Protein AF-A0A9P0ZSQ8-F1 (afdb_monomer)

Mean predicted aligned error: 14.09 Å

Structure (mmCIF, N/CA/C/O backbone):
data_AF-A0A9P0ZSQ8-F1
#
_entry.id   AF-A0A9P0ZSQ8-F1
#
loop_
_atom_site.group_PDB
_atom_site.id
_atom_site.type_symbol
_atom_site.label_atom_id
_atom_site.label_alt_id
_atom_site.label_comp_id
_atom_site.label_asym_id
_atom_site.label_entity_id
_atom_site.label_seq_id
_atom_site.pdbx_PDB_ins_code
_atom_site.Cartn_x
_atom_site.Cartn_y
_atom_site.Cartn_z
_atom_site.occupancy
_atom_site.B_iso_or_equiv
_atom_site.auth_seq_id
_atom_site.auth_comp_id
_atom_site.auth_asym_id
_atom_site.auth_atom_id
_atom_site.pdbx_PDB_model_num
ATOM 1 N N . MET A 1 1 ? -59.723 14.283 -25.207 1.00 38.81 1 MET A N 1
ATOM 2 C CA . MET A 1 1 ? -58.976 13.070 -24.810 1.00 38.81 1 MET A CA 1
ATOM 3 C C . MET A 1 1 ? -58.373 13.321 -23.441 1.00 38.81 1 MET A C 1
ATOM 5 O O . MET A 1 1 ? -57.460 14.125 -23.312 1.00 38.81 1 MET A O 1
ATOM 9 N N . GLU A 1 2 ? -58.990 12.733 -22.421 1.00 31.50 2 GLU A N 1
ATOM 10 C CA . GLU A 1 2 ? -58.661 12.907 -21.005 1.00 31.50 2 GLU A CA 1
ATOM 11 C C . GLU A 1 2 ? -57.255 12.388 -20.677 1.00 31.50 2 GLU A C 1
ATOM 13 O O . GLU A 1 2 ? -56.857 11.296 -21.092 1.00 31.50 2 GLU A O 1
ATOM 18 N N . LYS A 1 3 ? -56.501 13.176 -19.902 1.00 34.28 3 LYS A N 1
ATOM 19 C CA . LYS A 1 3 ? -55.227 12.759 -19.312 1.00 34.28 3 LYS A CA 1
ATOM 20 C C . LYS A 1 3 ? -55.504 11.691 -18.251 1.00 34.28 3 LYS A C 1
ATOM 22 O O . LYS A 1 3 ? -56.125 11.973 -17.230 1.00 34.28 3 LYS A O 1
ATOM 27 N N . ARG A 1 4 ? -55.019 10.467 -18.486 1.00 33.25 4 ARG A N 1
ATOM 28 C CA . ARG A 1 4 ? -54.965 9.405 -17.470 1.00 33.25 4 ARG A CA 1
ATOM 29 C C . ARG A 1 4 ? -54.104 9.876 -16.286 1.00 33.25 4 ARG A C 1
ATOM 31 O O . ARG A 1 4 ? -52.980 10.312 -16.531 1.00 33.25 4 ARG A O 1
ATOM 38 N N . PRO A 1 5 ? -54.578 9.776 -15.034 1.00 36.06 5 PRO A N 1
ATOM 39 C CA . PRO A 1 5 ? -53.774 10.129 -13.876 1.00 36.06 5 PRO A CA 1
ATOM 40 C C . PRO A 1 5 ? -52.708 9.066 -13.589 1.00 36.06 5 PRO A C 1
ATOM 42 O O . PRO A 1 5 ? -52.897 7.865 -13.805 1.00 36.06 5 PRO A O 1
ATOM 45 N N . ASP A 1 6 ? -51.584 9.573 -13.099 1.00 40.66 6 ASP A N 1
ATOM 46 C CA . ASP A 1 6 ? -50.331 8.898 -12.799 1.00 40.66 6 ASP A CA 1
ATOM 47 C C . ASP A 1 6 ? -50.521 7.780 -11.757 1.00 40.66 6 ASP A C 1
ATOM 49 O O . ASP A 1 6 ? -50.862 8.028 -10.596 1.00 40.66 6 ASP A O 1
ATOM 53 N N . LYS A 1 7 ? -50.319 6.519 -12.163 1.00 38.56 7 LYS A N 1
ATOM 54 C CA . LYS A 1 7 ? -50.520 5.338 -11.299 1.00 38.56 7 LYS A CA 1
ATOM 55 C C . LYS A 1 7 ? -49.578 5.310 -10.083 1.00 38.56 7 LYS A C 1
ATOM 57 O O . LYS A 1 7 ? -49.890 4.621 -9.119 1.00 38.56 7 LYS A O 1
ATOM 62 N N . LYS A 1 8 ? -48.480 6.080 -10.091 1.00 43.12 8 LYS A N 1
ATOM 63 C CA . LYS A 1 8 ? -47.560 6.216 -8.946 1.00 43.12 8 LYS A CA 1
ATOM 64 C C . LYS A 1 8 ? -48.102 7.102 -7.821 1.00 43.12 8 LYS A C 1
ATOM 66 O O . LYS A 1 8 ? -47.861 6.798 -6.660 1.00 43.12 8 LYS A O 1
ATOM 71 N N . ALA A 1 9 ? -48.868 8.149 -8.135 1.00 42.25 9 ALA A N 1
ATOM 72 C CA . ALA A 1 9 ? -49.408 9.057 -7.118 1.00 42.25 9 ALA A CA 1
ATOM 73 C C . ALA A 1 9 ? -50.493 8.379 -6.260 1.00 42.25 9 ALA A C 1
ATOM 75 O O . ALA A 1 9 ? -50.510 8.529 -5.042 1.00 42.25 9 ALA A O 1
ATOM 76 N N . LYS A 1 10 ? -51.326 7.528 -6.876 1.00 41.19 10 LYS A N 1
ATOM 77 C CA . LYS A 1 10 ? -52.373 6.770 -6.166 1.00 41.19 10 LYS A CA 1
ATOM 78 C C . LYS A 1 10 ? -51.850 5.613 -5.310 1.00 41.19 10 LYS A C 1
ATOM 80 O O . LYS A 1 10 ? -52.570 5.147 -4.436 1.00 41.19 10 LYS A O 1
ATOM 85 N N . GLN A 1 11 ? -50.619 5.154 -5.537 1.00 44.19 11 GLN A N 1
ATOM 86 C CA . GLN A 1 11 ? -50.021 4.069 -4.751 1.00 44.19 11 GLN A CA 1
ATOM 87 C C . GLN A 1 11 ? -49.422 4.576 -3.425 1.00 44.19 11 GLN A C 1
ATOM 89 O O . GLN A 1 11 ? -49.327 3.819 -2.470 1.00 44.19 11 GLN A O 1
ATOM 94 N N . ILE A 1 12 ? -49.093 5.873 -3.340 1.00 43.00 12 ILE A N 1
ATOM 95 C CA . ILE A 1 12 ? -48.599 6.537 -2.119 1.00 43.00 12 ILE A CA 1
ATOM 96 C C . ILE A 1 12 ? -49.764 6.938 -1.193 1.00 43.00 12 ILE A C 1
ATOM 98 O O . ILE A 1 12 ? -49.596 7.023 0.025 1.00 43.00 12 ILE A O 1
ATOM 102 N N . GLU A 1 13 ? -50.959 7.164 -1.745 1.00 41.88 13 GLU A N 1
ATOM 103 C CA . GLU A 1 13 ? -52.183 7.468 -0.984 1.00 41.88 13 GLU A CA 1
ATOM 104 C C . GLU A 1 13 ? -52.862 6.234 -0.368 1.00 41.88 13 GLU A C 1
ATOM 106 O O . GLU A 1 13 ? -53.697 6.401 0.515 1.00 41.88 13 GLU A O 1
ATOM 111 N N . SER A 1 14 ? -52.489 5.011 -0.768 1.00 40.94 14 SER A N 1
ATOM 112 C CA . SER A 1 14 ? -53.076 3.767 -0.236 1.00 40.94 14 SER A CA 1
ATOM 113 C C . SER A 1 14 ? -52.175 2.998 0.738 1.00 40.94 14 SER A C 1
ATOM 115 O O . SER A 1 14 ? -52.480 1.849 1.055 1.00 40.94 14 SER A O 1
ATOM 117 N N . MET A 1 15 ? -51.055 3.578 1.169 1.00 40.25 15 MET A N 1
ATOM 118 C CA . MET A 1 15 ? -50.115 2.932 2.090 1.00 40.25 15 MET A CA 1
ATOM 119 C C . MET A 1 15 ? -50.422 3.314 3.535 1.00 40.25 15 MET A C 1
ATOM 121 O O . MET A 1 15 ? -50.678 4.481 3.844 1.00 40.25 15 MET A O 1
ATOM 125 N N . ASN A 1 16 ? -50.407 2.309 4.407 1.00 42.56 16 ASN A N 1
ATOM 126 C CA . ASN A 1 16 ? -50.763 2.446 5.815 1.00 42.56 16 ASN A CA 1
ATOM 127 C C . ASN A 1 16 ? -49.754 3.356 6.543 1.00 42.56 16 ASN A C 1
ATOM 129 O O . ASN A 1 16 ? -48.599 3.476 6.134 1.00 42.56 16 ASN A O 1
ATOM 133 N N . GLU A 1 17 ? -50.161 3.980 7.646 1.00 44.72 17 GLU A N 1
ATOM 134 C CA . GLU A 1 17 ? -49.367 4.980 8.385 1.00 44.72 17 GLU A CA 1
ATOM 135 C C . GLU A 1 17 ? -47.992 4.430 8.831 1.00 44.72 17 GLU A C 1
ATOM 137 O O . GLU A 1 17 ? -46.981 5.129 8.765 1.00 44.72 17 GLU A O 1
ATOM 142 N N . LYS A 1 18 ? -47.919 3.118 9.111 1.00 39.94 18 LYS A N 1
ATOM 143 C CA . LYS A 1 18 ? -46.671 2.376 9.382 1.00 39.94 18 LYS A CA 1
ATOM 144 C C . LYS A 1 18 ? -45.736 2.213 8.178 1.00 39.94 18 LYS A C 1
ATOM 146 O O . LYS A 1 18 ? -44.532 2.103 8.359 1.00 39.94 18 LYS A O 1
ATOM 151 N N . GLU A 1 19 ? -46.251 2.177 6.953 1.00 39.31 19 GLU A N 1
ATOM 152 C CA . GLU A 1 19 ? -45.429 2.052 5.739 1.00 39.31 19 GLU A CA 1
ATOM 153 C C . GLU A 1 19 ? -44.863 3.410 5.298 1.00 39.31 19 GLU A C 1
ATOM 155 O O . GLU A 1 19 ? -43.785 3.471 4.706 1.00 39.31 19 GLU A O 1
ATOM 160 N N . ARG A 1 20 ? -45.540 4.513 5.651 1.00 37.72 20 ARG A N 1
ATOM 161 C CA . ARG A 1 20 ? -45.002 5.876 5.510 1.00 37.72 20 ARG A CA 1
ATOM 162 C C . ARG A 1 20 ? -43.904 6.181 6.539 1.00 37.72 20 ARG A C 1
ATOM 164 O O . ARG A 1 20 ? -42.936 6.849 6.182 1.00 37.72 20 ARG A O 1
ATOM 171 N N . GLU A 1 21 ? -43.986 5.639 7.757 1.00 44.69 21 GLU A N 1
ATOM 172 C CA . GLU A 1 21 ? -42.913 5.734 8.769 1.00 44.69 21 GLU A CA 1
ATOM 173 C C . GLU A 1 21 ? -41.590 5.090 8.318 1.00 44.69 21 GLU A C 1
ATOM 175 O O . GLU A 1 21 ? -40.511 5.602 8.621 1.00 44.69 21 GLU A O 1
ATOM 180 N N . VAL A 1 22 ? -41.656 4.005 7.540 1.00 42.16 22 VAL A N 1
ATOM 181 C CA . VAL A 1 22 ? -40.468 3.290 7.036 1.00 42.16 22 VAL A CA 1
ATOM 182 C C . VAL A 1 22 ? -39.719 4.091 5.958 1.00 42.16 22 VAL A C 1
ATOM 184 O O . VAL A 1 22 ? -38.518 3.906 5.775 1.00 42.16 22 VAL A O 1
ATOM 187 N N . LEU A 1 23 ? -40.390 5.025 5.275 1.00 37.94 23 LEU A N 1
ATOM 188 C CA . LEU A 1 23 ? -39.810 5.846 4.202 1.00 37.94 23 LEU A CA 1
ATOM 189 C C . LEU A 1 23 ? -39.319 7.231 4.662 1.00 37.94 23 LEU A C 1
ATOM 191 O O . LEU A 1 23 ? -38.667 7.924 3.884 1.00 37.94 23 LEU A O 1
ATOM 195 N N . LEU A 1 24 ? -39.583 7.631 5.912 1.00 43.53 24 LEU A N 1
ATOM 196 C CA . LEU A 1 24 ? -39.267 8.968 6.441 1.00 43.53 24 LEU A CA 1
ATOM 197 C C . LEU A 1 24 ? -38.275 8.978 7.621 1.00 43.53 24 LEU A C 1
ATOM 199 O O . LEU A 1 24 ? -38.121 10.026 8.239 1.00 43.53 24 LEU A O 1
ATOM 203 N N . CYS A 1 25 ? -37.582 7.868 7.916 1.00 49.41 25 CYS A N 1
ATOM 204 C CA . CYS A 1 25 ? -36.724 7.646 9.099 1.00 49.41 25 CYS A CA 1
ATOM 205 C C . CYS A 1 25 ? -35.611 8.695 9.348 1.00 49.41 25 CYS A C 1
ATOM 207 O O . CYS A 1 25 ? -34.441 8.457 9.093 1.00 49.41 25 CYS A O 1
ATOM 209 N N . GLY A 1 26 ? -35.936 9.849 9.899 1.00 54.28 26 GLY A N 1
ATOM 210 C CA . GLY A 1 26 ? -35.038 10.687 10.682 1.00 54.28 26 GLY A CA 1
ATOM 211 C C . GLY A 1 26 ? -34.969 10.272 12.153 1.00 54.28 26 GLY A C 1
ATOM 212 O O . GLY A 1 26 ? -35.556 9.276 12.569 1.00 54.28 26 GLY A O 1
ATOM 213 N N . LEU A 1 27 ? -34.200 11.019 12.941 1.00 59.66 27 LEU A N 1
ATOM 214 C CA . LEU A 1 27 ? -34.194 10.888 14.399 1.00 59.66 27 LEU A CA 1
ATOM 215 C C . LEU A 1 27 ? -35.072 11.970 15.015 1.00 59.66 27 LEU A C 1
ATOM 217 O O . LEU A 1 27 ? -34.920 13.150 14.684 1.00 59.66 27 LEU A O 1
ATOM 221 N N . GLU A 1 28 ? -35.939 11.564 15.940 1.00 58.66 28 GLU A N 1
ATOM 222 C CA . GLU A 1 28 ? -36.671 12.477 16.811 1.00 58.66 28 GLU A CA 1
ATOM 223 C C . GLU A 1 28 ? -35.740 12.954 17.924 1.00 58.66 28 GLU A C 1
ATOM 225 O O . GLU A 1 28 ? -35.133 12.145 18.628 1.00 58.66 28 GLU A O 1
ATOM 230 N N . ILE A 1 29 ? -35.604 14.270 18.069 1.00 57.00 29 ILE A N 1
ATOM 231 C CA . ILE A 1 29 ? -34.917 14.878 19.207 1.00 57.00 29 ILE A CA 1
ATOM 232 C C . ILE A 1 29 ? -35.997 15.482 20.098 1.00 57.00 29 ILE A C 1
ATOM 234 O O . ILE A 1 29 ? -36.706 16.398 19.675 1.00 57.00 29 ILE A O 1
ATOM 238 N N . GLU A 1 30 ? -36.136 14.966 21.320 1.00 46.94 30 GLU A N 1
ATOM 239 C CA . GLU A 1 30 ? -37.035 15.554 22.313 1.00 46.94 30 GLU A CA 1
ATOM 240 C C . GLU A 1 30 ? -36.507 16.932 22.733 1.00 46.94 30 GLU A C 1
ATOM 242 O O . GLU A 1 30 ? -35.446 17.063 23.346 1.00 46.94 30 GLU A O 1
ATOM 247 N N . GLY A 1 31 ? -37.247 17.977 22.363 1.00 49.25 31 GLY A N 1
ATOM 248 C CA . GLY A 1 31 ? -37.059 19.339 22.850 1.00 49.25 31 GLY A CA 1
ATOM 249 C C . GLY A 1 31 ? -38.053 19.664 23.966 1.00 49.25 31 GLY A C 1
ATOM 250 O O . GLY A 1 31 ? -39.155 19.128 24.002 1.00 49.25 31 GLY A O 1
ATOM 251 N N . SER A 1 32 ? -37.685 20.592 24.854 1.00 49.81 32 SER A N 1
ATOM 252 C CA . SER A 1 32 ? -38.483 21.057 26.010 1.00 49.81 32 SER A CA 1
ATOM 253 C C . SER A 1 32 ? -39.786 21.813 25.645 1.00 49.81 32 SER A C 1
ATOM 255 O O . SER A 1 32 ? -40.412 22.451 26.487 1.00 49.81 32 SER A O 1
ATOM 257 N N . SER A 1 33 ? -40.213 21.794 24.383 1.00 54.41 33 SER A N 1
ATOM 258 C CA . SER A 1 33 ? -41.455 22.412 23.914 1.00 54.41 33 SER A CA 1
ATOM 259 C C . SER A 1 33 ? -42.142 21.489 22.907 1.00 54.41 33 SER A C 1
ATOM 261 O O . SER A 1 33 ? -41.482 20.679 22.264 1.00 54.41 33 SER A O 1
ATOM 263 N N . ASN A 1 34 ? -43.467 21.606 22.763 1.00 54.62 34 ASN A N 1
ATOM 264 C CA . ASN A 1 34 ? -44.357 20.750 21.951 1.00 54.62 34 ASN A CA 1
ATOM 265 C C . ASN A 1 34 ? -44.029 20.644 20.433 1.00 54.62 34 ASN A C 1
ATOM 267 O O . ASN A 1 34 ? -44.858 20.173 19.656 1.00 54.62 34 ASN A O 1
ATOM 271 N N . HIS A 1 35 ? -42.847 21.067 19.982 1.00 52.34 35 HIS A N 1
ATOM 272 C CA . HIS A 1 35 ? -42.367 20.918 18.613 1.00 52.34 35 HIS A CA 1
ATOM 273 C C . HIS A 1 35 ? -41.397 19.735 18.494 1.00 52.34 35 HIS A C 1
ATOM 275 O O . HIS A 1 35 ? -40.217 19.831 18.836 1.00 52.34 35 HIS A O 1
ATOM 281 N N . LYS A 1 36 ? -41.892 18.620 17.942 1.00 57.78 36 LYS A N 1
ATOM 282 C CA . LYS A 1 36 ? -41.057 17.488 17.518 1.00 57.78 36 LYS A CA 1
ATOM 283 C C . LYS A 1 36 ? -40.100 17.951 16.422 1.00 57.78 36 LYS A C 1
ATOM 285 O O . LYS A 1 36 ? -40.536 18.334 15.337 1.00 57.78 36 LYS A O 1
ATOM 290 N N . THR A 1 37 ? -38.801 17.922 16.704 1.00 62.19 37 THR A N 1
ATOM 291 C CA . THR A 1 37 ? -37.774 18.253 15.712 1.00 62.19 37 THR A CA 1
ATOM 292 C C . THR A 1 37 ? -37.233 16.953 15.128 1.00 62.19 37 THR A C 1
ATOM 294 O O . THR A 1 37 ? -36.761 16.086 15.863 1.00 62.19 37 THR A O 1
ATOM 297 N N . TRP A 1 38 ? -37.330 16.805 13.807 1.00 74.81 38 TRP A N 1
ATOM 298 C CA . TRP A 1 38 ? -36.903 15.612 13.076 1.00 74.81 38 TRP A CA 1
ATOM 299 C C . TRP A 1 38 ? -35.689 15.945 12.219 1.00 74.81 38 TRP A C 1
ATOM 301 O O . TRP A 1 38 ? -35.746 16.879 11.419 1.00 74.81 38 TRP A O 1
ATOM 311 N N . ILE A 1 39 ? -34.600 15.188 12.360 1.00 79.50 39 ILE A N 1
ATOM 312 C CA . ILE A 1 39 ? -33.455 15.305 11.448 1.00 79.50 39 ILE A CA 1
ATOM 313 C C . ILE A 1 39 ? -33.568 14.213 10.381 1.00 79.50 39 ILE A C 1
ATOM 315 O O . ILE A 1 39 ? -33.410 13.045 10.732 1.00 79.50 39 ILE A O 1
ATOM 319 N N . PRO A 1 40 ? -33.782 14.554 9.096 1.00 86.31 40 PRO A N 1
ATOM 320 C CA . PRO A 1 40 ? -33.811 13.591 7.997 1.00 86.31 40 PRO A CA 1
ATOM 321 C C . PRO A 1 40 ? -32.576 12.680 7.939 1.00 86.31 40 PRO A C 1
ATOM 323 O O . PRO A 1 40 ? -31.453 13.127 8.191 1.00 86.31 40 PRO A O 1
ATOM 326 N N . PHE A 1 41 ? -32.771 11.426 7.517 1.00 83.50 41 PHE A N 1
ATOM 327 C CA . PHE A 1 41 ? -31.709 10.415 7.404 1.00 83.50 41 PHE A CA 1
ATOM 328 C C . PHE A 1 41 ? -30.509 10.891 6.576 1.00 83.50 41 PHE A C 1
ATOM 330 O O . PHE A 1 41 ? -29.366 10.693 6.977 1.00 83.50 41 PHE A O 1
ATOM 337 N N . ASP A 1 42 ? -30.755 11.577 5.457 1.00 86.06 42 ASP A N 1
ATOM 338 C CA . ASP A 1 42 ? -29.697 12.076 4.570 1.00 86.06 42 ASP A CA 1
ATOM 339 C C . ASP A 1 42 ? -28.818 13.138 5.240 1.00 86.06 42 ASP A C 1
ATOM 341 O O . ASP A 1 42 ? -27.616 13.227 4.973 1.00 86.06 42 ASP A O 1
ATOM 345 N N . LEU A 1 43 ? -29.405 13.955 6.122 1.00 89.06 43 LEU A N 1
ATOM 346 C CA . LEU A 1 43 ? -28.653 14.935 6.900 1.00 89.06 43 LEU A CA 1
ATOM 347 C C . LEU A 1 43 ? -27.848 14.244 7.995 1.00 89.06 43 LEU A C 1
ATOM 349 O O . LEU A 1 43 ? -26.670 14.556 8.144 1.00 89.06 43 LEU A O 1
ATOM 353 N N . LEU A 1 44 ? -28.429 13.269 8.698 1.00 89.31 44 LEU A N 1
ATOM 354 C CA . LEU A 1 44 ? -27.694 12.454 9.670 1.00 89.31 44 LEU A CA 1
ATOM 355 C C . LEU A 1 44 ? -26.513 11.733 9.020 1.00 89.31 44 LEU A C 1
ATOM 357 O O . LEU A 1 44 ? -25.406 11.794 9.545 1.00 89.31 44 LEU A O 1
ATOM 361 N N . PHE A 1 45 ? -26.717 11.135 7.846 1.00 90.00 45 PHE A N 1
ATOM 362 C CA . PHE A 1 45 ? -25.666 10.486 7.070 1.00 90.00 45 PHE A CA 1
ATOM 363 C C . PHE A 1 45 ? -24.521 11.463 6.777 1.00 90.00 45 PHE A C 1
ATOM 365 O O . PHE A 1 45 ? -23.365 11.171 7.074 1.00 90.00 45 PHE A O 1
ATOM 372 N N . LYS A 1 46 ? -24.831 12.666 6.273 1.00 90.50 46 LYS A N 1
ATOM 373 C CA . LYS A 1 46 ? -23.826 13.708 6.003 1.00 90.50 46 LYS A CA 1
ATOM 374 C C . LYS A 1 46 ? -23.128 14.206 7.267 1.00 90.50 46 LYS A C 1
ATOM 376 O O . LYS A 1 46 ? -21.919 14.396 7.229 1.00 90.50 46 LYS A O 1
ATOM 381 N N . ILE A 1 47 ? -23.854 14.400 8.369 1.00 90.44 47 ILE A N 1
ATOM 382 C CA . ILE A 1 47 ? -23.281 14.814 9.659 1.00 90.44 47 ILE A CA 1
ATOM 383 C C . ILE A 1 47 ? -22.312 13.742 10.155 1.00 90.44 47 ILE A C 1
ATOM 385 O O . ILE A 1 47 ? -21.178 14.046 10.506 1.00 90.44 47 ILE A O 1
ATOM 389 N N . PHE A 1 48 ? -22.724 12.479 10.134 1.00 89.69 48 PHE A N 1
ATOM 390 C CA . PHE A 1 48 ? -21.901 11.362 10.584 1.00 89.69 48 PHE A CA 1
ATOM 391 C C . PHE A 1 48 ? -20.681 11.144 9.689 1.00 89.69 48 PHE A C 1
ATOM 393 O O . PHE A 1 48 ? -19.613 10.818 10.197 1.00 89.69 48 PHE A O 1
ATOM 400 N N . LEU A 1 49 ? -20.773 11.437 8.390 1.00 88.56 49 LEU A N 1
ATOM 401 C CA . LEU A 1 49 ? -19.614 11.469 7.493 1.00 88.56 49 LEU A CA 1
ATOM 402 C C . LEU A 1 49 ? -18.567 12.541 7.838 1.00 88.56 49 LEU A C 1
ATOM 404 O O . LEU A 1 49 ? -17.474 12.523 7.269 1.00 88.56 49 LEU A O 1
ATOM 408 N N . LEU A 1 50 ? -18.887 13.486 8.725 1.00 88.25 50 LEU A N 1
ATOM 409 C CA . LEU A 1 50 ? -17.948 14.478 9.251 1.00 88.25 50 LEU A CA 1
ATOM 410 C C . LEU A 1 50 ? -17.363 14.078 10.601 1.00 88.25 50 LEU A C 1
ATOM 412 O O . LEU A 1 50 ? -16.429 14.734 11.054 1.00 88.25 50 LEU A O 1
ATOM 416 N N . LEU A 1 51 ? -17.884 13.031 11.242 1.00 86.06 51 LEU A N 1
ATOM 417 C CA . LEU A 1 51 ? -17.432 12.610 12.559 1.00 86.06 51 LEU A CA 1
ATOM 418 C C . LEU A 1 51 ? -16.269 11.611 12.454 1.00 86.06 51 LEU A C 1
ATOM 420 O O . LEU A 1 51 ? -16.289 10.724 11.596 1.00 86.06 51 LEU A O 1
ATOM 424 N N . PRO A 1 52 ? -15.285 11.681 13.364 1.00 81.81 52 PRO A N 1
ATOM 425 C CA . PRO A 1 52 ? -14.260 10.654 13.491 1.00 81.81 52 PRO A CA 1
ATOM 426 C C . PRO A 1 52 ? -14.854 9.287 13.867 1.00 81.81 52 PRO A C 1
ATOM 428 O O . PRO A 1 52 ? -15.855 9.200 14.584 1.00 81.81 52 PRO A O 1
ATOM 431 N N . ALA A 1 53 ? -14.212 8.194 13.447 1.00 79.88 53 ALA A N 1
ATOM 432 C CA . ALA A 1 53 ? -14.721 6.844 13.707 1.00 79.88 53 ALA A CA 1
ATOM 433 C C . ALA A 1 53 ? -14.854 6.474 15.181 1.00 79.88 53 ALA A C 1
ATOM 435 O O . ALA A 1 53 ? -15.732 5.684 15.517 1.00 79.88 53 ALA A O 1
ATOM 436 N N . ASP A 1 54 ? -14.015 7.001 16.072 1.00 75.94 54 ASP A N 1
ATOM 437 C CA . ASP A 1 54 ? -14.154 6.723 17.503 1.00 75.94 54 ASP A CA 1
ATOM 438 C C . ASP A 1 54 ? -15.452 7.327 18.062 1.00 75.94 54 ASP A C 1
ATOM 440 O O . ASP A 1 54 ? -16.135 6.697 18.871 1.00 75.94 54 ASP A O 1
ATOM 444 N N . THR A 1 55 ? -15.836 8.505 17.567 1.00 83.88 55 THR A N 1
ATOM 445 C CA . THR A 1 55 ? -17.115 9.149 17.876 1.00 83.88 55 THR A CA 1
ATOM 446 C C . THR A 1 55 ? -18.271 8.360 17.270 1.00 83.88 55 THR A C 1
ATOM 448 O O . THR A 1 55 ? -19.230 8.048 17.974 1.00 83.88 55 THR A O 1
ATOM 451 N N . LEU A 1 56 ? -18.155 7.944 16.007 1.00 86.88 56 LEU A N 1
ATOM 452 C CA . LEU A 1 56 ? -19.158 7.101 15.350 1.00 86.88 56 LEU A CA 1
ATOM 453 C C . LEU A 1 56 ? -19.365 5.765 16.065 1.00 86.88 56 LEU A C 1
ATOM 455 O O . LEU A 1 56 ? -20.502 5.337 16.226 1.00 86.88 56 LEU A O 1
ATOM 459 N N . CYS A 1 57 ? -18.299 5.136 16.570 1.00 81.44 57 CYS A N 1
ATOM 460 C CA . CYS A 1 57 ? -18.409 3.922 17.376 1.00 81.44 57 CYS A CA 1
ATOM 461 C C . CYS A 1 57 ? -19.273 4.162 18.622 1.00 81.44 57 CYS A C 1
ATOM 463 O O . CYS A 1 57 ? -20.128 3.339 18.936 1.00 81.44 57 CYS A O 1
ATOM 465 N N . ARG A 1 58 ? -19.108 5.301 19.306 1.00 85.19 58 ARG A N 1
ATOM 466 C CA . ARG A 1 58 ? -19.927 5.654 20.479 1.00 85.19 58 ARG A CA 1
ATOM 467 C C . ARG A 1 58 ? -21.381 5.926 20.099 1.00 85.19 58 ARG A C 1
ATOM 469 O O . ARG A 1 58 ? -22.281 5.419 20.760 1.00 85.19 58 ARG A O 1
ATOM 476 N N . VAL A 1 59 ? -21.607 6.677 19.020 1.00 86.12 59 VAL A N 1
ATOM 477 C CA . VAL A 1 59 ? -22.953 6.996 18.512 1.00 86.12 59 VAL A CA 1
ATOM 478 C C . VAL A 1 59 ? -23.681 5.737 18.040 1.00 86.12 59 VAL A C 1
ATOM 480 O O . VAL A 1 59 ? -24.872 5.589 18.283 1.00 86.12 59 VAL A O 1
ATOM 483 N N . SER A 1 60 ? -22.972 4.781 17.438 1.00 84.62 60 SER A N 1
ATOM 484 C CA . SER A 1 60 ? -23.561 3.518 16.981 1.00 84.62 60 SER A CA 1
ATOM 485 C C . SER A 1 60 ? -24.155 2.677 18.119 1.00 84.62 60 SER A C 1
ATOM 487 O O . SER A 1 60 ? -25.020 1.845 17.874 1.00 84.62 60 SER A O 1
ATOM 489 N N . CYS A 1 61 ? -23.743 2.907 19.370 1.00 83.88 61 CYS A N 1
ATOM 490 C CA . CYS A 1 61 ? -24.257 2.184 20.531 1.00 83.88 61 CYS A CA 1
ATOM 491 C C . CYS A 1 61 ? -25.577 2.749 21.083 1.00 83.88 61 CYS A C 1
ATOM 493 O O . CYS A 1 61 ? -26.138 2.146 21.994 1.00 83.88 61 CYS A O 1
ATOM 495 N N . THR A 1 62 ? -26.068 3.895 20.594 1.00 86.06 62 THR A N 1
ATOM 496 C CA . THR A 1 62 ? -27.238 4.564 21.192 1.00 86.06 62 THR A CA 1
ATOM 497 C C . THR A 1 62 ? -28.566 4.009 20.681 1.00 86.06 62 THR A C 1
ATOM 499 O O . THR A 1 62 ? -29.504 3.868 21.461 1.00 86.06 62 THR A O 1
ATOM 502 N N . CYS A 1 63 ? -28.667 3.658 19.393 1.00 84.81 63 CYS A N 1
ATOM 503 C CA . CYS A 1 63 ? -29.849 2.996 18.844 1.00 84.81 63 CYS A CA 1
ATOM 504 C C . CYS A 1 63 ? -29.543 2.161 17.588 1.00 84.81 63 CYS A C 1
ATOM 506 O O . CYS A 1 63 ? -28.553 2.378 16.885 1.00 84.81 63 CYS A O 1
ATOM 508 N N . LYS A 1 64 ? -30.441 1.215 17.273 1.00 85.25 64 LYS A N 1
ATOM 509 C CA . LYS A 1 64 ? -30.302 0.288 16.133 1.00 85.25 64 LYS A CA 1
ATOM 510 C C . LYS A 1 64 ? -30.267 1.000 14.780 1.00 85.25 64 LYS A C 1
ATOM 512 O O . LYS A 1 64 ? -29.557 0.557 13.887 1.00 85.25 64 LYS A O 1
ATOM 517 N N . THR A 1 65 ? -31.009 2.095 14.625 1.00 86.62 65 THR A N 1
ATOM 518 C CA . THR A 1 65 ? -31.058 2.854 13.367 1.00 86.62 65 THR A CA 1
ATOM 519 C C . THR A 1 65 ? -29.699 3.464 13.037 1.00 86.62 65 THR A C 1
ATOM 521 O O . THR A 1 65 ? -29.214 3.308 11.918 1.00 86.62 65 THR A O 1
ATOM 524 N N . LEU A 1 66 ? -29.045 4.097 14.018 1.00 87.38 66 LEU A N 1
ATOM 525 C CA . LEU A 1 66 ? -27.714 4.673 13.818 1.00 87.38 66 LEU A CA 1
ATOM 526 C C . LEU A 1 66 ? -26.645 3.603 13.691 1.00 87.38 66 LEU A C 1
ATOM 528 O O . LEU A 1 66 ? -25.761 3.748 12.853 1.00 87.38 66 LEU A O 1
ATOM 532 N N . PHE A 1 67 ? -26.757 2.518 14.461 1.00 87.31 67 PHE A N 1
ATOM 533 C CA . PHE A 1 67 ? -25.910 1.349 14.271 1.00 87.31 67 PHE A CA 1
ATOM 534 C C . PHE A 1 67 ? -25.960 0.879 12.815 1.00 87.31 67 PHE A C 1
ATOM 536 O O . PHE A 1 67 ? -24.935 0.893 12.143 1.00 87.31 67 PHE A O 1
ATOM 543 N N . ASN A 1 68 ? -27.156 0.580 12.300 1.00 87.75 68 ASN A N 1
ATOM 544 C CA . ASN A 1 68 ? -27.350 0.087 10.939 1.00 87.75 68 ASN A CA 1
ATOM 545 C C . ASN A 1 68 ? -26.869 1.082 9.873 1.00 87.75 68 ASN A C 1
ATOM 547 O O . ASN A 1 68 ? -26.285 0.658 8.879 1.00 87.75 68 ASN A O 1
ATOM 551 N N . MET A 1 69 ? -27.081 2.391 10.073 1.00 87.94 69 MET A N 1
ATOM 552 C CA . MET A 1 69 ? -26.563 3.427 9.171 1.00 87.94 69 MET A CA 1
ATOM 553 C C . MET A 1 69 ? -25.032 3.397 9.132 1.00 87.94 69 MET A C 1
ATOM 555 O O . MET A 1 69 ? -24.453 3.287 8.053 1.00 87.94 69 MET A O 1
ATOM 559 N N . ILE A 1 70 ? -24.385 3.459 10.298 1.00 87.69 70 ILE A N 1
ATOM 560 C CA . ILE A 1 70 ? -22.925 3.558 10.433 1.00 87.69 70 ILE A CA 1
ATOM 561 C C . ILE A 1 70 ? -22.234 2.265 9.980 1.00 87.69 70 ILE A C 1
ATOM 563 O O . ILE A 1 70 ? -21.144 2.314 9.416 1.00 87.69 70 ILE A O 1
ATOM 567 N N . THR A 1 71 ? -22.858 1.104 10.188 1.00 85.50 71 THR A N 1
ATOM 568 C CA . THR A 1 71 ? -22.324 -0.189 9.735 1.00 85.50 71 THR A CA 1
ATOM 569 C C . THR A 1 71 ? -22.703 -0.535 8.297 1.00 85.50 71 THR A C 1
ATOM 571 O O . THR A 1 71 ? -22.305 -1.592 7.810 1.00 85.50 71 THR A O 1
ATOM 574 N N . SER A 1 72 ? -23.492 0.301 7.615 1.00 86.88 72 SER A N 1
ATOM 575 C CA . SER A 1 72 ? -23.872 0.034 6.229 1.00 86.88 72 SER A CA 1
ATOM 576 C C . SER A 1 72 ? -22.652 0.127 5.300 1.00 86.88 72 SER A C 1
ATOM 578 O O . SER A 1 72 ? -21.813 1.016 5.486 1.00 86.88 72 SER A O 1
ATOM 580 N N . PRO A 1 73 ? -22.550 -0.728 4.263 1.00 83.94 73 PRO A N 1
ATOM 581 C CA . PRO A 1 73 ? -21.435 -0.681 3.315 1.00 83.94 73 PRO A CA 1
ATOM 582 C C . PRO A 1 73 ? -21.255 0.699 2.670 1.00 83.94 73 PRO A C 1
ATOM 584 O O . PRO A 1 73 ? -20.137 1.200 2.590 1.00 83.94 73 PRO A O 1
ATOM 587 N N . ASN A 1 74 ? -22.363 1.353 2.306 1.00 86.25 74 ASN A N 1
ATOM 588 C CA . ASN A 1 74 ? -22.356 2.683 1.693 1.00 86.25 74 ASN A CA 1
ATOM 589 C C . ASN A 1 74 ? -21.776 3.753 2.626 1.00 86.25 74 ASN A C 1
ATOM 591 O O . ASN A 1 74 ? -21.027 4.621 2.178 1.00 86.25 74 ASN A O 1
ATOM 595 N N . PHE A 1 75 ? -22.120 3.709 3.918 1.00 87.94 75 PHE A N 1
ATOM 596 C CA . PHE A 1 75 ? -21.567 4.647 4.892 1.00 87.94 75 PHE A CA 1
ATOM 597 C C . PHE A 1 75 ? -20.076 4.394 5.109 1.00 87.94 75 PHE A C 1
ATOM 599 O O . PHE A 1 75 ? -19.294 5.339 5.060 1.00 87.94 75 PHE A O 1
ATOM 606 N N . ILE A 1 76 ? -19.676 3.132 5.301 1.00 83.00 76 ILE A N 1
ATOM 607 C CA . ILE A 1 76 ? -18.271 2.748 5.496 1.00 83.00 76 ILE A CA 1
ATOM 608 C C . ILE A 1 76 ? -17.425 3.206 4.304 1.00 83.00 76 ILE A C 1
ATOM 610 O O . ILE A 1 76 ? -16.383 3.825 4.496 1.00 83.00 76 ILE A O 1
ATOM 614 N N . GLU A 1 77 ? -17.886 2.964 3.078 1.00 81.56 77 GLU A N 1
ATOM 615 C CA . GLU A 1 77 ? -17.216 3.414 1.859 1.00 81.56 77 GLU A CA 1
ATOM 616 C C . GLU A 1 77 ? -17.110 4.941 1.785 1.00 81.56 77 GLU A C 1
ATOM 618 O O . GLU A 1 77 ? -16.025 5.484 1.565 1.00 81.56 77 GLU A O 1
ATOM 623 N N . ALA A 1 78 ? -18.219 5.654 1.993 1.00 85.19 78 ALA A N 1
ATOM 624 C CA . ALA A 1 78 ? -18.222 7.110 1.945 1.00 85.19 78 ALA A CA 1
ATOM 625 C C . ALA A 1 78 ? -17.341 7.728 3.045 1.00 85.19 78 ALA A C 1
ATOM 627 O O . ALA A 1 78 ? -16.702 8.756 2.818 1.00 85.19 78 ALA A O 1
ATOM 628 N N . HIS A 1 79 ? -17.269 7.095 4.217 1.00 84.81 79 HIS A N 1
ATOM 629 C CA . HIS A 1 79 ? -16.419 7.521 5.325 1.00 84.81 79 HIS A CA 1
ATOM 630 C C . HIS A 1 79 ? -14.938 7.251 5.039 1.00 84.81 79 HIS A C 1
ATOM 632 O O . HIS A 1 79 ? -14.117 8.157 5.187 1.00 84.81 79 HIS A O 1
ATOM 638 N N . LEU A 1 80 ? -14.598 6.068 4.512 1.00 79.69 80 LEU A N 1
ATOM 639 C CA . LEU A 1 80 ? -13.244 5.717 4.061 1.00 79.69 80 LEU A CA 1
ATOM 640 C C . LEU A 1 80 ? -12.729 6.673 2.980 1.00 79.69 80 LEU A C 1
ATOM 642 O O . LEU A 1 80 ? -11.581 7.094 3.028 1.00 79.69 80 LEU A O 1
ATOM 646 N N . ARG A 1 81 ? -13.574 7.088 2.032 1.00 79.56 81 ARG A N 1
ATOM 647 C CA . ARG A 1 81 ? -13.183 8.055 0.990 1.00 79.56 81 ARG A CA 1
ATOM 648 C C . ARG A 1 81 ? -12.880 9.458 1.529 1.00 79.56 81 ARG A C 1
ATOM 650 O O . ARG A 1 81 ? -12.192 10.225 0.866 1.00 79.56 81 ARG A O 1
ATOM 657 N N . ARG A 1 82 ? -13.413 9.816 2.702 1.00 79.00 82 ARG A N 1
ATOM 658 C CA . ARG A 1 82 ? -13.184 11.114 3.374 1.00 79.00 82 ARG A CA 1
ATOM 659 C C . ARG A 1 82 ? -12.084 11.057 4.433 1.00 79.00 82 ARG A C 1
ATOM 661 O O . ARG A 1 82 ? -11.763 12.078 5.042 1.00 79.00 82 ARG A O 1
ATOM 668 N N . SER A 1 83 ? -11.583 9.860 4.692 1.00 77.31 83 SER A N 1
ATOM 669 C CA . SER A 1 83 ? -10.614 9.571 5.734 1.00 77.31 83 SER A CA 1
ATOM 670 C C . SER A 1 83 ? -9.222 10.034 5.321 1.00 77.31 83 SER A C 1
ATOM 672 O O . SER A 1 83 ? -8.852 9.989 4.148 1.00 77.31 83 SER A O 1
ATOM 674 N N . GLU A 1 84 ? -8.443 10.505 6.287 1.00 77.44 84 GLU A N 1
ATOM 675 C CA . GLU A 1 84 ? -7.105 11.020 6.021 1.00 77.44 84 GLU A CA 1
ATOM 676 C C . GLU A 1 84 ? -6.084 9.884 5.898 1.00 77.44 84 GLU A C 1
ATOM 678 O O . GLU A 1 84 ? -6.096 8.933 6.677 1.00 77.44 84 GLU A O 1
ATOM 683 N N . THR A 1 85 ? -5.161 9.995 4.942 1.00 81.81 85 THR A N 1
ATOM 684 C CA . THR A 1 85 ? -3.990 9.111 4.899 1.00 81.81 85 THR A CA 1
ATOM 685 C C . THR A 1 85 ? -2.993 9.551 5.964 1.00 81.81 85 THR A C 1
ATOM 687 O O . THR A 1 85 ? -2.585 10.708 5.997 1.00 81.81 85 THR A O 1
ATOM 690 N N . VAL A 1 86 ? -2.596 8.628 6.831 1.00 83.75 86 VAL A N 1
ATOM 691 C CA . VAL A 1 86 ? -1.604 8.853 7.888 1.00 83.75 86 VAL A CA 1
ATOM 692 C C . VAL A 1 86 ? -0.478 7.843 7.763 1.00 83.75 86 VAL A C 1
ATOM 694 O O . VAL A 1 86 ? -0.677 6.745 7.238 1.00 83.75 86 VAL A O 1
ATOM 697 N N . LEU A 1 87 ? 0.694 8.182 8.292 1.00 85.06 87 LEU A N 1
ATOM 698 C CA . LEU A 1 87 ? 1.756 7.197 8.467 1.00 85.06 87 LEU A CA 1
ATOM 699 C C . LEU A 1 87 ? 1.547 6.461 9.786 1.00 85.06 87 LEU A C 1
ATOM 701 O O . LEU A 1 87 ? 1.255 7.068 10.813 1.00 85.06 87 LEU A O 1
ATOM 705 N N . LEU A 1 88 ? 1.702 5.148 9.762 1.00 84.31 88 LEU A N 1
ATOM 706 C CA . LEU A 1 88 ? 1.563 4.276 10.914 1.00 84.31 88 LEU A CA 1
ATOM 707 C C . LEU A 1 88 ? 2.931 3.732 11.298 1.00 84.31 88 LEU A C 1
ATOM 709 O O . LEU A 1 88 ? 3.554 3.069 10.479 1.00 84.31 88 LEU A O 1
ATOM 713 N N . THR A 1 89 ? 3.341 3.918 12.550 1.00 82.62 89 THR A N 1
ATOM 714 C CA . THR A 1 89 ? 4.492 3.218 13.135 1.00 82.62 89 THR A CA 1
ATOM 715 C C . THR A 1 89 ? 4.081 2.443 14.378 1.00 82.62 89 THR A C 1
ATOM 717 O O . THR A 1 89 ? 3.170 2.836 15.113 1.00 82.62 89 THR A O 1
ATOM 720 N N . LEU A 1 90 ? 4.768 1.333 14.636 1.00 80.69 90 LEU A N 1
ATOM 721 C CA . LEU A 1 90 ? 4.691 0.643 15.919 1.00 80.69 90 LEU A CA 1
ATOM 722 C C . LEU A 1 90 ? 5.740 1.238 16.861 1.00 80.69 90 LEU A C 1
ATOM 724 O O . LEU A 1 90 ? 6.896 1.412 16.479 1.00 80.69 90 LEU A O 1
ATOM 728 N N . SER A 1 91 ? 5.339 1.579 18.081 1.00 78.38 91 SER A N 1
ATOM 729 C CA . SER A 1 91 ? 6.227 2.193 19.070 1.00 78.38 91 SER A CA 1
ATOM 730 C C . SER A 1 91 ? 5.947 1.646 20.468 1.00 78.38 91 SER A C 1
ATOM 732 O O . SER A 1 91 ? 4.865 1.118 20.736 1.00 78.38 91 SER A O 1
ATOM 734 N N . SER A 1 92 ? 6.926 1.765 21.362 1.00 73.56 92 SER A N 1
ATOM 735 C CA . SER A 1 92 ? 6.840 1.283 22.740 1.00 73.56 92 SER A CA 1
ATOM 736 C C . SER A 1 92 ? 7.393 2.306 23.719 1.00 73.56 92 SER A C 1
ATOM 738 O O . SER A 1 92 ? 8.429 2.909 23.456 1.00 73.56 92 SER A O 1
ATOM 740 N N . ASN A 1 93 ? 6.733 2.445 24.865 1.00 71.12 93 ASN A N 1
ATOM 741 C CA . ASN A 1 93 ? 7.200 3.249 25.987 1.00 71.12 93 ASN A CA 1
ATOM 742 C C . ASN A 1 93 ? 7.240 2.389 27.256 1.00 71.12 93 ASN A C 1
ATOM 744 O O . ASN A 1 93 ? 6.414 1.492 27.427 1.00 71.12 93 ASN A O 1
ATOM 748 N N . TYR A 1 94 ? 8.147 2.714 28.174 1.00 66.56 94 TYR A N 1
ATOM 749 C CA . TYR A 1 94 ? 8.094 2.207 29.541 1.00 66.56 94 TYR A CA 1
ATOM 750 C C . TYR A 1 94 ? 7.040 2.996 30.320 1.00 66.56 94 TYR A C 1
ATOM 752 O O . TYR A 1 94 ? 7.142 4.219 30.441 1.00 66.56 94 TYR A O 1
ATOM 760 N N . GLU A 1 95 ? 6.011 2.319 30.827 1.00 63.47 95 GLU A N 1
ATOM 761 C CA . GLU A 1 95 ? 5.117 2.911 31.817 1.00 63.47 95 GLU A CA 1
ATOM 762 C C . GLU A 1 95 ? 5.601 2.548 33.220 1.00 63.47 95 GLU A C 1
ATOM 764 O O . GLU A 1 95 ? 5.699 1.377 33.592 1.00 63.47 95 GLU A O 1
ATOM 769 N N . ASN A 1 96 ? 5.863 3.582 34.019 1.00 54.00 96 ASN A N 1
ATOM 770 C CA . ASN A 1 96 ? 5.994 3.436 35.459 1.00 54.00 96 ASN A CA 1
ATOM 771 C C . ASN A 1 96 ? 4.584 3.446 36.050 1.00 54.00 96 ASN A C 1
ATOM 773 O O . ASN A 1 96 ? 3.869 4.446 35.942 1.00 54.00 96 ASN A O 1
ATOM 777 N N . HIS A 1 97 ? 4.172 2.354 36.692 1.00 53.53 97 HIS A N 1
ATOM 778 C CA . HIS A 1 97 ? 2.907 2.292 37.421 1.00 53.53 97 HIS A CA 1
ATOM 779 C C . HIS A 1 97 ? 2.972 3.106 38.727 1.00 53.53 97 HIS A C 1
ATOM 781 O O . HIS A 1 97 ? 2.808 2.573 39.815 1.00 53.53 97 HIS A O 1
ATOM 787 N N . ASN A 1 98 ? 3.141 4.425 38.628 1.00 48.06 98 ASN A N 1
ATOM 788 C CA . ASN A 1 98 ? 2.985 5.349 39.754 1.00 48.06 98 ASN A CA 1
ATOM 789 C C . ASN A 1 98 ? 1.547 5.880 39.832 1.00 48.06 98 ASN A C 1
ATOM 791 O O . ASN A 1 98 ? 1.316 7.058 40.095 1.00 48.06 98 ASN A O 1
ATOM 795 N N . LYS A 1 99 ? 0.545 5.017 39.626 1.00 48.62 99 LYS A N 1
ATOM 796 C CA . LYS A 1 99 ? -0.806 5.304 40.123 1.00 48.62 99 LYS A CA 1
ATOM 797 C C . LYS A 1 99 ? -0.866 4.824 41.565 1.00 48.62 99 LYS A C 1
ATOM 799 O O . LYS A 1 99 ? -1.390 3.756 41.858 1.00 48.62 99 LYS A O 1
ATOM 804 N N . SER A 1 100 ? -0.258 5.622 42.439 1.00 44.06 100 SER A N 1
ATOM 805 C CA . SER A 1 100 ? -0.448 5.542 43.882 1.00 44.06 100 SER A CA 1
ATOM 806 C C . SER A 1 100 ? -1.950 5.604 44.174 1.00 44.06 100 SER A C 1
ATOM 808 O O . SER A 1 100 ? -2.582 6.653 44.060 1.00 44.06 100 SER A O 1
ATOM 810 N N . LEU A 1 101 ? -2.542 4.457 44.500 1.00 48.09 101 LEU A N 1
ATOM 811 C CA . LEU A 1 101 ? -3.663 4.442 45.427 1.00 48.09 101 LEU A CA 1
ATOM 812 C C . LEU A 1 101 ? -3.060 4.837 46.784 1.00 48.09 101 LEU A C 1
ATOM 814 O O . LEU A 1 101 ? -2.086 4.192 47.176 1.00 48.09 101 LEU A O 1
ATOM 818 N N . PRO A 1 102 ? -3.603 5.834 47.509 1.00 50.94 102 PRO A N 1
ATOM 819 C CA . PRO A 1 102 ? -2.971 6.393 48.711 1.00 50.94 102 PRO A CA 1
ATOM 820 C C . PRO A 1 102 ? -2.698 5.399 49.859 1.00 50.94 102 PRO A C 1
ATOM 822 O O . PRO A 1 102 ? -2.161 5.803 50.883 1.00 50.94 102 PRO A O 1
ATOM 825 N N . PHE A 1 103 ? -3.072 4.123 49.719 1.00 51.34 103 PHE A N 1
ATOM 826 C CA . PHE A 1 103 ? -2.999 3.107 50.769 1.00 51.34 103 PHE A CA 1
ATOM 827 C C . PHE A 1 103 ? -2.568 1.703 50.299 1.00 51.34 103 PHE A C 1
ATOM 829 O O . PHE A 1 103 ? -2.708 0.746 51.057 1.00 51.34 103 PHE A O 1
ATOM 836 N N . ALA A 1 104 ? -2.039 1.533 49.082 1.00 49.94 104 ALA A N 1
ATOM 837 C CA . ALA A 1 104 ? -1.533 0.221 48.657 1.00 49.94 104 ALA A CA 1
ATOM 838 C C . ALA A 1 104 ? -0.052 0.037 49.060 1.00 49.94 104 ALA A C 1
ATOM 840 O O . ALA A 1 104 ? 0.751 0.936 48.798 1.00 49.94 104 ALA A O 1
ATOM 841 N N . PRO A 1 105 ? 0.341 -1.102 49.670 1.00 49.03 105 PRO A N 1
ATOM 842 C CA . PRO A 1 105 ? 1.741 -1.382 49.973 1.00 49.03 105 PRO A CA 1
ATOM 843 C C . PRO A 1 105 ? 2.566 -1.371 48.681 1.00 49.03 105 PRO A C 1
ATOM 845 O O . PRO A 1 105 ? 2.160 -1.949 47.671 1.00 49.03 105 PRO A O 1
ATOM 848 N N . GLN A 1 106 ? 3.707 -0.678 48.718 1.00 49.62 106 GLN A N 1
ATOM 849 C CA . GLN A 1 106 ? 4.602 -0.520 47.573 1.00 49.62 106 GLN A CA 1
ATOM 850 C C . GLN A 1 106 ? 5.101 -1.899 47.127 1.00 49.62 106 GLN A C 1
ATOM 852 O O . GLN A 1 106 ? 5.908 -2.526 47.809 1.00 49.62 106 GLN A O 1
ATOM 857 N N . GLN A 1 107 ? 4.597 -2.391 45.995 1.00 51.22 107 GLN A N 1
ATOM 858 C CA . GLN A 1 107 ? 5.190 -3.546 45.331 1.00 51.22 107 GLN A CA 1
ATOM 859 C C . GLN A 1 107 ? 6.454 -3.117 44.572 1.00 51.22 107 GLN A C 1
ATOM 861 O O . GLN A 1 107 ? 6.516 -1.976 44.100 1.00 51.22 107 GLN A O 1
ATOM 866 N N . PRO A 1 108 ? 7.458 -4.007 44.444 1.00 47.78 108 PRO A N 1
ATOM 867 C CA . PRO A 1 108 ? 8.666 -3.728 43.676 1.00 47.78 108 PRO A CA 1
ATOM 868 C C . PRO A 1 108 ? 8.309 -3.282 42.255 1.00 47.78 108 PRO A C 1
ATOM 870 O O . PRO A 1 108 ? 7.349 -3.771 41.659 1.00 47.78 108 PRO A O 1
ATOM 873 N N . HIS A 1 109 ? 9.074 -2.318 41.744 1.00 50.84 109 HIS A N 1
ATOM 874 C CA . HIS A 1 109 ? 8.861 -1.627 40.474 1.00 50.84 109 HIS A CA 1
ATOM 875 C C . HIS A 1 109 ? 8.608 -2.584 39.297 1.00 50.84 109 HIS A C 1
ATOM 877 O O . HIS A 1 109 ? 9.532 -3.004 38.608 1.00 50.84 109 HIS A O 1
ATOM 883 N N . SER A 1 110 ? 7.342 -2.891 39.017 1.00 51.00 110 SER A N 1
ATOM 884 C CA . SER A 1 110 ? 6.962 -3.582 37.788 1.00 51.00 110 SER A CA 1
ATOM 885 C C . SER A 1 110 ? 6.899 -2.552 36.664 1.00 51.00 110 SER A C 1
ATOM 887 O O . SER A 1 110 ? 5.856 -1.941 36.428 1.00 51.00 110 SER A O 1
ATOM 889 N N . GLN A 1 111 ? 8.023 -2.330 35.984 1.00 57.16 111 GLN A N 1
ATOM 890 C CA . GLN A 1 111 ? 8.040 -1.592 34.722 1.00 57.16 111 GLN A CA 1
ATOM 891 C C . GLN A 1 111 ? 7.321 -2.432 33.664 1.00 57.16 111 GLN A C 1
ATOM 893 O O . GLN A 1 111 ? 7.698 -3.575 33.409 1.00 57.16 111 GLN A O 1
ATOM 898 N N . SER A 1 112 ? 6.269 -1.885 33.058 1.00 63.16 112 SER A N 1
ATOM 899 C CA . SER A 1 112 ? 5.576 -2.543 31.950 1.00 63.16 112 SER A CA 1
ATOM 900 C C . SER A 1 112 ? 5.871 -1.800 30.654 1.00 63.16 112 SER A C 1
ATOM 902 O O . SER A 1 112 ? 5.729 -0.578 30.583 1.00 63.16 112 SER A O 1
ATOM 904 N N . ILE A 1 113 ? 6.293 -2.528 29.618 1.00 66.62 113 ILE A N 1
ATOM 905 C CA . ILE A 1 113 ? 6.439 -1.961 28.276 1.00 66.62 113 ILE A CA 1
ATOM 906 C C . ILE A 1 113 ? 5.055 -1.909 27.637 1.00 66.62 113 ILE A C 1
ATOM 908 O O . ILE A 1 113 ? 4.446 -2.940 27.339 1.00 66.62 113 ILE A O 1
ATOM 912 N N . VAL A 1 114 ? 4.574 -0.696 27.384 1.00 68.12 114 VAL A N 1
ATOM 913 C CA . VAL A 1 114 ? 3.316 -0.463 26.681 1.00 68.12 114 VAL A CA 1
ATOM 914 C C . VAL A 1 114 ? 3.614 -0.132 25.230 1.00 68.12 114 VAL A C 1
ATOM 916 O O . VAL A 1 114 ? 4.296 0.840 24.906 1.00 68.12 114 VAL A O 1
ATOM 919 N N . TYR A 1 115 ? 3.065 -0.954 24.347 1.00 74.94 115 TYR A N 1
ATOM 920 C CA . TYR A 1 115 ? 3.136 -0.763 22.908 1.00 74.94 115 TYR A CA 1
ATOM 921 C C . TYR A 1 115 ? 1.899 -0.003 22.428 1.00 74.94 115 TYR A C 1
ATOM 923 O O . TYR A 1 115 ? 0.794 -0.203 22.940 1.00 74.94 115 TYR A O 1
ATOM 931 N N . PHE A 1 116 ? 2.073 0.861 21.435 1.00 77.56 116 PHE A N 1
ATOM 932 C CA . PHE A 1 116 ? 1.002 1.638 20.817 1.00 77.56 116 PHE A CA 1
ATOM 933 C C . PHE A 1 116 ? 1.254 1.802 19.320 1.00 77.56 116 PHE A C 1
ATOM 935 O O . PHE A 1 116 ? 2.393 1.808 18.851 1.00 77.56 116 PHE A O 1
ATOM 942 N N . PHE A 1 117 ? 0.166 1.971 18.574 1.00 82.56 117 PHE A N 1
ATOM 943 C CA . PHE A 1 117 ? 0.259 2.501 17.224 1.00 82.56 117 PHE A CA 1
ATOM 944 C C . PHE A 1 117 ? 0.417 4.010 17.304 1.00 82.56 117 PHE A C 1
ATOM 946 O O . PHE A 1 117 ? -0.359 4.694 17.976 1.00 82.56 117 PHE A O 1
ATOM 953 N N . GLN A 1 118 ? 1.426 4.520 16.618 1.00 84.12 118 GLN A N 1
ATOM 954 C CA . GLN A 1 118 ? 1.669 5.938 16.460 1.00 84.12 118 GLN A CA 1
ATOM 955 C C . GLN A 1 118 ? 1.233 6.324 15.047 1.00 84.12 118 GLN A C 1
ATOM 957 O O . GLN A 1 118 ? 1.758 5.808 14.063 1.00 84.12 118 GLN A O 1
ATOM 962 N N . LEU A 1 119 ? 0.218 7.182 14.964 1.00 83.69 119 LEU A N 1
ATOM 963 C CA . LEU A 1 119 ? -0.336 7.674 13.707 1.00 83.69 119 LEU A CA 1
ATOM 964 C C . LEU A 1 119 ? 0.181 9.094 13.501 1.00 83.69 119 LEU A C 1
ATOM 966 O O . LEU A 1 119 ? -0.022 9.931 14.382 1.00 83.69 119 LEU A O 1
ATOM 970 N N . TRP A 1 120 ? 0.842 9.347 12.379 1.00 84.25 120 TRP A N 1
ATOM 971 C CA . TRP A 1 120 ? 1.425 10.636 12.023 1.00 84.25 120 TRP A CA 1
ATOM 972 C C . TRP A 1 120 ? 0.585 11.312 10.948 1.00 84.25 120 TRP A C 1
ATOM 974 O O . TRP A 1 120 ? 0.364 10.755 9.869 1.00 84.25 120 TRP A O 1
ATOM 984 N N . GLU A 1 121 ? 0.118 12.513 11.256 1.00 84.88 121 GLU A N 1
ATOM 985 C CA . GLU A 1 121 ? -0.609 13.361 10.321 1.00 84.88 121 GLU A CA 1
ATOM 986 C C . GLU A 1 121 ? 0.370 13.995 9.327 1.00 84.88 121 GLU A C 1
ATOM 988 O O . GLU A 1 121 ? 1.351 14.630 9.716 1.00 84.88 121 GLU A O 1
ATOM 993 N N . LEU A 1 122 ? 0.089 13.837 8.032 1.00 82.25 122 LEU A N 1
ATOM 994 C CA . LEU A 1 122 ? 1.001 14.235 6.955 1.00 82.25 122 LEU A CA 1
ATOM 995 C C . LEU A 1 122 ? 1.224 15.748 6.866 1.00 82.25 122 LEU A C 1
ATOM 997 O O . LEU A 1 122 ? 2.285 16.169 6.427 1.00 82.25 122 LEU A O 1
ATOM 1001 N N . HIS A 1 123 ? 0.240 16.558 7.259 1.00 81.88 123 HIS A N 1
ATOM 1002 C CA . HIS A 1 123 ? 0.290 18.018 7.107 1.00 81.88 123 HIS A CA 1
ATOM 1003 C C . HIS A 1 123 ? 0.871 18.710 8.334 1.00 81.88 123 HIS A C 1
ATOM 1005 O O . HIS A 1 123 ? 1.568 19.713 8.221 1.00 81.88 123 HIS A O 1
ATOM 1011 N N . SER A 1 124 ? 0.518 18.208 9.517 1.00 82.94 124 SER A N 1
ATOM 1012 C CA . SER A 1 124 ? 0.870 18.843 10.782 1.00 82.94 124 SER A CA 1
ATOM 1013 C C . SER A 1 124 ? 2.174 18.299 11.361 1.00 82.94 124 SER A C 1
ATOM 1015 O O . SER A 1 124 ? 2.727 18.937 12.249 1.00 82.94 124 SER A O 1
ATOM 1017 N N . GLY A 1 125 ? 2.630 17.118 10.920 1.00 81.00 125 GLY A N 1
ATOM 1018 C CA . GLY A 1 125 ? 3.744 16.393 11.542 1.00 81.00 125 GLY A CA 1
ATOM 1019 C C . GLY A 1 125 ? 3.412 15.838 12.933 1.00 81.00 125 GLY A C 1
ATOM 1020 O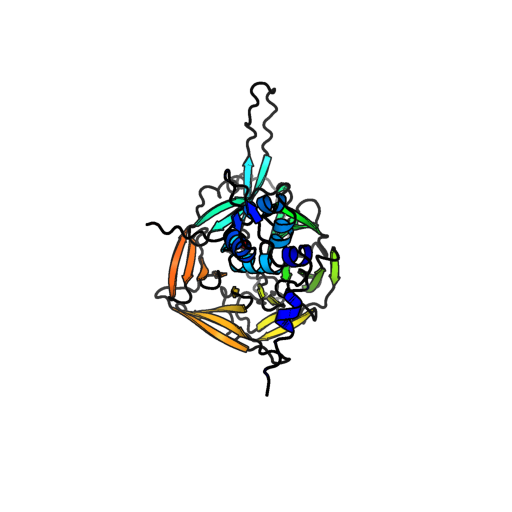 O . GLY A 1 125 ? 4.224 15.132 13.539 1.00 81.00 125 GLY A O 1
ATOM 1021 N N . LYS A 1 126 ? 2.198 16.113 13.430 1.00 85.44 126 LYS A N 1
ATOM 1022 C CA . LYS A 1 126 ? 1.747 15.723 14.761 1.00 85.44 126 LYS A CA 1
ATOM 1023 C C . LYS A 1 126 ? 1.398 14.254 14.791 1.00 85.44 126 LYS A C 1
ATOM 1025 O O . LYS A 1 126 ? 0.978 13.643 13.807 1.00 85.44 126 LYS A O 1
ATOM 1030 N N . SER A 1 127 ? 1.533 13.693 15.983 1.00 84.31 127 SER A N 1
ATOM 1031 C CA . SER A 1 127 ? 1.408 12.266 16.185 1.00 84.31 127 SER A CA 1
ATOM 1032 C C . SER A 1 127 ? 0.365 11.952 17.257 1.00 84.31 127 SER A C 1
ATOM 1034 O O . SER A 1 127 ? 0.332 12.544 18.337 1.00 84.31 127 SER A O 1
ATOM 1036 N N . SER A 1 128 ? -0.514 10.992 16.972 1.00 82.75 128 SER A N 1
ATOM 1037 C CA . SER A 1 128 ? -1.504 10.490 17.922 1.00 82.75 128 SER A CA 1
ATOM 1038 C C . SER A 1 128 ? -1.211 9.044 18.295 1.00 82.75 128 SER A C 1
ATOM 1040 O O . SER A 1 128 ? -0.974 8.201 17.429 1.00 82.75 128 SER A O 1
ATOM 1042 N N . LYS A 1 129 ? -1.245 8.755 19.598 1.00 84.62 129 LYS A N 1
ATOM 1043 C CA . LYS A 1 129 ? -1.016 7.414 20.138 1.00 84.62 129 LYS A CA 1
ATOM 1044 C C . LYS A 1 129 ? -2.338 6.690 20.315 1.00 84.62 129 LYS A C 1
ATOM 1046 O O . LYS A 1 129 ? -3.223 7.170 21.024 1.00 84.62 129 LYS A O 1
ATOM 1051 N N . ILE A 1 130 ? -2.449 5.508 19.726 1.00 78.19 130 ILE A N 1
ATOM 1052 C CA . ILE A 1 130 ? -3.576 4.608 19.943 1.00 78.19 130 ILE A CA 1
ATOM 1053 C C . ILE A 1 130 ? -3.069 3.395 20.724 1.00 78.19 130 ILE A C 1
ATOM 1055 O O . ILE A 1 130 ? -2.419 2.519 20.144 1.00 78.19 130 ILE A O 1
ATOM 1059 N N . PRO A 1 131 ? -3.365 3.313 22.035 1.00 72.19 131 PRO A N 1
ATOM 1060 C CA . PRO A 1 131 ? -3.100 2.102 22.782 1.00 72.19 131 PRO A CA 1
ATOM 1061 C C . PRO A 1 131 ? -4.111 1.044 22.343 1.00 72.19 131 PRO A C 1
ATOM 1063 O O . PRO A 1 131 ? -5.331 1.250 22.407 1.00 72.19 131 PRO A O 1
ATOM 1066 N N . VAL A 1 132 ? -3.597 -0.098 21.904 1.00 67.44 132 VAL A N 1
ATOM 1067 C CA . VAL A 1 132 ? -4.385 -1.301 21.644 1.00 67.44 132 VAL A CA 1
ATOM 1068 C C . VAL A 1 132 ? -3.983 -2.345 22.682 1.00 67.44 132 VAL A C 1
ATOM 1070 O O . VAL A 1 132 ? -2.806 -2.615 22.918 1.00 67.44 132 VAL A O 1
ATOM 1073 N N . GLN A 1 133 ? -4.980 -2.897 23.369 1.00 63.72 133 GLN A N 1
ATOM 1074 C CA . GLN A 1 133 ? -4.753 -3.916 24.390 1.00 63.72 133 GLN A CA 1
ATOM 1075 C C . GLN A 1 133 ? -4.053 -5.132 23.763 1.00 63.72 133 GLN A C 1
ATOM 1077 O O . GLN A 1 133 ? -4.365 -5.518 22.639 1.00 63.72 133 GLN A O 1
ATOM 1082 N N . ASN A 1 134 ? -3.120 -5.748 24.49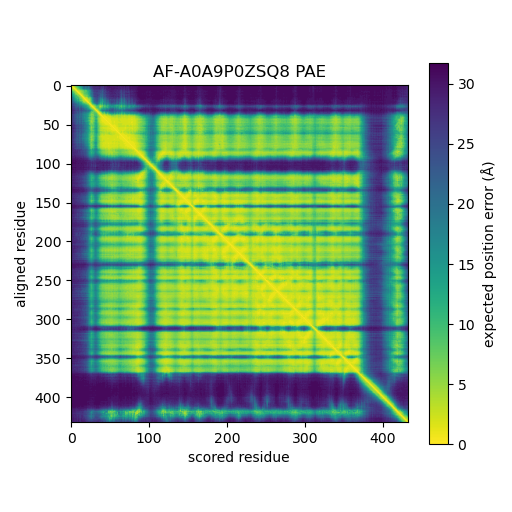5 1.00 60.59 134 ASN A N 1
ATOM 1083 C CA . ASN A 1 134 ? -2.298 -6.880 24.043 1.00 60.59 134 ASN A CA 1
ATOM 1084 C C . ASN A 1 134 ? -1.296 -6.588 22.905 1.00 60.59 134 ASN A C 1
ATOM 1086 O O . ASN A 1 134 ? -0.732 -7.535 22.352 1.00 60.59 134 ASN A O 1
ATOM 1090 N N . LEU A 1 135 ? -0.995 -5.316 22.604 1.00 61.97 135 LEU A N 1
ATOM 1091 C CA . LEU A 1 135 ? 0.082 -4.954 21.668 1.00 61.97 135 LEU A CA 1
ATOM 1092 C C . LEU A 1 135 ? 1.472 -5.421 22.106 1.00 61.97 135 LEU A C 1
ATOM 1094 O O . LEU A 1 135 ? 2.333 -5.579 21.251 1.00 61.97 135 LEU A O 1
ATOM 1098 N N . ALA A 1 136 ? 1.686 -5.707 23.396 1.00 60.38 136 ALA A N 1
ATOM 1099 C CA . ALA A 1 136 ? 2.953 -6.251 23.898 1.00 60.38 136 ALA A CA 1
ATOM 1100 C C . ALA A 1 136 ? 3.394 -7.554 23.215 1.00 60.38 136 ALA A C 1
ATOM 1102 O O . ALA A 1 136 ? 4.551 -7.955 23.302 1.00 60.38 136 ALA A O 1
ATOM 1103 N N . ARG A 1 137 ? 2.469 -8.210 22.510 1.00 69.94 137 ARG A N 1
ATOM 1104 C CA . ARG A 1 137 ? 2.728 -9.423 21.743 1.00 69.94 137 ARG A CA 1
ATOM 1105 C C . ARG A 1 137 ? 2.915 -9.174 20.249 1.00 69.94 137 ARG A C 1
ATOM 1107 O O . ARG A 1 137 ? 3.095 -10.162 19.551 1.00 69.94 137 ARG A O 1
ATOM 1114 N N . ILE A 1 138 ? 2.839 -7.941 19.744 1.00 75.44 138 ILE A N 1
ATOM 1115 C CA . ILE A 1 138 ? 3.114 -7.649 18.332 1.00 75.44 138 ILE A CA 1
ATOM 1116 C C . ILE A 1 138 ? 4.622 -7.537 18.124 1.00 75.44 138 ILE A C 1
ATOM 1118 O O . ILE A 1 138 ? 5.316 -6.856 18.874 1.00 75.44 138 ILE A O 1
ATOM 1122 N N . ASP A 1 139 ? 5.105 -8.253 17.118 1.00 78.75 139 ASP A N 1
ATOM 1123 C CA . ASP A 1 139 ? 6.492 -8.253 16.671 1.00 78.75 139 ASP A CA 1
ATOM 1124 C C . ASP A 1 139 ? 6.716 -7.139 15.648 1.00 78.75 139 ASP A C 1
ATOM 1126 O O . ASP A 1 139 ? 7.496 -6.218 15.870 1.00 78.75 139 ASP A O 1
ATOM 1130 N N . SER A 1 140 ? 5.939 -7.168 14.566 1.00 81.31 140 SER A N 1
ATOM 1131 C CA . SER A 1 140 ? 6.070 -6.237 13.452 1.00 81.31 140 SER A CA 1
ATOM 1132 C C . SER A 1 140 ? 4.728 -5.972 12.775 1.00 81.31 140 SER A C 1
ATOM 1134 O O . SER A 1 140 ? 3.801 -6.789 12.820 1.00 81.31 140 SER A O 1
ATOM 1136 N N . VAL A 1 141 ? 4.623 -4.800 12.146 1.00 85.94 141 VAL A N 1
ATOM 1137 C CA . VAL A 1 141 ? 3.523 -4.472 11.235 1.00 85.94 141 VAL A CA 1
ATOM 1138 C C . VAL A 1 141 ? 3.909 -4.943 9.843 1.00 85.94 141 VAL A C 1
ATOM 1140 O O . VAL A 1 141 ? 4.972 -4.586 9.343 1.00 85.94 141 VAL A O 1
ATOM 1143 N N . LEU A 1 142 ? 3.033 -5.733 9.233 1.00 87.38 142 LEU A N 1
ATOM 1144 C CA . LEU A 1 142 ? 3.287 -6.388 7.956 1.00 87.38 142 LEU A CA 1
ATOM 1145 C C . LEU A 1 142 ? 2.636 -5.646 6.787 1.00 87.38 142 LEU A C 1
ATOM 1147 O O . LEU A 1 142 ? 3.243 -5.526 5.732 1.00 87.38 142 LEU A O 1
ATOM 1151 N N . ALA A 1 143 ? 1.412 -5.145 6.975 1.00 88.81 143 ALA A N 1
ATOM 1152 C CA . ALA A 1 143 ? 0.668 -4.429 5.942 1.00 88.81 143 ALA A CA 1
ATOM 1153 C C . ALA A 1 143 ? -0.485 -3.611 6.540 1.00 88.81 143 ALA A C 1
ATOM 1155 O O . ALA A 1 143 ? -0.909 -3.837 7.677 1.00 88.81 143 ALA A O 1
ATOM 1156 N N . SER A 1 144 ? -1.052 -2.712 5.743 1.00 87.81 144 SER A N 1
ATOM 1157 C CA . SER A 1 144 ? -2.281 -1.979 6.056 1.00 87.81 144 SER A CA 1
ATOM 1158 C C . SER A 1 144 ? -3.161 -1.819 4.823 1.00 87.81 144 SER A C 1
ATOM 1160 O O . SER A 1 144 ? -2.676 -1.813 3.695 1.00 87.81 144 SER A O 1
ATOM 1162 N N . CYS A 1 145 ? -4.472 -1.717 5.035 1.00 85.12 145 CYS A N 1
ATOM 1163 C CA . CYS A 1 145 ? -5.454 -1.491 3.975 1.00 85.12 145 CYS A CA 1
ATOM 1164 C C . CYS A 1 145 ? -6.769 -1.011 4.592 1.00 85.12 145 CYS A C 1
ATOM 1166 O O . CYS A 1 145 ? -7.208 -1.588 5.582 1.00 85.12 145 CYS A O 1
ATOM 1168 N N . ASP A 1 146 ? -7.381 0.049 4.053 1.00 81.56 146 ASP A N 1
ATOM 1169 C CA . ASP A 1 146 ? -8.708 0.540 4.479 1.00 81.56 146 ASP A CA 1
ATOM 1170 C C . ASP A 1 146 ? -8.876 0.737 6.006 1.00 81.56 146 ASP A C 1
ATOM 1172 O O . ASP A 1 146 ? -9.920 0.440 6.589 1.00 81.56 146 ASP A O 1
ATOM 1176 N N . GLY A 1 147 ? -7.826 1.192 6.694 1.00 81.62 147 GLY A N 1
ATOM 1177 C CA . GLY A 1 147 ? -7.853 1.366 8.152 1.00 81.62 147 GLY A CA 1
ATOM 1178 C C . GLY A 1 147 ? -7.628 0.083 8.965 1.00 81.62 147 GLY A C 1
ATOM 1179 O O . GLY A 1 147 ? -7.634 0.130 10.196 1.00 81.62 147 GLY A O 1
ATOM 1180 N N . LEU A 1 148 ? -7.399 -1.056 8.310 1.00 86.75 148 LEU A N 1
ATOM 1181 C CA . LEU A 1 148 ? -6.943 -2.301 8.923 1.00 86.75 148 LEU A CA 1
ATOM 1182 C C . LEU A 1 148 ? -5.419 -2.396 8.908 1.00 86.75 148 LEU A C 1
ATOM 1184 O O . LEU A 1 148 ? -4.754 -1.905 7.996 1.00 86.75 148 LEU A O 1
ATOM 1188 N N . VAL A 1 149 ? -4.881 -3.074 9.917 1.00 89.31 149 VAL A N 1
ATOM 1189 C CA . VAL A 1 149 ? -3.454 -3.338 10.102 1.00 89.31 149 VAL A CA 1
ATOM 1190 C C . VAL A 1 149 ? -3.255 -4.834 10.275 1.00 89.31 149 VAL A C 1
ATOM 1192 O O . VAL A 1 149 ? -3.855 -5.433 11.167 1.00 89.31 149 VAL A O 1
ATOM 1195 N N . LEU A 1 150 ? -2.403 -5.430 9.447 1.00 90.69 150 LEU A N 1
ATOM 1196 C CA . LEU A 1 150 ? -1.905 -6.787 9.618 1.00 90.69 150 LEU A CA 1
ATOM 1197 C C . LEU A 1 150 ? -0.597 -6.734 10.397 1.00 90.69 150 LEU A C 1
ATOM 1199 O O . LEU A 1 150 ? 0.314 -5.981 10.048 1.00 90.69 150 LEU A O 1
ATOM 1203 N N . ALA A 1 151 ? -0.487 -7.562 11.425 1.00 88.06 151 ALA A N 1
ATOM 1204 C CA . ALA A 1 151 ? 0.703 -7.627 12.249 1.00 88.06 151 ALA A CA 1
ATOM 1205 C C . ALA A 1 151 ? 1.036 -9.064 12.663 1.00 88.06 151 ALA A C 1
ATOM 1207 O O . ALA A 1 151 ? 0.147 -9.905 12.831 1.00 88.06 151 ALA A O 1
ATOM 1208 N N . LYS A 1 152 ? 2.331 -9.326 12.853 1.00 85.88 152 LYS A N 1
ATOM 1209 C CA . LYS A 1 152 ? 2.860 -10.612 13.322 1.00 85.88 152 LYS A CA 1
ATOM 1210 C C . LYS A 1 152 ? 2.934 -10.625 14.842 1.00 85.88 152 LYS A C 1
ATOM 1212 O O . LYS A 1 152 ? 3.322 -9.630 15.450 1.00 85.88 152 LYS A O 1
ATOM 1217 N N . MET A 1 153 ? 2.570 -11.738 15.477 1.00 83.19 153 MET A N 1
ATOM 1218 C CA . MET A 1 153 ? 2.686 -11.896 16.930 1.00 83.19 153 MET A CA 1
ATOM 1219 C C . MET A 1 153 ? 3.988 -12.604 17.345 1.00 83.19 153 MET A C 1
ATOM 1221 O O . MET A 1 153 ? 4.315 -13.649 16.789 1.00 83.19 153 MET A O 1
ATOM 1225 N N . LYS A 1 154 ? 4.654 -12.109 18.401 1.00 75.62 154 LYS A N 1
ATOM 1226 C CA . LYS A 1 154 ? 5.905 -12.640 18.984 1.00 75.62 154 LYS A CA 1
ATOM 1227 C C . LYS A 1 154 ? 5.783 -14.080 19.495 1.00 75.62 154 LYS A C 1
ATOM 1229 O O . LYS A 1 154 ? 6.570 -14.941 19.131 1.00 75.62 154 LYS A O 1
ATOM 1234 N N . THR A 1 155 ? 4.801 -14.355 20.359 1.00 63.75 155 THR A N 1
ATOM 1235 C CA . THR A 1 155 ? 4.790 -15.584 21.186 1.00 63.75 155 THR A CA 1
ATOM 1236 C C . THR A 1 155 ? 3.947 -16.732 20.640 1.00 63.75 155 THR A C 1
ATOM 1238 O O . THR A 1 155 ? 4.080 -17.858 21.101 1.00 63.75 155 THR A O 1
ATOM 1241 N N . THR A 1 156 ? 3.054 -16.469 19.687 1.00 62.41 156 THR A N 1
ATOM 1242 C CA . THR A 1 156 ? 2.083 -17.474 19.208 1.00 62.41 156 THR A CA 1
ATOM 1243 C C . THR A 1 156 ? 2.320 -17.907 17.770 1.00 62.41 156 THR A C 1
ATOM 1245 O O . THR A 1 156 ? 1.551 -18.726 17.282 1.00 62.41 156 THR A O 1
ATOM 1248 N N . ARG A 1 157 ? 3.360 -17.376 17.094 1.00 69.19 157 ARG A N 1
ATOM 1249 C CA . ARG A 1 157 ? 3.572 -17.556 15.645 1.00 69.19 157 ARG A CA 1
ATOM 1250 C C . ARG A 1 157 ? 2.236 -17.445 14.900 1.00 69.19 157 ARG A C 1
ATOM 1252 O O . ARG A 1 157 ? 1.839 -18.360 14.196 1.00 69.19 157 ARG A O 1
ATOM 1259 N N . GLY A 1 158 ? 1.504 -16.361 15.154 1.00 83.62 158 GLY A N 1
ATOM 1260 C CA . GLY A 1 158 ? 0.169 -16.103 14.617 1.00 83.62 158 GLY A CA 1
ATOM 1261 C C . GLY A 1 158 ? 0.082 -14.698 14.038 1.00 83.62 158 GLY A C 1
ATOM 1262 O O . GLY A 1 158 ? 0.904 -13.834 14.359 1.00 83.62 158 GLY A O 1
ATOM 1263 N N . LEU A 1 159 ? -0.923 -14.464 13.202 1.00 89.94 159 LEU A N 1
ATOM 1264 C CA . LEU A 1 159 ? -1.226 -13.146 12.656 1.00 89.94 159 LEU A CA 1
ATOM 1265 C C . LEU A 1 159 ? -2.367 -12.501 13.431 1.00 89.94 159 LEU A C 1
ATOM 1267 O O . LEU A 1 159 ? -3.250 -13.172 13.972 1.00 89.94 159 LEU A O 1
ATOM 1271 N N . VAL A 1 160 ? -2.372 -11.175 13.460 1.00 89.50 160 VAL A N 1
ATOM 1272 C CA . VAL A 1 160 ? -3.490 -10.398 13.978 1.00 89.50 160 VAL A CA 1
ATOM 1273 C C . VAL A 1 160 ? -3.860 -9.310 12.982 1.00 89.50 160 VAL A C 1
ATOM 1275 O O . VAL A 1 160 ? -3.001 -8.581 12.492 1.00 89.50 160 VAL A O 1
ATOM 1278 N N . VAL A 1 161 ? -5.155 -9.202 12.698 1.00 91.00 161 VAL A N 1
ATOM 1279 C CA . VAL A 1 161 ? -5.726 -8.054 11.994 1.00 91.00 161 VAL A CA 1
ATOM 1280 C C . VAL A 1 161 ? -6.344 -7.140 13.036 1.00 91.00 161 VAL A C 1
ATOM 1282 O O . VAL A 1 161 ? -7.198 -7.566 13.817 1.00 91.00 161 VAL A O 1
ATOM 1285 N N . VAL A 1 162 ? -5.903 -5.889 13.060 1.00 87.25 162 VAL A N 1
ATOM 1286 C CA . VAL A 1 162 ? -6.341 -4.866 14.008 1.00 87.25 162 VAL A CA 1
ATOM 1287 C C . VAL A 1 162 ? -7.002 -3.730 13.244 1.00 87.25 162 VAL A C 1
ATOM 1289 O O . VAL A 1 162 ? -6.481 -3.276 12.233 1.00 87.25 162 VAL A O 1
ATOM 1292 N N . ASN A 1 163 ? -8.124 -3.232 13.754 1.00 85.94 163 ASN A N 1
ATOM 1293 C CA . ASN A 1 163 ? -8.665 -1.935 13.365 1.00 85.94 163 ASN A CA 1
ATOM 1294 C C . ASN A 1 163 ? -8.334 -0.937 14.492 1.00 85.94 163 ASN A C 1
ATOM 1296 O O . ASN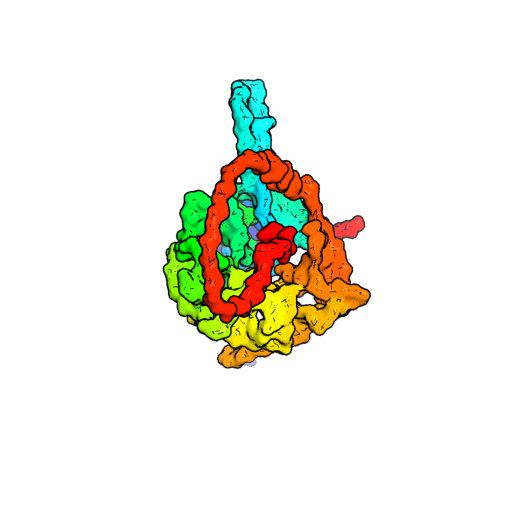 A 1 163 ? -8.972 -0.997 15.550 1.00 85.94 163 ASN A O 1
ATOM 1300 N N . PRO A 1 164 ? -7.345 -0.038 14.318 1.00 79.38 164 PRO A N 1
ATOM 1301 C CA . PRO A 1 164 ? -6.922 0.875 15.379 1.00 79.38 164 PRO A CA 1
ATOM 1302 C C . PRO A 1 164 ? -8.038 1.814 15.858 1.00 79.38 164 PRO A C 1
ATOM 1304 O O . PRO A 1 164 ? -8.117 2.108 17.049 1.00 79.38 164 PRO A O 1
ATOM 1307 N N . SER A 1 165 ? -8.935 2.244 14.967 1.00 75.88 165 SER A N 1
ATOM 1308 C CA . SER A 1 165 ? -10.018 3.183 15.290 1.00 75.88 165 SER A CA 1
ATOM 1309 C C . SER A 1 165 ? -11.080 2.569 16.204 1.00 75.88 165 SER A C 1
ATOM 1311 O O . SER A 1 165 ? -11.493 3.188 17.183 1.00 75.88 165 SER A O 1
ATOM 1313 N N . SER A 1 166 ? -11.496 1.334 15.919 1.00 76.06 166 SER A N 1
ATOM 1314 C CA . SER A 1 166 ? -12.468 0.595 16.740 1.00 76.06 166 SER A CA 1
ATOM 1315 C C . SER A 1 166 ? -11.824 -0.188 17.888 1.00 76.06 166 SER A C 1
ATOM 1317 O O . SER A 1 166 ? -12.529 -0.694 18.758 1.00 76.06 166 SER A O 1
ATOM 1319 N N . ARG A 1 167 ? -10.489 -0.319 17.880 1.00 78.25 167 ARG A N 1
ATOM 1320 C CA . ARG A 1 167 ? -9.678 -1.129 18.810 1.00 78.25 167 ARG A CA 1
ATOM 1321 C C . ARG A 1 167 ? -10.028 -2.623 18.815 1.00 78.25 167 ARG A C 1
ATOM 1323 O O . ARG A 1 167 ? -9.600 -3.360 19.704 1.00 78.25 167 ARG A O 1
ATOM 1330 N N . LYS A 1 168 ? -10.787 -3.084 17.818 1.00 82.06 168 LYS A N 1
ATOM 1331 C CA . LYS A 1 168 ? -11.103 -4.499 17.611 1.00 82.06 168 LYS A CA 1
ATOM 1332 C C . LYS A 1 168 ? -9.930 -5.198 16.933 1.00 82.06 168 LYS A C 1
ATOM 1334 O O . LYS A 1 168 ? -9.240 -4.609 16.100 1.00 82.06 168 LYS A O 1
ATOM 1339 N N . HIS A 1 169 ? -9.728 -6.463 17.277 1.00 86.50 169 HIS A N 1
ATOM 1340 C CA . HIS A 1 169 ? -8.697 -7.296 16.676 1.00 86.50 169 HIS A CA 1
ATOM 1341 C C . HIS A 1 169 ? -9.178 -8.737 16.519 1.00 86.50 169 HIS A C 1
ATOM 1343 O O . HIS A 1 169 ? -9.980 -9.225 17.316 1.00 86.50 169 HIS A O 1
ATOM 1349 N N . LEU A 1 170 ? -8.672 -9.416 15.494 1.00 89.12 170 LEU A N 1
ATOM 1350 C CA . LEU A 1 170 ? -8.945 -10.820 15.204 1.00 89.12 170 LEU A CA 1
ATOM 1351 C C . LEU A 1 170 ? -7.630 -11.546 14.939 1.00 89.12 170 LEU A C 1
ATOM 1353 O O . LEU A 1 170 ? -6.763 -11.019 14.245 1.00 89.12 170 LEU A O 1
ATOM 1357 N N . ARG A 1 171 ? -7.483 -12.746 15.506 1.00 90.12 171 ARG A N 1
ATOM 1358 C CA . ARG A 1 171 ? -6.303 -13.594 15.311 1.00 90.12 171 ARG A CA 1
ATOM 1359 C C . ARG A 1 171 ? -6.529 -14.581 14.178 1.00 90.12 171 ARG A C 1
ATOM 1361 O O . ARG A 1 171 ? -7.632 -15.103 14.029 1.00 90.12 171 ARG A O 1
ATOM 1368 N N . TYR A 1 172 ? -5.456 -14.857 13.454 1.00 91.75 172 TYR A N 1
ATOM 1369 C CA . TYR A 1 172 ? -5.414 -15.768 12.324 1.00 91.75 172 TYR A CA 1
ATOM 1370 C C . TYR A 1 172 ? -4.191 -16.687 12.431 1.00 91.75 172 TYR A C 1
ATOM 1372 O O . TYR A 1 172 ? -3.190 -16.309 13.055 1.00 91.75 172 TYR A O 1
ATOM 1380 N N . PRO A 1 173 ? -4.255 -17.894 11.844 1.00 90.06 173 PRO A N 1
ATOM 1381 C CA . PRO A 1 173 ? -3.077 -18.743 11.700 1.00 90.06 173 PRO A CA 1
ATOM 1382 C C . PRO A 1 173 ? -1.998 -18.020 10.884 1.00 90.06 173 PRO A C 1
ATOM 1384 O O . PRO A 1 173 ? -2.321 -17.237 9.993 1.00 90.06 173 PRO A O 1
ATOM 1387 N N . LEU A 1 174 ? -0.722 -18.284 11.173 1.00 85.81 174 LEU A N 1
ATOM 1388 C CA . LEU A 1 174 ? 0.396 -17.635 10.476 1.00 85.81 174 LEU A CA 1
ATOM 1389 C C . LEU A 1 174 ? 0.591 -18.101 9.035 1.00 85.81 174 LEU A C 1
ATOM 1391 O O . LEU A 1 174 ? 1.134 -17.337 8.250 1.00 85.81 174 LEU A O 1
ATOM 1395 N N . GLY A 1 175 ? 0.113 -19.300 8.705 1.00 87.62 175 GLY A N 1
ATOM 1396 C CA . GLY A 1 175 ? 0.429 -19.943 7.435 1.00 87.62 175 GLY A CA 1
ATOM 1397 C C . GLY A 1 175 ? 1.791 -20.623 7.515 1.00 87.62 175 GLY A C 1
ATOM 1398 O O . GLY A 1 175 ? 2.207 -21.069 8.592 1.00 87.62 175 GLY A O 1
ATOM 1399 N N . THR A 1 176 ? 2.475 -20.701 6.383 1.00 89.31 176 THR A N 1
ATOM 1400 C CA . THR A 1 176 ? 3.836 -21.221 6.291 1.00 89.31 176 THR A CA 1
ATOM 1401 C C . THR A 1 176 ? 4.806 -20.261 6.987 1.00 89.31 176 THR A C 1
ATOM 1403 O O . THR A 1 176 ? 4.707 -19.045 6.859 1.00 89.31 176 THR A O 1
ATOM 1406 N N . ALA A 1 177 ? 5.741 -20.785 7.780 1.00 81.94 177 ALA A N 1
ATOM 1407 C CA . ALA A 1 177 ? 6.631 -19.975 8.611 1.00 81.94 177 ALA A CA 1
ATOM 1408 C C . ALA A 1 177 ? 8.069 -20.497 8.571 1.00 81.94 177 ALA A C 1
ATOM 1410 O O . ALA A 1 177 ? 8.302 -21.652 8.236 1.00 81.94 177 ALA A O 1
ATOM 1411 N N . GLY A 1 178 ? 9.020 -19.656 8.985 1.00 76.88 178 GLY A N 1
ATOM 1412 C CA . GLY A 1 178 ? 10.446 -20.010 9.060 1.00 76.88 178 GLY A CA 1
ATOM 1413 C C . GLY A 1 178 ? 11.262 -19.567 7.847 1.00 76.88 178 GLY A C 1
ATOM 1414 O O . GLY A 1 178 ? 12.485 -19.577 7.904 1.00 76.88 178 GLY A O 1
ATOM 1415 N N . PHE A 1 179 ? 10.597 -19.087 6.801 1.00 79.00 179 PHE A N 1
ATOM 1416 C CA . PHE A 1 179 ? 11.232 -18.591 5.591 1.00 79.00 179 PHE A CA 1
ATOM 1417 C C . PHE A 1 179 ? 11.410 -17.077 5.632 1.00 79.00 179 PHE A C 1
ATOM 1419 O O . PHE A 1 179 ? 10.491 -16.336 5.980 1.00 79.00 179 PHE A O 1
ATOM 1426 N N . ARG A 1 180 ? 12.606 -16.605 5.276 1.00 78.44 180 ARG A N 1
ATOM 1427 C CA . ARG A 1 180 ? 12.902 -15.183 5.085 1.00 78.44 180 ARG A CA 1
ATOM 1428 C C . ARG A 1 180 ? 13.730 -15.006 3.809 1.00 78.44 180 ARG A C 1
ATOM 1430 O O . ARG A 1 180 ? 14.601 -15.832 3.549 1.00 78.44 180 ARG A O 1
ATOM 1437 N N . PRO A 1 181 ? 13.508 -13.934 3.030 1.00 83.19 181 PRO A N 1
ATOM 1438 C CA . PRO A 1 181 ? 12.529 -12.864 3.249 1.00 83.19 181 PRO A CA 1
ATOM 1439 C C . PRO A 1 181 ? 11.073 -13.318 3.014 1.00 83.19 181 PRO A C 1
ATOM 1441 O O . PRO A 1 181 ? 10.823 -14.252 2.255 1.00 83.19 181 PRO A O 1
ATOM 1444 N N . GLU A 1 182 ? 10.125 -12.630 3.657 1.00 86.88 182 GLU A N 1
ATOM 1445 C CA . GLU A 1 182 ? 8.669 -12.813 3.516 1.00 86.88 182 GLU A CA 1
ATOM 1446 C C . GLU A 1 182 ? 8.003 -11.464 3.181 1.00 86.88 182 GLU A C 1
ATOM 1448 O O . GLU A 1 182 ? 8.484 -10.406 3.590 1.00 86.88 182 GLU A O 1
ATOM 1453 N N . SER A 1 183 ? 6.908 -11.487 2.422 1.00 88.94 183 SER A N 1
ATOM 1454 C CA . SER A 1 183 ? 6.124 -10.308 2.040 1.00 88.94 183 SER A CA 1
ATOM 1455 C C . SER A 1 183 ? 4.650 -10.601 2.256 1.00 88.94 183 SER A C 1
ATOM 1457 O O . SER A 1 183 ? 4.139 -11.629 1.816 1.00 88.94 183 SER A O 1
ATOM 1459 N N . PHE A 1 184 ? 3.966 -9.681 2.928 1.00 92.00 184 PHE A N 1
ATOM 1460 C CA . PHE A 1 184 ? 2.534 -9.760 3.163 1.00 92.00 184 PHE A CA 1
ATOM 1461 C C . PHE A 1 184 ? 1.841 -8.545 2.570 1.00 92.00 184 PHE A C 1
ATOM 1463 O O . PHE A 1 184 ? 2.381 -7.439 2.574 1.00 92.00 184 PHE A O 1
ATOM 1470 N N . GLY A 1 185 ? 0.596 -8.722 2.151 1.00 91.75 185 GLY A N 1
ATOM 1471 C CA . GLY A 1 185 ? -0.258 -7.588 1.848 1.00 91.75 185 GLY A CA 1
ATOM 1472 C C . GLY A 1 185 ? -1.731 -7.948 1.788 1.00 91.75 185 GLY A C 1
ATOM 1473 O O . GLY A 1 185 ? -2.104 -9.104 1.595 1.00 91.75 185 GLY A O 1
ATOM 1474 N N . PHE A 1 186 ? -2.574 -6.943 1.992 1.00 91.00 186 PHE A N 1
ATOM 1475 C CA . PHE A 1 186 ? -4.017 -7.093 1.863 1.00 91.00 186 PHE A CA 1
ATOM 1476 C C . PHE A 1 186 ? -4.439 -6.934 0.416 1.00 91.00 186 PHE A C 1
ATOM 1478 O O . PHE A 1 186 ? -4.023 -5.989 -0.239 1.00 91.00 186 PHE A O 1
ATOM 1485 N N . MET A 1 187 ? -5.356 -7.781 -0.027 1.00 89.75 187 MET A N 1
ATOM 1486 C CA . MET A 1 187 ? -6.034 -7.635 -1.302 1.00 89.75 187 MET A CA 1
ATOM 1487 C C . MET A 1 187 ? -7.539 -7.556 -1.060 1.00 89.75 187 MET A C 1
ATOM 1489 O O . MET A 1 187 ? -8.100 -8.356 -0.306 1.00 89.75 187 MET A O 1
ATOM 1493 N N . ARG A 1 188 ? -8.207 -6.604 -1.714 1.00 83.50 188 ARG A N 1
ATOM 1494 C CA . ARG A 1 188 ? -9.666 -6.459 -1.664 1.00 83.50 188 ARG A CA 1
ATOM 1495 C C . ARG A 1 188 ? -10.213 -6.103 -3.040 1.00 83.50 188 ARG A C 1
ATOM 1497 O O . ARG A 1 188 ? -9.620 -5.305 -3.767 1.00 83.50 188 ARG A O 1
ATOM 1504 N N . ARG A 1 189 ? -11.376 -6.661 -3.383 1.00 78.94 189 ARG A N 1
ATOM 1505 C CA . ARG A 1 189 ? -12.125 -6.302 -4.593 1.00 78.94 189 ARG A CA 1
ATOM 1506 C C . ARG A 1 189 ? -13.201 -5.264 -4.280 1.00 78.94 189 ARG A C 1
ATOM 1508 O O . ARG A 1 189 ? -14.211 -5.579 -3.661 1.00 78.94 189 ARG A O 1
ATOM 1515 N N . GLY A 1 190 ? -13.013 -4.029 -4.745 1.00 72.81 190 GLY A N 1
ATOM 1516 C CA . GLY A 1 190 ? -13.949 -2.933 -4.459 1.00 72.81 190 GLY A CA 1
ATOM 1517 C C . GLY A 1 190 ? -14.130 -2.702 -2.953 1.00 72.81 190 GLY A C 1
ATOM 1518 O O . GLY A 1 190 ? -13.311 -3.156 -2.162 1.00 72.81 190 GLY A O 1
ATOM 1519 N N . HIS A 1 191 ? -15.188 -1.999 -2.542 1.00 66.38 191 HIS A N 1
ATOM 1520 C CA . HIS A 1 191 ? -15.446 -1.709 -1.121 1.00 66.38 191 HIS A CA 1
ATOM 1521 C C . HIS A 1 191 ? -16.244 -2.794 -0.385 1.00 66.38 191 HIS A C 1
ATOM 1523 O O . HIS A 1 191 ? -16.142 -2.897 0.834 1.00 66.38 191 HIS A O 1
ATOM 1529 N N . MET A 1 192 ? -17.004 -3.617 -1.113 1.00 67.62 192 MET A N 1
ATOM 1530 C CA . MET A 1 192 ? -17.799 -4.709 -0.533 1.00 67.62 192 MET A CA 1
ATOM 1531 C C . MET A 1 192 ? -17.120 -6.081 -0.612 1.00 67.62 192 MET A C 1
ATOM 1533 O O . MET A 1 192 ? -17.669 -7.055 -0.104 1.00 67.62 192 MET A O 1
ATOM 1537 N N . GLY A 1 193 ? -15.963 -6.186 -1.271 1.00 71.62 193 GLY A N 1
ATOM 1538 C CA . GLY A 1 193 ? -15.247 -7.452 -1.379 1.00 71.62 193 GLY A CA 1
ATOM 1539 C C . GLY A 1 193 ? -14.654 -7.891 -0.048 1.00 71.62 193 GLY A C 1
ATOM 1540 O O . GLY A 1 193 ? -14.275 -7.074 0.794 1.00 71.62 193 GLY A O 1
ATOM 1541 N N . GLU A 1 194 ? -14.532 -9.201 0.121 1.00 85.56 194 GLU A N 1
ATOM 1542 C CA . GLU A 1 194 ? -13.855 -9.772 1.277 1.00 85.56 194 GLU A CA 1
ATOM 1543 C C . GLU A 1 194 ? -12.358 -9.458 1.227 1.00 85.56 194 GLU A C 1
ATOM 1545 O O . GLU A 1 194 ? -11.749 -9.393 0.154 1.00 85.56 194 GLU A O 1
ATOM 1550 N N . TYR A 1 195 ? -11.746 -9.288 2.394 1.00 89.69 195 TYR A N 1
ATOM 1551 C CA . TYR A 1 195 ? -10.300 -9.141 2.481 1.00 89.69 195 TYR A CA 1
ATOM 1552 C C . TYR A 1 195 ? -9.626 -10.504 2.369 1.00 89.69 195 TYR A C 1
ATOM 1554 O O . TYR A 1 195 ? -9.982 -11.455 3.072 1.00 89.69 195 TYR A O 1
ATOM 1562 N N . LYS A 1 196 ? -8.593 -10.550 1.536 1.00 94.50 196 LYS A N 1
ATOM 1563 C CA . LYS A 1 196 ? -7.612 -11.629 1.486 1.00 94.50 196 LYS A CA 1
ATOM 1564 C C . LYS A 1 196 ? -6.266 -11.086 1.955 1.00 94.50 196 LYS A C 1
ATOM 1566 O O . LYS A 1 196 ? -5.969 -9.907 1.755 1.00 94.50 196 LYS A O 1
ATOM 1571 N N . VAL A 1 197 ? -5.450 -11.931 2.569 1.00 95.50 197 VAL A N 1
ATOM 1572 C CA . VAL A 1 197 ? -4.043 -11.628 2.846 1.00 95.50 197 VAL A CA 1
ATOM 1573 C C . VAL A 1 197 ? -3.199 -12.522 1.959 1.00 95.50 197 VAL A C 1
ATOM 1575 O O . VAL A 1 197 ? -3.331 -13.738 2.007 1.00 95.50 197 VAL A O 1
ATOM 1578 N N . VAL A 1 198 ? -2.352 -11.910 1.143 1.00 95.81 198 VAL A N 1
ATOM 1579 C CA . VAL A 1 198 ? -1.371 -12.610 0.316 1.00 95.81 198 VAL A CA 1
ATOM 1580 C C . VAL A 1 198 ? -0.081 -12.711 1.109 1.00 95.81 198 VAL A C 1
ATOM 1582 O O . VAL A 1 198 ? 0.359 -11.712 1.680 1.00 95.81 198 VAL A O 1
ATOM 1585 N N . HIS A 1 199 ? 0.514 -13.897 1.125 1.00 94.69 199 HIS A N 1
ATOM 1586 C CA . HIS A 1 199 ? 1.812 -14.156 1.722 1.00 94.69 199 HIS A CA 1
ATOM 1587 C C . HIS A 1 199 ? 2.744 -14.762 0.669 1.00 94.69 199 HIS A C 1
ATOM 1589 O O . HIS A 1 199 ? 2.482 -15.841 0.138 1.00 94.69 199 HIS A O 1
ATOM 1595 N N . LEU A 1 200 ? 3.823 -14.040 0.360 1.00 92.75 200 LEU A N 1
ATOM 1596 C CA . LEU A 1 200 ? 4.936 -14.533 -0.444 1.00 92.75 200 LEU A CA 1
ATOM 1597 C C . LEU A 1 200 ? 6.124 -14.846 0.453 1.00 92.75 200 LEU A C 1
ATOM 1599 O O . LEU A 1 200 ? 6.520 -14.021 1.276 1.00 92.75 200 LEU A O 1
ATOM 1603 N N . PHE A 1 201 ? 6.744 -15.994 0.227 1.00 90.00 201 PHE A N 1
ATOM 1604 C CA . PHE A 1 201 ? 7.958 -16.413 0.921 1.00 90.00 201 PHE A CA 1
ATOM 1605 C C . PHE A 1 201 ? 8.850 -17.209 -0.030 1.00 90.00 201 PHE A C 1
ATOM 1607 O O . PHE A 1 201 ? 8.403 -17.652 -1.088 1.00 90.00 201 PHE A O 1
ATOM 1614 N N . ARG A 1 202 ? 10.126 -17.377 0.323 1.00 87.62 202 ARG A N 1
ATOM 1615 C CA . ARG A 1 202 ? 11.033 -18.271 -0.411 1.00 87.62 202 ARG A CA 1
ATOM 1616 C C . ARG A 1 202 ? 11.116 -19.616 0.282 1.00 87.62 202 ARG A C 1
ATOM 1618 O O . ARG A 1 202 ? 11.352 -19.627 1.479 1.00 87.62 202 ARG A O 1
ATOM 1625 N N . ASP A 1 203 ? 10.953 -20.713 -0.444 1.00 86.12 203 ASP A N 1
ATOM 1626 C CA . ASP A 1 203 ? 11.206 -22.044 0.114 1.00 86.12 203 ASP A CA 1
ATOM 1627 C C . ASP A 1 203 ? 12.716 -22.343 0.240 1.00 86.12 203 ASP A C 1
ATOM 1629 O O . ASP A 1 203 ? 13.568 -21.514 -0.092 1.00 86.12 203 ASP A O 1
ATOM 1633 N N . GLU A 1 204 ? 13.054 -23.536 0.735 1.00 85.75 204 GLU A N 1
ATOM 1634 C CA . GLU A 1 204 ? 14.441 -24.000 0.922 1.00 85.75 204 GLU A CA 1
ATOM 1635 C C . GLU A 1 204 ? 15.240 -24.048 -0.393 1.00 85.75 204 GLU A C 1
ATOM 1637 O O . GLU A 1 204 ? 16.466 -23.974 -0.380 1.00 85.75 204 GLU A O 1
ATOM 1642 N N . TYR A 1 205 ? 14.546 -24.111 -1.533 1.00 85.69 205 TYR A N 1
ATOM 1643 C CA . TYR A 1 205 ? 15.125 -24.118 -2.875 1.00 85.69 205 TYR A CA 1
ATOM 1644 C C . TYR A 1 205 ? 15.158 -22.721 -3.509 1.00 85.69 205 TYR A C 1
ATOM 1646 O O . TYR A 1 205 ? 15.393 -22.593 -4.708 1.00 85.69 205 TYR A O 1
ATOM 1654 N N . LEU A 1 206 ? 14.912 -21.670 -2.719 1.00 82.94 206 LEU A N 1
ATOM 1655 C CA . LEU A 1 206 ? 14.849 -20.271 -3.149 1.00 82.94 206 LEU A CA 1
ATOM 1656 C C . LEU A 1 206 ? 13.716 -19.960 -4.141 1.00 82.94 206 LEU A C 1
ATOM 1658 O O . LEU A 1 206 ? 13.688 -18.861 -4.704 1.00 82.94 206 LEU A O 1
ATOM 1662 N N . HIS A 1 207 ? 12.745 -20.862 -4.317 1.00 86.06 207 HIS A N 1
ATOM 1663 C CA . HIS A 1 207 ? 11.572 -20.585 -5.137 1.00 86.06 207 HIS A CA 1
ATOM 1664 C C . HIS A 1 207 ? 10.590 -19.704 -4.377 1.00 86.06 207 HIS A C 1
ATOM 1666 O O . HIS A 1 207 ? 10.294 -19.931 -3.202 1.00 86.06 207 HIS A O 1
ATOM 1672 N N . VAL A 1 208 ? 10.033 -18.712 -5.068 1.00 88.94 208 VAL A N 1
ATOM 1673 C CA . VAL A 1 208 ? 8.979 -17.871 -4.502 1.00 88.94 208 VAL A CA 1
ATOM 1674 C C . VAL A 1 208 ? 7.675 -18.662 -4.483 1.00 88.94 208 VAL A C 1
ATOM 1676 O O . VAL A 1 208 ? 7.154 -19.060 -5.525 1.00 88.94 208 VAL A O 1
ATOM 1679 N N . ARG A 1 209 ? 7.141 -18.881 -3.285 1.00 92.06 209 ARG A N 1
ATOM 1680 C CA . ARG A 1 209 ? 5.847 -19.516 -3.035 1.00 92.06 209 ARG A CA 1
ATOM 1681 C C . ARG A 1 209 ? 4.811 -18.472 -2.658 1.00 92.06 209 ARG A C 1
ATOM 1683 O O . ARG A 1 209 ? 5.153 -17.403 -2.155 1.00 92.06 209 ARG A O 1
ATOM 1690 N N . CYS A 1 210 ? 3.551 -18.802 -2.916 1.00 94.44 210 CYS A N 1
ATOM 1691 C CA . CYS A 1 210 ? 2.408 -17.961 -2.606 1.00 94.44 210 CYS A CA 1
ATOM 1692 C C . CYS A 1 210 ? 1.356 -18.772 -1.851 1.00 94.44 210 CYS A C 1
ATOM 1694 O O . CYS A 1 210 ? 1.006 -19.888 -2.236 1.00 94.44 210 CYS A O 1
ATOM 1696 N N . GLU A 1 211 ? 0.823 -18.189 -0.791 1.00 96.31 211 GLU A N 1
ATOM 1697 C CA . GLU A 1 211 ? -0.384 -18.668 -0.132 1.00 96.31 211 GLU A CA 1
ATOM 1698 C C . GLU A 1 211 ? -1.293 -17.480 0.183 1.00 96.31 211 GLU A C 1
ATOM 1700 O O . GLU A 1 211 ? -0.845 -16.342 0.365 1.00 96.31 211 GLU A O 1
ATOM 1705 N N . ILE A 1 212 ? -2.595 -17.742 0.212 1.00 97.06 212 ILE A N 1
ATOM 1706 C CA . ILE A 1 212 ? -3.612 -16.723 0.435 1.00 97.06 212 ILE A CA 1
ATOM 1707 C C . ILE A 1 212 ? -4.461 -17.124 1.634 1.00 97.06 212 ILE A C 1
ATOM 1709 O O . ILE A 1 212 ? -4.985 -18.232 1.710 1.00 97.06 212 ILE A O 1
ATOM 1713 N N . LEU A 1 213 ? -4.610 -16.200 2.576 1.00 95.81 213 LEU A N 1
ATOM 1714 C CA . LEU A 1 213 ? -5.526 -16.315 3.699 1.00 95.81 213 LEU A CA 1
ATOM 1715 C C . LEU A 1 213 ? -6.818 -15.595 3.354 1.00 95.81 213 LEU A C 1
ATOM 1717 O O . LEU A 1 213 ? -6.833 -14.373 3.175 1.00 95.81 213 LEU A O 1
ATOM 1721 N N . SER A 1 214 ? -7.920 -16.334 3.350 1.00 94.00 214 SER A N 1
ATOM 1722 C CA . SER A 1 214 ? -9.244 -15.722 3.353 1.00 94.00 214 SER A CA 1
ATOM 1723 C C . SER A 1 214 ? -9.635 -15.346 4.783 1.00 94.00 214 SER A C 1
ATOM 1725 O O . SER A 1 214 ? -9.673 -16.197 5.677 1.00 94.00 214 SER A O 1
ATOM 1727 N N . LEU A 1 215 ? -9.929 -14.062 5.030 1.00 91.38 215 LEU A N 1
ATOM 1728 C CA . LEU A 1 215 ? -10.313 -13.616 6.375 1.00 91.38 215 LEU A CA 1
ATOM 1729 C C . LEU A 1 215 ? -11.714 -14.100 6.782 1.00 91.38 215 LEU A C 1
ATOM 1731 O O . LEU A 1 215 ? -11.984 -14.222 7.979 1.00 91.38 215 LEU A O 1
ATOM 1735 N N . SER A 1 216 ? -12.591 -14.387 5.815 1.00 88.62 216 SER A N 1
ATOM 1736 C CA . SER A 1 216 ? -13.946 -14.890 6.065 1.00 88.62 216 SER A CA 1
ATOM 1737 C C . SER A 1 216 ? -13.920 -16.344 6.544 1.00 88.62 216 SER A C 1
ATOM 1739 O O . SER A 1 216 ? -14.505 -16.660 7.581 1.00 88.62 216 SER A O 1
ATOM 1741 N N . THR A 1 217 ? -13.175 -17.211 5.853 1.00 91.56 217 THR A N 1
ATOM 1742 C CA . THR A 1 217 ? -13.046 -18.640 6.198 1.00 91.56 217 THR A CA 1
ATOM 1743 C C . THR A 1 217 ? -11.954 -18.917 7.229 1.00 91.56 217 THR A C 1
ATOM 1745 O O . THR A 1 217 ? -11.939 -19.986 7.835 1.00 91.56 217 THR A O 1
ATOM 1748 N N . ARG A 1 218 ? -11.052 -17.953 7.461 1.00 92.69 218 ARG A N 1
ATOM 1749 C CA . ARG A 1 218 ? -9.899 -18.048 8.375 1.00 92.69 218 ARG A CA 1
ATOM 1750 C C . ARG A 1 218 ? -8.932 -19.184 8.034 1.00 92.69 218 ARG A C 1
ATOM 1752 O O . ARG A 1 218 ? -8.282 -19.728 8.927 1.00 92.69 218 ARG A O 1
ATOM 1759 N N . SER A 1 219 ? -8.832 -19.530 6.758 1.00 93.75 219 SER A N 1
ATOM 1760 C CA . SER A 1 219 ? -8.001 -20.625 6.264 1.00 93.75 219 SER A CA 1
ATOM 1761 C C . SER A 1 219 ? -7.031 -20.144 5.195 1.00 93.75 219 SER A C 1
ATOM 1763 O O . SER A 1 219 ? -7.365 -19.268 4.395 1.00 93.75 219 SER A O 1
ATOM 1765 N N . TRP A 1 220 ? -5.851 -20.756 5.184 1.00 96.56 220 TRP A N 1
ATOM 1766 C CA . TRP A 1 220 ? -4.871 -20.606 4.117 1.00 96.56 220 TRP A CA 1
ATOM 1767 C C . TRP A 1 220 ? -5.137 -21.610 3.004 1.00 96.56 220 TRP A C 1
ATOM 1769 O O . TRP A 1 220 ? -5.517 -22.751 3.274 1.00 96.56 220 TRP A O 1
ATOM 1779 N N . HIS A 1 221 ? -4.865 -21.205 1.771 1.00 96.38 221 HIS A N 1
ATOM 1780 C CA . HIS A 1 221 ? -4.719 -22.109 0.639 1.00 96.38 221 HIS A CA 1
ATOM 1781 C C . HIS A 1 221 ? -3.506 -21.705 -0.197 1.00 96.38 221 HIS A C 1
ATOM 1783 O O . HIS A 1 221 ? -3.178 -20.524 -0.317 1.00 96.38 221 HIS A O 1
ATOM 1789 N N . ALA A 1 222 ? -2.813 -22.704 -0.737 1.00 96.38 222 ALA A N 1
ATOM 1790 C CA . ALA A 1 222 ? -1.655 -22.486 -1.591 1.00 96.38 222 ALA A CA 1
ATOM 1791 C C . ALA A 1 222 ? -2.093 -22.044 -2.991 1.00 96.38 222 ALA A C 1
ATOM 1793 O O . ALA A 1 222 ? -3.132 -22.480 -3.492 1.00 96.38 222 ALA A O 1
ATOM 1794 N N . VAL A 1 223 ? -1.271 -21.208 -3.616 1.00 94.38 223 VAL A N 1
ATOM 1795 C CA . VAL A 1 223 ? -1.435 -20.745 -4.995 1.00 94.38 223 VAL A CA 1
ATOM 1796 C C . VAL A 1 223 ? -0.105 -20.927 -5.715 1.00 94.38 223 VAL A C 1
ATOM 1798 O O . VAL A 1 223 ? 0.962 -20.847 -5.099 1.00 94.38 223 VAL A O 1
ATOM 1801 N N . ASP A 1 224 ? -0.155 -21.175 -7.020 1.00 91.12 224 ASP A N 1
ATOM 1802 C CA . ASP A 1 224 ? 1.054 -21.225 -7.836 1.00 91.12 224 ASP A CA 1
ATOM 1803 C C . ASP A 1 224 ? 1.846 -19.926 -7.670 1.00 91.12 224 ASP A C 1
ATOM 1805 O O . ASP A 1 224 ? 1.291 -18.830 -7.746 1.00 91.12 224 ASP A O 1
ATOM 1809 N N . GLY A 1 225 ? 3.146 -20.051 -7.40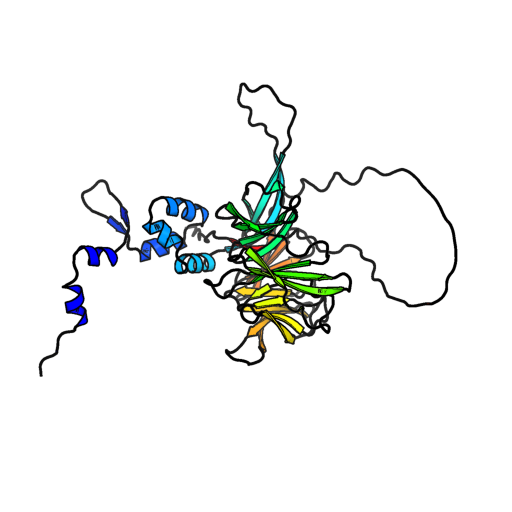2 1.00 86.88 225 GLY A N 1
ATOM 1810 C CA . GLY A 1 225 ? 4.033 -18.901 -7.259 1.00 86.88 225 GLY A CA 1
ATOM 1811 C C . GLY A 1 225 ? 4.166 -18.099 -8.561 1.00 86.88 225 GLY A C 1
ATOM 1812 O O . GLY A 1 225 ? 3.731 -18.544 -9.628 1.00 86.88 225 GLY A O 1
ATOM 1813 N N . PRO A 1 226 ? 4.795 -16.912 -8.508 1.00 87.12 226 PRO A N 1
ATOM 1814 C CA . PRO A 1 226 ? 5.123 -16.178 -9.721 1.00 87.12 226 PRO A CA 1
ATOM 1815 C C . PRO A 1 226 ? 6.019 -17.030 -10.643 1.00 87.12 226 PRO A C 1
ATOM 1817 O O . PRO A 1 226 ? 6.753 -17.894 -10.155 1.00 87.12 226 PRO A O 1
ATOM 1820 N N . PRO A 1 227 ? 5.993 -16.796 -11.970 1.00 81.38 227 PRO A N 1
ATOM 1821 C CA . PRO A 1 227 ? 6.811 -17.552 -12.917 1.00 81.38 227 PRO A CA 1
ATOM 1822 C C . PRO A 1 227 ? 8.289 -17.590 -12.503 1.00 81.38 227 PRO A C 1
ATOM 1824 O O . PRO A 1 227 ? 8.824 -16.572 -12.082 1.00 81.38 227 PRO A O 1
ATOM 1827 N N . LEU A 1 228 ? 8.976 -18.725 -12.682 1.00 70.50 228 LEU A N 1
ATOM 1828 C CA . LEU A 1 228 ? 10.385 -18.895 -12.270 1.00 70.50 228 LEU A CA 1
ATOM 1829 C C . LEU A 1 228 ? 11.350 -17.871 -12.896 1.00 70.50 228 LEU A C 1
ATOM 1831 O O . LEU A 1 228 ? 12.389 -17.575 -12.321 1.00 70.50 228 LEU A O 1
ATOM 1835 N N . ALA A 1 229 ? 11.000 -17.312 -14.060 1.00 63.06 229 ALA A N 1
ATOM 1836 C CA . ALA A 1 229 ? 11.755 -16.243 -14.719 1.00 63.06 229 ALA A CA 1
ATOM 1837 C C . ALA A 1 229 ? 11.689 -14.890 -13.978 1.00 63.06 229 ALA A C 1
ATOM 1839 O O . ALA A 1 229 ? 12.383 -13.938 -14.343 1.00 63.06 229 ALA A O 1
ATOM 1840 N N . VAL A 1 230 ? 10.830 -14.775 -12.964 1.00 64.81 230 VAL A N 1
ATOM 1841 C CA . VAL A 1 230 ? 10.724 -13.589 -12.122 1.00 64.81 230 VAL A CA 1
ATOM 1842 C C . VAL A 1 230 ? 11.922 -13.519 -11.182 1.00 64.81 230 VAL A C 1
ATOM 1844 O O . VAL A 1 230 ? 12.305 -14.505 -10.558 1.00 64.81 230 VAL A O 1
ATOM 1847 N N . HIS A 1 231 ? 12.504 -12.325 -11.072 1.00 64.50 231 HIS A N 1
ATOM 1848 C CA . HIS A 1 231 ? 13.680 -12.069 -10.248 1.00 64.50 231 HIS A CA 1
ATOM 1849 C C . HIS A 1 231 ? 13.488 -12.599 -8.812 1.00 64.50 231 HIS A C 1
ATOM 1851 O O . HIS A 1 231 ? 12.446 -12.329 -8.200 1.00 64.50 231 HIS A O 1
ATOM 1857 N N . PRO A 1 232 ? 14.504 -13.249 -8.207 1.00 63.88 232 PRO A N 1
ATOM 1858 C CA . PRO A 1 232 ? 14.408 -13.745 -6.833 1.00 63.88 232 PRO A CA 1
ATOM 1859 C C . PRO A 1 232 ? 14.045 -12.624 -5.845 1.00 63.88 232 PRO A C 1
ATOM 1861 O O . PRO A 1 232 ? 13.482 -12.869 -4.779 1.00 63.88 232 PRO A O 1
ATOM 1864 N N . HIS A 1 233 ? 14.327 -11.370 -6.193 1.00 73.38 233 HIS A N 1
ATOM 1865 C CA . HIS A 1 233 ? 14.174 -10.172 -5.373 1.00 73.38 233 HIS A CA 1
ATOM 1866 C C . HIS A 1 233 ? 12.747 -9.593 -5.259 1.00 73.38 233 HIS A C 1
ATOM 1868 O O . HIS A 1 233 ? 12.592 -8.522 -4.673 1.00 73.38 233 HIS A O 1
ATOM 1874 N N . ILE A 1 234 ? 11.698 -10.298 -5.708 1.00 79.75 234 ILE A N 1
ATOM 1875 C CA . ILE A 1 234 ? 10.301 -9.813 -5.637 1.00 79.75 234 ILE A CA 1
ATOM 1876 C C . ILE A 1 234 ? 9.805 -9.425 -4.236 1.00 79.75 234 ILE A C 1
ATOM 1878 O O . ILE A 1 234 ? 8.923 -8.583 -4.090 1.00 79.75 234 ILE A O 1
ATOM 1882 N N . ILE A 1 235 ? 10.419 -9.986 -3.199 1.00 80.75 235 ILE A N 1
ATOM 1883 C CA . ILE A 1 235 ? 10.044 -9.796 -1.792 1.00 80.75 235 ILE A CA 1
ATOM 1884 C C . ILE A 1 235 ? 10.764 -8.576 -1.163 1.00 80.75 235 ILE A C 1
ATOM 1886 O O . ILE A 1 235 ? 10.571 -8.274 0.009 1.00 80.75 235 ILE A O 1
ATOM 1890 N N . LEU A 1 236 ? 11.605 -7.842 -1.909 1.00 77.56 236 LEU A N 1
ATOM 1891 C CA . LEU A 1 236 ? 12.374 -6.714 -1.354 1.00 77.56 236 LEU A CA 1
ATOM 1892 C C . LEU A 1 236 ? 11.546 -5.452 -1.092 1.00 77.56 236 LEU A C 1
ATOM 1894 O O . LEU A 1 236 ? 11.871 -4.687 -0.183 1.00 77.56 236 LEU A O 1
ATOM 1898 N N . HIS A 1 237 ? 10.523 -5.202 -1.905 1.00 81.44 237 HIS A N 1
ATOM 1899 C CA . HIS A 1 237 ? 9.677 -4.022 -1.777 1.00 81.44 237 HIS A CA 1
ATOM 1900 C C . HIS A 1 237 ? 8.299 -4.400 -1.224 1.00 81.44 237 HIS A C 1
ATOM 1902 O O . HIS A 1 237 ? 7.768 -5.455 -1.585 1.00 81.44 237 HIS A O 1
ATOM 1908 N N . PRO A 1 238 ? 7.698 -3.552 -0.364 1.00 83.81 238 PRO A N 1
ATOM 1909 C CA . PRO A 1 238 ? 6.324 -3.751 0.068 1.00 83.81 238 PRO A CA 1
ATOM 1910 C C . PRO A 1 238 ? 5.386 -3.814 -1.142 1.00 83.81 238 PRO A C 1
ATOM 1912 O O . PRO A 1 238 ? 5.546 -3.018 -2.076 1.00 83.81 238 PRO A O 1
ATOM 1915 N N . PRO A 1 239 ? 4.414 -4.735 -1.147 1.00 90.88 239 PRO A N 1
ATOM 1916 C CA . PRO A 1 239 ? 3.447 -4.787 -2.220 1.00 90.88 239 PRO A CA 1
ATOM 1917 C C . PRO A 1 239 ? 2.453 -3.637 -2.140 1.00 90.88 239 PRO A C 1
ATOM 1919 O O . PRO A 1 239 ? 2.169 -3.103 -1.067 1.00 90.88 239 PRO A O 1
ATOM 1922 N N . VAL A 1 240 ? 1.849 -3.324 -3.281 1.00 91.00 240 VAL A N 1
ATOM 1923 C CA . VAL A 1 240 ? 0.778 -2.333 -3.387 1.00 91.00 240 VAL A CA 1
ATOM 1924 C C . VAL A 1 240 ? -0.510 -3.010 -3.823 1.00 91.00 240 VAL A C 1
ATOM 1926 O O . VAL A 1 240 ? -0.536 -3.705 -4.835 1.00 91.00 240 VAL A O 1
ATOM 1929 N N . SER A 1 241 ? -1.588 -2.772 -3.079 1.00 89.62 241 SER A N 1
ATOM 1930 C CA . SER A 1 241 ? -2.941 -3.157 -3.483 1.00 89.62 241 SER A CA 1
ATOM 1931 C C . SER A 1 241 ? -3.579 -2.026 -4.274 1.00 89.62 241 SER A C 1
ATOM 1933 O O . SER A 1 241 ? -3.722 -0.918 -3.764 1.00 89.62 241 SER A O 1
ATOM 1935 N N . ALA A 1 242 ? -3.997 -2.305 -5.503 1.00 88.31 242 ALA A N 1
ATOM 1936 C CA . ALA A 1 242 ? -4.691 -1.346 -6.357 1.00 88.31 242 ALA A CA 1
ATOM 1937 C C . ALA A 1 242 ? -5.572 -2.095 -7.362 1.00 88.31 242 ALA A C 1
ATOM 1939 O O . ALA A 1 242 ? -5.286 -3.230 -7.714 1.00 88.31 242 ALA A O 1
ATOM 1940 N N . THR A 1 243 ? -6.628 -1.484 -7.899 1.00 84.69 243 THR A N 1
ATOM 1941 C CA . THR A 1 243 ? -7.430 -2.046 -9.014 1.00 84.69 243 THR A CA 1
ATOM 1942 C C . THR A 1 243 ? -7.839 -3.531 -8.867 1.00 84.69 243 THR A C 1
ATOM 1944 O O . THR A 1 243 ? -7.913 -4.258 -9.854 1.00 84.69 243 THR A O 1
ATOM 1947 N N . GLY A 1 244 ? -8.099 -4.006 -7.640 1.00 86.81 244 GLY A N 1
ATOM 1948 C CA . GLY A 1 244 ? -8.476 -5.405 -7.382 1.00 86.81 244 GLY A CA 1
ATOM 1949 C C . GLY A 1 244 ? -7.348 -6.427 -7.590 1.00 86.81 244 GLY A C 1
ATOM 1950 O O . GLY A 1 244 ? -7.622 -7.596 -7.853 1.00 86.81 244 GLY A O 1
ATOM 1951 N N . ALA A 1 245 ? -6.093 -5.998 -7.500 1.00 91.25 245 ALA A N 1
ATOM 1952 C CA . ALA A 1 245 ? -4.918 -6.850 -7.592 1.00 91.25 245 ALA A CA 1
ATOM 1953 C C . ALA A 1 245 ? -3.814 -6.356 -6.648 1.00 91.25 245 ALA A C 1
ATOM 1955 O O . ALA A 1 245 ? -3.811 -5.207 -6.198 1.00 91.25 245 ALA A O 1
ATOM 1956 N N . MET A 1 246 ? -2.868 -7.242 -6.373 1.00 92.56 246 MET A N 1
ATOM 1957 C CA . MET A 1 246 ? -1.624 -6.929 -5.677 1.00 92.56 246 MET A CA 1
ATOM 1958 C C . MET A 1 246 ? -0.492 -6.765 -6.676 1.00 92.56 246 MET A C 1
ATOM 1960 O O . MET A 1 246 ? -0.472 -7.478 -7.675 1.00 92.56 246 MET A O 1
ATOM 1964 N N . TYR A 1 247 ? 0.446 -5.860 -6.403 1.00 93.25 247 TYR A N 1
ATOM 1965 C CA . TYR A 1 247 ? 1.565 -5.556 -7.290 1.00 93.25 247 TYR A CA 1
ATOM 1966 C C . TYR A 1 247 ? 2.895 -5.489 -6.547 1.00 93.25 247 TYR A C 1
ATOM 1968 O O . TYR A 1 247 ? 2.975 -4.925 -5.455 1.00 93.25 247 TYR A O 1
ATOM 1976 N N . TRP A 1 248 ? 3.946 -5.994 -7.189 1.00 93.50 248 TRP A N 1
ATOM 1977 C CA . TRP A 1 248 ? 5.322 -5.986 -6.703 1.00 93.50 248 TRP A CA 1
ATOM 1978 C C . TRP A 1 248 ? 6.266 -5.436 -7.770 1.00 93.50 248 TRP A C 1
ATOM 1980 O O . TRP A 1 248 ? 6.147 -5.762 -8.955 1.00 93.50 248 TRP A O 1
ATOM 1990 N N . LEU A 1 249 ? 7.249 -4.651 -7.328 1.00 92.25 249 LEU A N 1
ATOM 1991 C CA . LEU A 1 249 ? 8.411 -4.277 -8.129 1.00 92.25 249 LEU A CA 1
ATOM 1992 C C . LEU A 1 249 ? 9.542 -5.277 -7.818 1.00 92.25 249 LEU A C 1
ATOM 1994 O O . LEU A 1 249 ? 9.994 -5.320 -6.673 1.00 92.25 249 LEU A O 1
ATOM 1998 N N . PRO A 1 250 ? 9.976 -6.111 -8.782 1.00 87.25 250 PRO A N 1
ATOM 1999 C CA . PRO A 1 250 ? 10.678 -7.355 -8.487 1.00 87.25 250 PRO A CA 1
ATOM 2000 C C . PRO A 1 250 ? 12.168 -7.222 -8.128 1.00 87.25 250 PRO A C 1
ATOM 2002 O O . PRO A 1 250 ? 12.841 -8.230 -7.932 1.00 87.25 250 PRO A O 1
ATOM 2005 N N . GLY A 1 251 ? 12.703 -6.007 -8.039 1.00 83.00 251 GLY A N 1
ATOM 2006 C CA . GLY A 1 251 ? 14.115 -5.756 -7.775 1.00 83.00 251 GLY A CA 1
ATOM 2007 C C . GLY A 1 251 ? 14.371 -4.330 -7.302 1.00 83.00 251 GLY A C 1
ATOM 2008 O O . GLY A 1 251 ? 13.476 -3.488 -7.323 1.00 83.00 251 GLY A O 1
ATOM 2009 N N . ARG A 1 252 ? 15.612 -4.074 -6.867 1.00 80.00 252 ARG A N 1
ATOM 2010 C CA . ARG A 1 252 ? 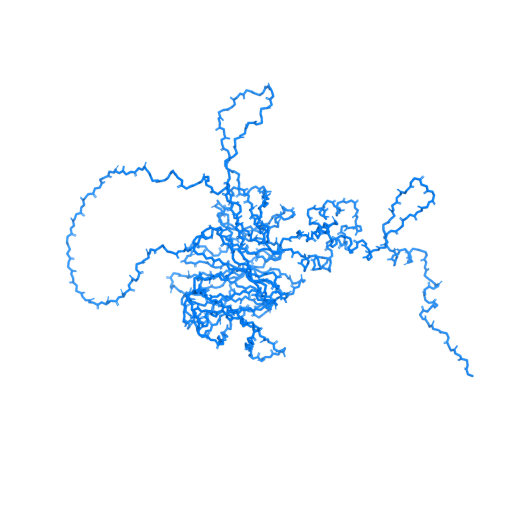16.020 -2.768 -6.322 1.00 80.00 252 ARG A CA 1
ATOM 2011 C C . ARG A 1 252 ? 16.108 -1.691 -7.398 1.00 80.00 252 ARG A C 1
ATOM 2013 O O . ARG A 1 252 ? 15.774 -0.548 -7.132 1.00 80.00 252 ARG A O 1
ATOM 2020 N N . SER A 1 253 ? 16.586 -2.045 -8.583 1.00 85.00 253 SER A N 1
ATOM 2021 C CA . SER A 1 253 ? 16.764 -1.155 -9.731 1.00 85.00 253 SER A CA 1
ATOM 2022 C C . SER A 1 253 ? 16.743 -1.976 -11.019 1.00 85.00 253 SER A C 1
ATOM 2024 O O . SER A 1 253 ? 16.673 -3.205 -10.982 1.00 85.00 253 SER A O 1
ATOM 2026 N N . HIS A 1 254 ? 16.775 -1.290 -12.158 1.00 89.38 254 HIS A N 1
ATOM 2027 C CA . HIS A 1 254 ? 16.827 -1.858 -13.503 1.00 89.38 254 HIS A CA 1
ATOM 2028 C C . HIS A 1 254 ? 15.696 -2.845 -13.828 1.00 89.38 254 HIS A C 1
ATOM 2030 O O . HIS A 1 254 ? 15.829 -3.690 -14.711 1.00 89.38 254 HIS A O 1
ATOM 2036 N N . CYS A 1 255 ? 14.557 -2.736 -13.141 1.00 90.75 255 CYS A N 1
ATOM 2037 C CA . CYS A 1 255 ? 13.395 -3.558 -13.444 1.00 90.75 255 CYS A CA 1
ATOM 2038 C C . CYS A 1 255 ? 12.758 -3.060 -14.739 1.00 90.75 255 CYS A C 1
ATOM 2040 O O . CYS A 1 255 ? 12.551 -1.861 -14.915 1.00 90.75 255 CYS A O 1
ATOM 2042 N N . THR A 1 256 ? 12.401 -3.989 -15.620 1.00 93.12 256 THR A N 1
ATOM 2043 C CA . THR A 1 256 ? 11.672 -3.715 -16.868 1.00 93.12 256 THR A CA 1
ATOM 2044 C C . THR A 1 256 ? 10.192 -4.081 -16.771 1.00 93.12 256 THR A C 1
ATOM 2046 O O . THR A 1 256 ? 9.439 -3.845 -17.710 1.00 93.12 256 THR A O 1
ATOM 2049 N N . TYR A 1 257 ? 9.758 -4.651 -15.645 1.00 93.06 257 TYR A N 1
ATOM 2050 C CA . TYR A 1 257 ? 8.389 -5.096 -15.410 1.00 93.06 257 TYR A CA 1
ATOM 2051 C C . TYR A 1 257 ? 8.012 -5.032 -13.928 1.00 93.06 257 TYR A C 1
ATOM 2053 O O . TYR A 1 257 ? 8.869 -4.944 -13.047 1.00 93.06 257 TYR A O 1
ATOM 2061 N N . ILE A 1 258 ? 6.710 -5.120 -13.672 1.00 93.69 258 ILE A N 1
ATOM 2062 C CA . ILE A 1 258 ? 6.125 -5.422 -12.367 1.00 93.69 258 ILE A CA 1
ATOM 2063 C C . ILE A 1 258 ? 5.431 -6.776 -12.417 1.00 93.69 258 ILE A C 1
ATOM 2065 O O . ILE A 1 258 ? 5.055 -7.268 -13.483 1.00 93.69 258 ILE A O 1
ATOM 2069 N N . VAL A 1 259 ? 5.236 -7.364 -11.246 1.00 93.12 259 VAL A N 1
ATOM 2070 C CA . VAL A 1 259 ? 4.461 -8.592 -11.081 1.00 93.12 259 VAL A CA 1
ATOM 2071 C C . VAL A 1 259 ? 3.149 -8.241 -10.411 1.00 93.12 259 VAL A C 1
ATOM 2073 O O . VAL A 1 259 ? 3.128 -7.430 -9.488 1.00 93.12 259 VAL A O 1
ATOM 2076 N N . SER A 1 260 ? 2.057 -8.839 -10.870 1.00 93.38 260 SER A N 1
ATOM 2077 C CA . SER A 1 260 ? 0.738 -8.664 -10.272 1.00 93.38 260 SER A CA 1
ATOM 2078 C C . SER A 1 260 ? 0.085 -9.992 -9.934 1.00 93.38 260 SER A C 1
ATOM 2080 O O . SER A 1 260 ? 0.374 -10.979 -10.599 1.00 93.38 260 SER A O 1
ATOM 2082 N N . LEU A 1 261 ? -0.800 -10.001 -8.939 1.00 94.25 261 LEU A N 1
ATOM 2083 C CA . LEU A 1 261 ? -1.661 -11.125 -8.568 1.00 94.25 261 LEU A CA 1
ATOM 2084 C C . LEU A 1 261 ? -3.110 -10.636 -8.523 1.00 94.25 261 LEU A C 1
ATOM 2086 O O . LEU A 1 261 ? -3.430 -9.729 -7.752 1.00 94.25 261 LEU A O 1
ATOM 2090 N N . GLY A 1 262 ? -3.979 -11.203 -9.359 1.00 92.19 262 GLY A N 1
ATOM 2091 C CA . GLY A 1 262 ? -5.390 -10.813 -9.423 1.00 92.19 262 GLY A CA 1
ATOM 2092 C C . GLY A 1 262 ? -6.232 -11.392 -8.281 1.00 92.19 262 GLY A C 1
ATOM 2093 O O . GLY A 1 262 ? -6.022 -12.526 -7.861 1.00 92.19 262 GLY A O 1
ATOM 2094 N N . TYR A 1 263 ? -7.227 -10.636 -7.799 1.00 91.94 263 TYR A N 1
ATOM 2095 C CA . TYR A 1 263 ? -8.087 -11.078 -6.692 1.00 91.94 263 TYR A CA 1
ATOM 2096 C C . TYR A 1 263 ? -9.002 -12.259 -7.035 1.00 91.94 263 TYR A C 1
ATOM 2098 O O . TYR A 1 263 ? -9.199 -13.144 -6.197 1.00 91.94 263 TYR A O 1
ATOM 2106 N N . ASP A 1 264 ? -9.592 -12.242 -8.233 1.00 88.69 264 ASP A N 1
ATOM 2107 C CA . ASP A 1 264 ? -10.613 -13.214 -8.643 1.00 88.69 264 ASP A CA 1
ATOM 2108 C C . ASP A 1 264 ? -10.006 -14.481 -9.243 1.00 88.69 264 ASP A C 1
ATOM 2110 O O . ASP A 1 264 ? -10.463 -15.582 -8.959 1.00 88.69 264 ASP A O 1
ATOM 2114 N N . ASN A 1 265 ? -8.989 -14.322 -10.091 1.00 89.62 265 ASN A N 1
ATOM 2115 C CA . ASN A 1 265 ? -8.352 -15.440 -10.778 1.00 89.62 265 ASN A CA 1
ATOM 2116 C C . ASN A 1 265 ? -7.189 -16.048 -9.986 1.00 89.62 265 ASN A C 1
ATOM 2118 O O . ASN A 1 265 ? -6.768 -17.144 -10.338 1.00 89.62 265 ASN A O 1
ATOM 2122 N N . GLU A 1 266 ? -6.669 -15.342 -8.972 1.00 93.88 266 GLU A N 1
ATOM 2123 C CA . GLU A 1 266 ? -5.499 -15.733 -8.173 1.00 93.88 266 GLU A CA 1
ATOM 2124 C C . GLU A 1 266 ? -4.297 -16.127 -9.047 1.00 93.88 266 GLU A C 1
ATOM 2126 O O . GLU A 1 266 ? -3.539 -17.036 -8.728 1.00 93.88 266 GLU A O 1
ATOM 2131 N N . ARG A 1 267 ? -4.120 -15.433 -10.181 1.00 92.12 267 ARG A N 1
ATOM 2132 C CA . ARG A 1 267 ? -3.033 -15.690 -11.136 1.00 92.12 267 ARG A CA 1
ATOM 2133 C C . ARG A 1 267 ? -2.034 -14.555 -11.181 1.00 92.12 267 ARG A C 1
ATOM 2135 O O . ARG A 1 267 ? -2.407 -13.378 -11.146 1.00 92.12 267 ARG A O 1
ATOM 2142 N N . PHE A 1 268 ? -0.771 -14.941 -11.333 1.00 92.56 268 PHE A N 1
ATOM 2143 C CA . PHE A 1 268 ? 0.320 -14.011 -11.549 1.00 92.56 268 PHE A CA 1
ATOM 2144 C C . PHE A 1 268 ? 0.386 -13.544 -13.001 1.00 92.56 268 PHE A C 1
ATOM 2146 O O . PHE A 1 268 ? 0.280 -14.349 -13.925 1.00 92.56 268 PHE A O 1
ATOM 2153 N N . LEU A 1 269 ? 0.607 -12.246 -13.195 1.00 91.00 269 LEU A N 1
ATOM 2154 C CA . LEU A 1 269 ? 0.870 -11.639 -14.500 1.00 91.00 269 LEU A CA 1
ATOM 2155 C C . LEU A 1 269 ? 2.104 -10.745 -14.420 1.00 91.00 269 LEU A C 1
ATOM 2157 O O . LEU A 1 269 ? 2.304 -10.040 -13.428 1.00 91.00 269 LEU A O 1
ATOM 2161 N N . ILE A 1 270 ? 2.892 -10.749 -15.491 1.00 91.56 270 ILE A N 1
ATOM 2162 C CA . ILE A 1 270 ? 4.014 -9.834 -15.694 1.00 91.56 270 ILE A CA 1
ATOM 2163 C C . ILE A 1 270 ? 3.508 -8.668 -16.537 1.00 91.56 270 ILE A C 1
ATOM 2165 O O . ILE A 1 270 ? 2.907 -8.881 -17.585 1.00 91.56 270 ILE A O 1
ATOM 2169 N N . ILE A 1 271 ? 3.737 -7.443 -16.074 1.00 92.25 271 ILE A N 1
ATOM 2170 C CA . ILE A 1 271 ? 3.317 -6.225 -16.772 1.00 92.25 271 ILE A CA 1
ATOM 2171 C C . ILE A 1 271 ? 4.571 -5.393 -17.044 1.00 92.25 271 ILE A C 1
ATOM 2173 O O . ILE A 1 271 ? 5.257 -5.034 -16.082 1.00 92.25 271 ILE A O 1
ATOM 2177 N N . PRO A 1 272 ? 4.897 -5.072 -18.308 1.00 93.81 272 PRO A N 1
ATOM 2178 C CA . PRO A 1 272 ? 6.069 -4.266 -18.626 1.00 93.81 272 PRO A CA 1
ATOM 2179 C C . PRO A 1 272 ? 5.950 -2.877 -17.994 1.00 93.81 272 PRO A C 1
ATOM 2181 O O . PRO A 1 272 ? 4.867 -2.294 -17.940 1.00 93.81 272 PRO A O 1
ATOM 2184 N N . LEU A 1 273 ? 7.062 -2.348 -17.493 1.00 95.06 273 LEU A N 1
ATOM 2185 C CA . LEU A 1 273 ? 7.152 -0.977 -17.003 1.00 95.06 273 LEU A CA 1
ATOM 2186 C C . LEU A 1 273 ? 7.248 -0.004 -18.186 1.00 95.06 273 LEU A C 1
ATOM 2188 O O . LEU A 1 273 ? 7.796 -0.360 -19.229 1.00 95.06 273 LEU A O 1
ATOM 2192 N N . PRO A 1 274 ? 6.774 1.245 -18.031 1.00 95.19 274 PRO A N 1
ATOM 2193 C CA . PRO A 1 274 ? 6.906 2.246 -19.086 1.00 95.19 274 PRO A CA 1
ATOM 2194 C C . PRO A 1 274 ? 8.365 2.663 -19.296 1.00 95.19 274 PRO A C 1
ATOM 2196 O O . PRO A 1 274 ? 8.742 3.076 -20.389 1.00 95.19 274 PRO A O 1
ATOM 2199 N N . ILE A 1 275 ? 9.166 2.596 -18.229 1.00 94.62 275 ILE A N 1
ATOM 2200 C CA . ILE A 1 275 ? 10.577 2.972 -18.176 1.00 94.62 275 ILE A CA 1
ATOM 2201 C C . ILE A 1 275 ? 11.269 2.032 -17.186 1.00 94.62 275 ILE A C 1
ATOM 2203 O O . ILE A 1 275 ? 10.664 1.604 -16.202 1.00 94.62 275 ILE A O 1
ATOM 2207 N N . ILE A 1 276 ? 12.537 1.727 -17.448 1.00 93.75 276 ILE A N 1
ATOM 2208 C CA . ILE A 1 276 ? 13.399 0.950 -16.556 1.00 93.75 276 ILE A CA 1
ATOM 2209 C C . ILE A 1 276 ? 13.488 1.628 -15.181 1.00 93.75 276 ILE A C 1
ATOM 2211 O O . ILE A 1 276 ? 13.752 2.827 -15.102 1.00 93.75 276 ILE A O 1
ATOM 2215 N N . SER A 1 277 ? 13.296 0.865 -14.103 1.00 92.81 277 SER A N 1
ATOM 2216 C CA . SER A 1 277 ? 13.330 1.421 -12.747 1.00 92.81 277 SER A CA 1
ATOM 2217 C C . SER A 1 277 ? 14.737 1.793 -12.270 1.00 92.81 277 SER A C 1
ATOM 2219 O O . SER A 1 277 ? 15.745 1.212 -12.674 1.00 92.81 277 SER A O 1
ATOM 2221 N N . THR A 1 278 ? 14.802 2.729 -11.330 1.00 91.31 278 THR A N 1
ATOM 2222 C CA . THR A 1 278 ? 15.994 3.097 -10.559 1.00 91.31 278 THR A CA 1
ATOM 2223 C C . THR A 1 278 ? 15.844 2.699 -9.083 1.00 91.31 278 THR A C 1
ATOM 2225 O O . THR A 1 278 ? 14.784 2.247 -8.651 1.00 91.31 278 THR A O 1
ATOM 2228 N N . LYS A 1 279 ? 16.910 2.870 -8.286 1.00 87.94 279 LYS A N 1
ATOM 2229 C CA . LYS A 1 279 ? 17.022 2.391 -6.891 1.00 87.94 279 LYS A CA 1
ATOM 2230 C C . LYS A 1 279 ? 15.863 2.810 -5.968 1.00 87.94 279 LYS A C 1
ATOM 2232 O O . LYS A 1 279 ? 15.413 2.041 -5.111 1.00 87.94 279 LYS A O 1
ATOM 2237 N N . ASN A 1 280 ? 15.411 4.053 -6.104 1.00 90.62 280 ASN A N 1
ATOM 2238 C CA . ASN A 1 280 ? 14.433 4.667 -5.201 1.00 90.62 280 ASN A CA 1
ATOM 2239 C C . ASN A 1 280 ? 13.030 4.755 -5.805 1.00 90.62 280 ASN A C 1
ATOM 2241 O O . ASN A 1 280 ? 12.133 5.331 -5.193 1.00 90.62 280 ASN A O 1
ATOM 2245 N N . ASP A 1 281 ? 12.821 4.135 -6.963 1.00 92.94 281 ASP A N 1
ATOM 2246 C CA . ASP A 1 281 ? 11.515 4.078 -7.604 1.00 92.94 281 ASP A CA 1
ATOM 2247 C C . ASP A 1 281 ? 10.586 3.132 -6.850 1.00 92.94 281 ASP A C 1
ATOM 2249 O O . ASP A 1 281 ? 11.007 2.091 -6.336 1.00 92.94 281 ASP A O 1
ATOM 2253 N N . ARG A 1 282 ? 9.306 3.484 -6.766 1.00 93.12 282 ARG A N 1
ATOM 2254 C CA . ARG A 1 282 ? 8.324 2.710 -5.999 1.00 93.12 282 ARG A CA 1
ATOM 2255 C C . ARG A 1 282 ? 6.997 2.639 -6.730 1.00 93.12 282 ARG A C 1
ATOM 2257 O O . ARG A 1 282 ? 6.639 3.521 -7.513 1.00 93.12 282 ARG A O 1
ATOM 2264 N N . LEU A 1 283 ? 6.259 1.578 -6.428 1.00 94.25 283 LEU A N 1
ATOM 2265 C CA . LEU A 1 283 ? 4.831 1.532 -6.694 1.00 94.25 283 LEU A CA 1
ATOM 2266 C C . LEU A 1 283 ? 4.097 2.217 -5.546 1.00 94.25 283 LEU A C 1
ATOM 2268 O O . LEU A 1 283 ? 4.484 2.064 -4.388 1.00 94.25 283 LEU A O 1
ATOM 2272 N N . VAL A 1 284 ? 3.035 2.950 -5.868 1.00 92.25 284 VAL A N 1
ATOM 2273 C CA . VAL A 1 284 ? 2.160 3.608 -4.890 1.00 92.25 284 VAL A CA 1
ATOM 2274 C C . VAL A 1 284 ? 0.717 3.554 -5.399 1.00 92.25 284 VAL A C 1
ATOM 2276 O O . VAL A 1 284 ? 0.478 3.700 -6.599 1.00 92.25 284 VAL A O 1
ATOM 2279 N N . GLU A 1 285 ? -0.260 3.343 -4.519 1.00 89.75 285 GLU A N 1
ATOM 2280 C CA . GLU A 1 285 ? -1.683 3.485 -4.865 1.00 89.75 285 GLU A CA 1
ATOM 2281 C C . GLU A 1 285 ? -2.041 4.970 -4.889 1.00 89.75 285 GLU A C 1
ATOM 2283 O O . GLU A 1 285 ? -1.963 5.621 -3.860 1.00 89.75 285 GLU A O 1
ATOM 2288 N N . LEU A 1 286 ? -2.388 5.509 -6.056 1.00 85.88 286 LEU A N 1
ATOM 2289 C CA . LEU A 1 286 ? -2.673 6.918 -6.300 1.00 85.88 286 LEU A CA 1
ATOM 2290 C C . LEU A 1 286 ? -4.173 7.194 -6.304 1.00 85.88 286 LEU A C 1
ATOM 2292 O O . LEU A 1 286 ? -4.726 7.457 -7.365 1.00 85.88 286 LEU A O 1
ATOM 2296 N N . GLY A 1 287 ? -4.800 7.168 -5.128 1.00 78.81 287 GLY A N 1
ATOM 2297 C CA . GLY A 1 287 ? -6.174 7.617 -4.896 1.00 78.81 287 GLY A CA 1
ATOM 2298 C C . GLY A 1 287 ? -7.257 6.925 -5.741 1.00 78.81 287 GLY A C 1
ATOM 2299 O O . GLY A 1 287 ? -7.250 6.904 -6.971 1.00 78.81 287 GLY A O 1
ATOM 2300 N N . GLY A 1 288 ? -8.304 6.419 -5.091 1.00 76.06 288 GLY A N 1
ATOM 2301 C CA . GLY A 1 288 ? -9.415 5.792 -5.822 1.00 76.06 288 GLY A CA 1
ATOM 2302 C C . GLY A 1 288 ? -9.037 4.459 -6.481 1.00 76.06 288 GLY A C 1
ATOM 2303 O O . GLY A 1 288 ? -9.696 4.023 -7.423 1.00 76.06 288 GLY A O 1
ATOM 2304 N N . GLY A 1 289 ? -7.995 3.801 -5.973 1.00 81.56 289 GLY A N 1
ATOM 2305 C CA . GLY A 1 289 ? -7.570 2.460 -6.340 1.00 81.56 289 GLY A CA 1
ATOM 2306 C C . GLY A 1 289 ? -6.647 2.396 -7.551 1.00 81.56 289 GLY A C 1
ATOM 2307 O O . GLY A 1 289 ? -6.482 1.302 -8.086 1.00 81.56 289 GLY A O 1
ATOM 2308 N N . LEU A 1 290 ? -6.075 3.507 -8.020 1.00 89.06 290 LEU A N 1
ATOM 2309 C CA . LEU A 1 290 ? -5.207 3.523 -9.202 1.00 89.06 290 LEU A CA 1
ATOM 2310 C C . LEU A 1 290 ? -3.779 3.104 -8.841 1.00 89.06 290 LEU A C 1
ATOM 2312 O O . LEU A 1 290 ? -3.182 3.646 -7.919 1.00 89.06 290 LEU A O 1
ATOM 2316 N N . LEU A 1 291 ? -3.186 2.175 -9.592 1.00 93.81 291 LEU A N 1
ATOM 2317 C CA . LEU A 1 291 ? -1.770 1.847 -9.420 1.00 93.81 291 LEU A CA 1
ATOM 2318 C C . LEU A 1 291 ? -0.908 2.908 -10.102 1.00 93.81 291 LEU A C 1
ATOM 2320 O O . LEU A 1 291 ? -1.111 3.201 -11.283 1.00 93.81 291 LEU A O 1
ATOM 2324 N N . SER A 1 292 ? 0.094 3.415 -9.387 1.00 95.38 292 SER A N 1
ATOM 2325 C CA . SER A 1 292 ? 1.105 4.303 -9.945 1.00 95.38 292 SER A CA 1
ATOM 2326 C C . SER A 1 292 ? 2.523 3.761 -9.797 1.00 95.38 292 SER A C 1
ATOM 2328 O O . SER A 1 292 ? 2.845 3.081 -8.822 1.00 95.38 292 SER A O 1
ATOM 2330 N N . PHE A 1 293 ? 3.366 4.082 -10.775 1.00 96.38 293 PHE A N 1
ATOM 2331 C CA . PHE A 1 293 ? 4.808 3.890 -10.752 1.00 96.38 293 PHE A CA 1
ATOM 2332 C C . PHE A 1 293 ? 5.481 5.261 -10.703 1.00 96.38 293 PHE A C 1
ATOM 2334 O O . PHE A 1 293 ? 5.304 6.084 -11.605 1.00 96.38 293 PHE A O 1
ATOM 2341 N N . VAL A 1 294 ? 6.218 5.507 -9.623 1.00 96.19 294 VAL A N 1
ATOM 2342 C CA . VAL A 1 294 ? 6.917 6.766 -9.364 1.00 96.19 294 VAL A CA 1
ATOM 2343 C C . VAL A 1 294 ? 8.400 6.541 -9.611 1.00 96.19 294 VAL A C 1
ATOM 2345 O O . VAL A 1 294 ? 9.019 5.728 -8.923 1.00 96.19 294 VAL A O 1
ATOM 2348 N N . THR A 1 295 ? 8.949 7.244 -10.603 1.00 95.62 295 THR A N 1
ATOM 2349 C CA . THR A 1 295 ? 10.304 7.007 -11.112 1.00 95.62 295 THR A CA 1
ATOM 2350 C C . THR A 1 295 ? 11.134 8.275 -11.241 1.00 95.62 295 THR A C 1
ATOM 2352 O O . THR A 1 295 ? 10.629 9.324 -11.643 1.00 95.62 295 THR A O 1
ATOM 2355 N N . HIS A 1 296 ? 12.420 8.170 -10.919 1.00 94.88 296 HIS A N 1
ATOM 2356 C CA . HIS A 1 296 ? 13.407 9.234 -11.081 1.00 94.88 296 HIS A CA 1
ATOM 2357 C C . HIS A 1 296 ? 13.955 9.209 -12.511 1.00 94.88 296 HIS A C 1
ATOM 2359 O O . HIS A 1 296 ? 14.954 8.555 -12.801 1.00 94.88 296 HIS A O 1
ATOM 2365 N N . ALA A 1 297 ? 13.285 9.916 -13.424 1.00 92.56 297 ALA A N 1
ATOM 2366 C CA . ALA A 1 297 ? 13.664 9.946 -14.836 1.00 92.56 297 ALA A CA 1
ATOM 2367 C C . ALA A 1 297 ? 15.003 10.668 -15.071 1.00 92.56 297 ALA A C 1
ATOM 2369 O O . ALA A 1 297 ? 15.740 10.321 -15.990 1.00 92.56 297 ALA A O 1
ATOM 2370 N N . THR A 1 298 ? 15.316 11.675 -14.250 1.00 93.56 298 THR A N 1
ATOM 2371 C CA . THR A 1 298 ? 16.632 12.332 -14.197 1.00 93.56 298 THR A CA 1
ATOM 2372 C C . THR A 1 298 ? 16.952 12.736 -12.756 1.00 93.56 298 THR A C 1
ATOM 2374 O O . THR A 1 298 ? 16.122 12.585 -11.860 1.00 93.56 298 THR A O 1
ATOM 2377 N N . MET A 1 299 ? 18.128 13.333 -12.534 1.00 93.88 299 MET A N 1
ATOM 2378 C CA . MET A 1 299 ? 18.522 13.864 -11.224 1.00 93.88 299 MET A CA 1
ATOM 2379 C C . MET A 1 299 ? 17.582 14.963 -10.686 1.00 93.88 299 MET A C 1
ATOM 2381 O O . MET A 1 299 ? 17.584 15.250 -9.494 1.00 93.88 299 MET A O 1
ATOM 2385 N N . HIS A 1 300 ? 16.759 15.558 -11.554 1.00 95.88 300 HIS A N 1
ATOM 2386 C CA . HIS A 1 300 ? 15.901 16.711 -11.262 1.00 95.88 300 HIS A CA 1
ATOM 2387 C C . HIS A 1 300 ? 14.419 16.472 -11.578 1.00 95.88 300 HIS A C 1
ATOM 2389 O O . HIS A 1 300 ? 13.598 17.365 -11.373 1.00 95.88 300 HIS A O 1
ATOM 2395 N N . LEU A 1 301 ? 14.069 15.290 -12.094 1.00 95.19 301 LEU A N 1
ATOM 2396 C CA . LEU A 1 301 ? 12.733 14.989 -12.597 1.00 95.19 301 LEU A CA 1
ATOM 2397 C C . LEU A 1 301 ? 12.226 13.661 -12.044 1.00 95.19 301 LEU A C 1
ATOM 2399 O O . LEU A 1 301 ? 12.763 12.598 -12.363 1.00 95.19 301 LEU A O 1
ATOM 2403 N N . ILE A 1 302 ? 11.117 13.730 -11.311 1.00 96.00 302 ILE A N 1
ATOM 2404 C CA . ILE A 1 302 ? 10.305 12.566 -10.955 1.00 96.00 302 ILE A CA 1
ATOM 2405 C C . ILE A 1 302 ? 9.116 12.497 -11.915 1.00 96.00 302 ILE A C 1
ATOM 2407 O O . ILE A 1 302 ? 8.451 13.499 -12.176 1.00 96.00 302 ILE A O 1
ATOM 2411 N N . GLN A 1 303 ? 8.824 11.314 -12.441 1.00 96.38 303 GLN A N 1
ATOM 2412 C CA . GLN A 1 303 ? 7.636 11.051 -13.245 1.00 96.38 303 GLN A CA 1
ATOM 2413 C C . GLN A 1 303 ? 6.695 10.111 -12.502 1.00 96.38 303 GLN A C 1
ATOM 2415 O O . GLN A 1 303 ? 7.128 9.144 -11.876 1.00 96.38 303 GLN A O 1
ATOM 2420 N N . VAL A 1 304 ? 5.396 10.376 -12.619 1.00 96.25 304 VAL A N 1
ATOM 2421 C CA . VAL A 1 304 ? 4.342 9.520 -12.069 1.00 96.25 304 VAL A CA 1
ATOM 2422 C C . VAL A 1 304 ? 3.546 8.937 -13.226 1.00 96.25 304 VAL A C 1
ATOM 2424 O O . VAL A 1 304 ? 2.866 9.662 -13.959 1.00 96.25 304 VAL A O 1
ATOM 2427 N N . TRP A 1 305 ? 3.628 7.621 -13.384 1.00 97.12 305 TRP A N 1
ATOM 2428 C CA . TRP A 1 305 ? 2.904 6.849 -14.388 1.00 97.12 305 TRP A CA 1
ATOM 2429 C C . TRP A 1 305 ? 1.742 6.117 -13.733 1.00 97.12 305 TRP A C 1
ATOM 2431 O O . TRP A 1 305 ? 1.898 5.593 -12.639 1.00 97.12 305 TRP A O 1
ATOM 2441 N N . ILE A 1 306 ? 0.586 6.062 -14.388 1.00 95.44 306 ILE A N 1
ATOM 2442 C CA . ILE A 1 306 ? -0.603 5.348 -13.912 1.00 95.44 306 ILE A CA 1
ATOM 2443 C C . ILE A 1 306 ? -0.858 4.165 -14.834 1.00 95.44 306 ILE A C 1
ATOM 2445 O O . ILE A 1 306 ? -0.918 4.342 -16.053 1.00 95.44 306 ILE A O 1
ATOM 2449 N N . LEU A 1 307 ? -1.051 2.983 -14.254 1.00 94.44 307 LEU A N 1
ATOM 2450 C CA . LEU A 1 307 ? -1.482 1.812 -15.006 1.00 94.44 307 LEU A CA 1
ATOM 2451 C C . LEU A 1 307 ? -2.988 1.912 -15.267 1.00 94.44 307 LEU A C 1
ATOM 2453 O O . LEU A 1 307 ? -3.793 1.963 -14.333 1.00 94.44 307 LEU A O 1
ATOM 2457 N N . ARG A 1 308 ? -3.376 1.929 -16.541 1.00 91.00 308 ARG A N 1
ATOM 2458 C CA . ARG A 1 308 ? -4.768 1.818 -16.977 1.00 91.00 308 ARG A CA 1
ATOM 2459 C C . ARG A 1 308 ? -5.026 0.430 -17.535 1.00 91.00 308 ARG A C 1
ATOM 2461 O O . ARG A 1 308 ? -4.176 -0.167 -18.188 1.00 91.00 308 ARG A O 1
ATOM 2468 N N . ARG A 1 309 ? -6.227 -0.068 -17.268 1.00 82.19 309 ARG A N 1
ATOM 2469 C CA . ARG A 1 309 ? -6.795 -1.236 -17.929 1.00 82.19 309 ARG A CA 1
ATOM 2470 C C . ARG A 1 309 ? -8.151 -0.813 -18.450 1.00 82.19 309 ARG A C 1
ATOM 2472 O O . ARG A 1 309 ? -9.035 -0.497 -17.652 1.00 82.19 309 ARG A O 1
ATOM 2479 N N . ASP A 1 310 ? -8.288 -0.774 -19.762 1.00 70.62 310 ASP A N 1
ATOM 2480 C CA . ASP A 1 310 ? -9.598 -0.637 -20.378 1.00 70.62 310 ASP A CA 1
ATOM 2481 C C . ASP A 1 310 ? -10.280 -2.004 -20.253 1.00 70.62 310 ASP A C 1
ATOM 2483 O O . ASP A 1 310 ? -9.650 -3.034 -20.485 1.00 70.62 310 ASP A O 1
ATOM 2487 N N . GLY A 1 311 ? -11.520 -2.037 -19.756 1.00 55.66 311 GLY A N 1
ATOM 2488 C CA . GLY A 1 311 ? -12.179 -3.288 -19.366 1.00 55.66 311 GLY A CA 1
ATOM 2489 C C . GLY A 1 311 ? -12.153 -4.355 -20.472 1.00 55.66 311 GLY A C 1
ATOM 2490 O O . GLY A 1 311 ? -12.549 -4.077 -21.600 1.00 55.66 311 GLY A O 1
ATOM 2491 N N . GLY A 1 312 ? -11.708 -5.571 -20.134 1.00 56.66 312 GLY A N 1
ATOM 2492 C CA . GLY A 1 3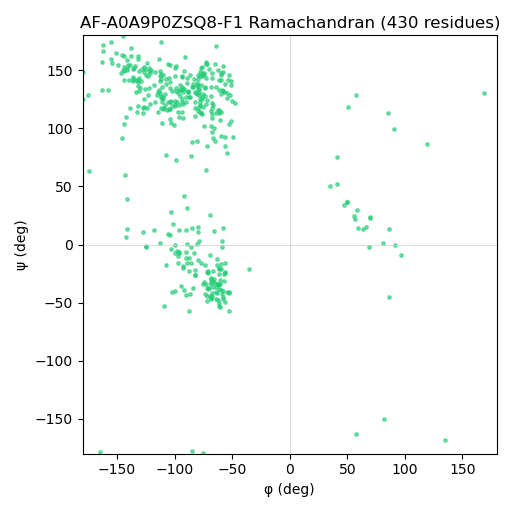12 ? -11.527 -6.700 -21.058 1.00 56.66 312 GLY A CA 1
ATOM 2493 C C . GLY A 1 312 ? -10.184 -7.419 -20.850 1.00 56.66 312 GLY A C 1
ATOM 2494 O O . GLY A 1 312 ? -9.497 -7.157 -19.865 1.00 56.66 312 GLY A O 1
ATOM 2495 N N . ASP A 1 313 ? -9.810 -8.293 -21.793 1.00 52.25 313 ASP A N 1
ATOM 2496 C CA . ASP A 1 313 ? -8.514 -9.009 -21.866 1.00 52.25 313 ASP A CA 1
ATOM 2497 C C . ASP A 1 313 ? -7.366 -8.144 -22.443 1.00 52.25 313 ASP A C 1
ATOM 2499 O O . ASP A 1 313 ? -6.327 -8.660 -22.852 1.00 52.25 313 ASP A O 1
ATOM 2503 N N . VAL A 1 314 ? -7.535 -6.819 -22.522 1.00 56.19 314 VAL A N 1
ATOM 2504 C CA . VAL A 1 314 ? -6.493 -5.926 -23.049 1.00 56.19 314 VAL A CA 1
ATOM 2505 C C . VAL A 1 314 ? -5.370 -5.795 -22.020 1.00 56.19 314 VAL A C 1
ATOM 2507 O O . VAL A 1 314 ? -5.613 -5.467 -20.854 1.00 56.19 314 VAL A O 1
ATOM 2510 N N . GLU A 1 315 ? -4.131 -6.033 -22.457 1.00 68.19 315 GLU A N 1
ATOM 2511 C CA . GLU A 1 315 ? -2.937 -5.775 -21.653 1.00 68.19 315 GLU A CA 1
ATOM 2512 C C . GLU A 1 315 ? -2.944 -4.316 -21.172 1.00 68.19 315 GLU A C 1
ATOM 2514 O O . GLU A 1 315 ? -3.111 -3.377 -21.951 1.00 68.19 315 GLU A O 1
ATOM 2519 N N . GLY A 1 316 ? -2.814 -4.120 -19.858 1.00 82.00 316 GLY A N 1
ATOM 2520 C CA . GLY A 1 316 ? -2.821 -2.782 -19.275 1.00 82.00 316 GLY A CA 1
ATOM 2521 C C . GLY A 1 316 ? -1.686 -1.921 -19.829 1.00 82.00 316 GLY A C 1
ATOM 2522 O O . GLY A 1 316 ? -0.587 -2.414 -20.073 1.00 82.00 316 GLY A O 1
ATOM 2523 N N . TYR A 1 317 ? -1.934 -0.624 -19.981 1.00 90.50 317 TYR A N 1
ATOM 2524 C CA . TYR A 1 317 ? -0.967 0.328 -20.522 1.00 90.50 317 TYR A CA 1
ATOM 2525 C C . TYR A 1 317 ? -0.694 1.461 -19.533 1.00 90.50 317 TYR A C 1
ATOM 2527 O O . TYR A 1 317 ? -1.529 1.822 -18.698 1.00 90.50 317 TYR A O 1
ATOM 2535 N N . TRP A 1 318 ? 0.505 2.030 -19.614 1.00 95.50 318 TRP A N 1
ATOM 2536 C CA . TRP A 1 318 ? 0.944 3.093 -18.719 1.00 95.50 318 TRP A CA 1
ATOM 2537 C C . TRP A 1 318 ? 0.712 4.467 -19.331 1.00 95.50 318 TRP A C 1
ATOM 2539 O O . TRP A 1 318 ? 1.107 4.736 -20.464 1.00 95.50 318 TRP A O 1
ATOM 2549 N N . ILE A 1 319 ? 0.137 5.371 -18.543 1.00 95.62 319 ILE A N 1
ATOM 2550 C CA . ILE A 1 319 ? -0.032 6.775 -18.913 1.00 95.62 319 ILE A CA 1
ATOM 2551 C C . ILE A 1 319 ? 0.769 7.630 -17.944 1.00 95.62 319 ILE A C 1
ATOM 2553 O O . ILE A 1 319 ? 0.530 7.599 -16.736 1.00 95.62 319 ILE A O 1
ATOM 2557 N N . LYS A 1 320 ? 1.689 8.444 -18.460 1.00 96.31 320 LYS A N 1
ATOM 2558 C CA . LYS A 1 320 ? 2.355 9.467 -17.650 1.00 96.31 320 LYS A CA 1
ATOM 2559 C C . LYS A 1 320 ? 1.334 10.520 -17.235 1.00 96.31 320 LYS A C 1
ATOM 2561 O O . LYS A 1 320 ? 0.736 11.166 -18.093 1.00 96.31 320 LYS A O 1
ATOM 2566 N N . ARG A 1 321 ? 1.145 10.702 -15.930 1.00 94.44 321 ARG A N 1
ATOM 2567 C CA . ARG A 1 321 ? 0.163 11.640 -15.377 1.00 94.44 321 ARG A CA 1
ATOM 2568 C C . ARG A 1 321 ? 0.792 12.931 -14.869 1.00 94.44 321 ARG A C 1
ATOM 2570 O O . ARG A 1 321 ? 0.203 13.987 -15.091 1.00 94.44 321 ARG A O 1
ATOM 2577 N N . TYR A 1 322 ? 1.944 12.836 -14.205 1.00 94.75 322 TYR A N 1
ATOM 2578 C CA . TYR A 1 322 ? 2.627 13.978 -13.594 1.00 94.75 322 TYR A CA 1
ATOM 2579 C C . TYR A 1 322 ? 4.130 13.954 -13.881 1.00 94.75 322 TYR A C 1
ATOM 2581 O O . TYR A 1 322 ? 4.726 12.886 -14.050 1.00 94.75 322 TYR A O 1
ATOM 2589 N N . SER A 1 323 ? 4.719 15.149 -13.900 1.00 95.12 323 SER A N 1
ATOM 2590 C CA . SER A 1 323 ? 6.157 15.403 -13.991 1.00 95.12 323 SER A CA 1
ATOM 2591 C C . SER A 1 323 ? 6.509 16.433 -12.921 1.00 95.12 323 SER A C 1
ATOM 2593 O O . SER A 1 323 ? 6.059 17.569 -13.015 1.00 95.12 323 SER A O 1
ATOM 2595 N N . ILE A 1 324 ? 7.288 16.033 -11.923 1.00 94.88 324 ILE A N 1
ATOM 2596 C CA . ILE A 1 324 ? 7.676 16.851 -10.771 1.00 94.88 324 ILE A CA 1
ATOM 2597 C C . ILE A 1 324 ? 9.124 17.289 -10.998 1.00 94.88 324 ILE A C 1
ATOM 2599 O O . ILE A 1 324 ? 10.038 16.463 -10.926 1.00 94.88 324 ILE A O 1
ATOM 2603 N N . ASN A 1 325 ? 9.335 18.570 -11.308 1.00 94.38 325 ASN A N 1
ATOM 2604 C CA . ASN A 1 325 ? 10.665 19.115 -11.604 1.00 94.38 325 ASN A CA 1
ATOM 2605 C C . ASN A 1 325 ? 11.213 19.896 -10.414 1.00 94.38 325 ASN A C 1
ATOM 2607 O O . ASN A 1 325 ? 10.536 20.770 -9.876 1.00 94.38 325 ASN A O 1
ATOM 2611 N N . ARG A 1 326 ? 12.461 19.644 -10.024 1.00 93.75 326 ARG A N 1
ATOM 2612 C CA . ARG A 1 326 ? 13.138 20.387 -8.954 1.00 93.75 326 ARG A CA 1
ATOM 2613 C C . ARG A 1 326 ? 14.485 20.904 -9.432 1.00 93.75 326 ARG A C 1
ATOM 2615 O O . ARG A 1 326 ? 15.135 20.301 -10.272 1.00 93.75 326 ARG A O 1
ATOM 2622 N N . ASN A 1 327 ? 14.930 22.020 -8.869 1.00 93.31 327 ASN A N 1
ATOM 2623 C CA . ASN A 1 327 ? 16.246 22.606 -9.144 1.00 93.31 327 ASN A CA 1
ATOM 2624 C C . ASN A 1 327 ? 17.372 21.991 -8.286 1.00 93.31 327 ASN A C 1
ATOM 2626 O O . ASN A 1 327 ? 18.461 22.550 -8.197 1.00 93.31 327 ASN A O 1
ATOM 2630 N N . TYR A 1 328 ? 17.109 20.857 -7.638 1.00 92.12 328 TYR A N 1
ATOM 2631 C CA . TYR A 1 328 ? 18.038 20.122 -6.785 1.00 92.12 328 TYR A CA 1
ATOM 2632 C C . TYR A 1 328 ? 17.928 18.619 -7.046 1.00 92.12 328 TYR A C 1
ATOM 2634 O O . TYR A 1 328 ? 17.014 18.169 -7.737 1.00 92.12 328 TYR A O 1
ATOM 2642 N N . ASP A 1 329 ? 18.873 17.851 -6.507 1.00 93.00 329 ASP A N 1
ATOM 2643 C CA . ASP A 1 329 ? 18.902 16.396 -6.646 1.00 93.00 329 ASP A CA 1
ATOM 2644 C C . ASP A 1 329 ? 17.731 15.729 -5.902 1.00 93.00 329 ASP A C 1
ATOM 2646 O O . ASP A 1 329 ? 17.626 15.824 -4.670 1.00 93.00 329 ASP A O 1
ATOM 2650 N N . VAL A 1 330 ? 16.874 15.051 -6.669 1.00 92.94 330 VAL A N 1
ATOM 2651 C CA . VAL A 1 330 ? 15.714 14.287 -6.192 1.00 92.94 330 VAL A CA 1
ATOM 2652 C C . VAL A 1 330 ? 15.971 12.785 -6.095 1.00 92.94 330 VAL A C 1
ATOM 2654 O O . VAL A 1 330 ? 15.135 12.073 -5.555 1.00 92.94 330 VAL A O 1
ATOM 2657 N N . THR A 1 331 ? 17.110 12.272 -6.568 1.00 90.88 331 THR A N 1
ATOM 2658 C CA . THR A 1 331 ? 17.381 10.821 -6.635 1.00 90.88 331 THR A CA 1
ATOM 2659 C C . THR A 1 331 ? 17.370 10.144 -5.270 1.00 90.88 331 THR A C 1
ATOM 2661 O O . THR A 1 331 ? 17.089 8.954 -5.174 1.00 90.88 331 THR A O 1
ATOM 2664 N N . GLY A 1 332 ? 17.648 10.893 -4.198 1.00 89.69 332 GLY A N 1
ATOM 2665 C CA . GLY A 1 332 ? 17.578 10.423 -2.814 1.00 89.69 332 GLY A CA 1
ATOM 2666 C C . GLY A 1 332 ? 16.173 10.408 -2.201 1.00 89.69 332 GLY A C 1
ATOM 2667 O O . GLY A 1 332 ? 16.050 10.072 -1.022 1.00 89.69 332 GLY A O 1
ATOM 2668 N N . MET A 1 333 ? 15.137 10.810 -2.943 1.00 91.44 333 MET A N 1
ATOM 2669 C CA . MET A 1 333 ? 13.756 10.842 -2.465 1.00 91.44 333 MET A CA 1
ATOM 2670 C C . MET A 1 333 ? 13.092 9.479 -2.678 1.00 91.44 333 MET A C 1
ATOM 2672 O O . MET A 1 333 ? 13.095 8.938 -3.775 1.00 91.44 333 MET A O 1
ATOM 2676 N N . VAL A 1 334 ? 12.507 8.900 -1.632 1.00 91.75 334 VAL A N 1
ATOM 2677 C CA . VAL A 1 334 ? 11.801 7.613 -1.719 1.00 91.75 334 VAL A CA 1
ATOM 2678 C C . VAL A 1 334 ? 10.301 7.860 -1.549 1.00 91.75 334 VAL A C 1
ATOM 2680 O O . VAL A 1 334 ? 9.900 8.314 -0.472 1.00 91.75 334 VAL A O 1
ATOM 2683 N N . PRO A 1 335 ? 9.462 7.568 -2.561 1.00 91.88 335 PRO A N 1
ATOM 2684 C CA . PRO A 1 335 ? 8.010 7.661 -2.443 1.00 91.88 335 PRO A CA 1
ATOM 2685 C C . PRO A 1 335 ? 7.494 6.693 -1.372 1.00 91.88 335 PRO A C 1
ATOM 2687 O O . PRO A 1 335 ? 7.885 5.526 -1.351 1.00 91.88 335 PRO A O 1
ATOM 2690 N N . ILE A 1 336 ? 6.619 7.171 -0.486 1.00 88.00 336 ILE A N 1
ATOM 2691 C CA . ILE A 1 336 ? 6.063 6.380 0.625 1.00 88.00 336 ILE A CA 1
ATOM 2692 C C . ILE A 1 336 ? 4.588 6.076 0.382 1.00 88.00 336 ILE A C 1
ATOM 2694 O O . ILE A 1 336 ? 4.150 4.931 0.475 1.00 88.00 336 ILE A O 1
ATOM 2698 N N . CYS A 1 337 ? 3.806 7.122 0.120 1.00 87.25 337 CYS A N 1
ATOM 2699 C CA . CYS A 1 337 ? 2.362 7.045 -0.043 1.00 87.25 337 CYS A CA 1
ATOM 2700 C C . CYS A 1 337 ? 1.816 8.319 -0.689 1.00 87.25 337 CYS A C 1
ATOM 2702 O O . CYS A 1 337 ? 2.552 9.260 -0.992 1.00 87.25 337 CYS A O 1
ATOM 2704 N N . THR A 1 338 ? 0.501 8.370 -0.853 1.00 85.12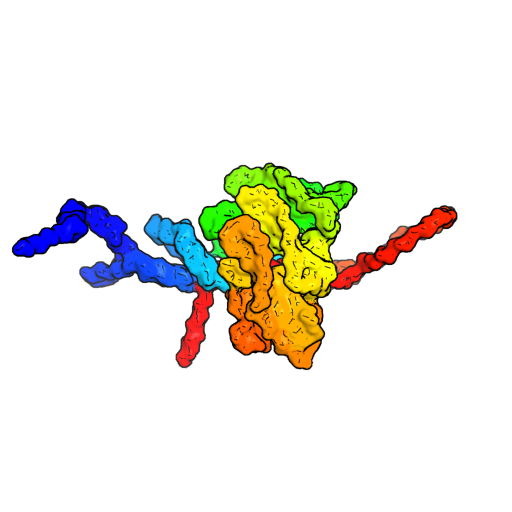 338 THR A N 1
ATOM 2705 C CA . THR A 1 338 ? -0.214 9.530 -1.378 1.00 85.12 338 THR A CA 1
ATOM 2706 C C . THR A 1 338 ? -1.568 9.673 -0.698 1.00 85.12 338 THR A C 1
ATOM 2708 O O . THR A 1 338 ? -2.164 8.690 -0.269 1.00 85.12 338 THR A O 1
ATOM 2711 N N . SER A 1 339 ? -2.038 10.915 -0.589 1.00 75.88 339 SER A N 1
ATOM 2712 C CA . SER A 1 339 ? -3.394 11.272 -0.164 1.00 75.88 339 SER A CA 1
ATOM 2713 C C . SER A 1 339 ? -4.369 11.377 -1.354 1.00 75.88 339 SER A C 1
ATOM 2715 O O . SER A 1 339 ? -5.459 11.932 -1.222 1.00 75.88 339 SER A O 1
ATOM 2717 N N . GLY A 1 340 ? -3.967 10.905 -2.542 1.00 77.31 340 GLY A N 1
ATOM 2718 C CA . GLY A 1 340 ? -4.659 11.073 -3.823 1.00 77.31 340 GLY A CA 1
ATOM 2719 C C . GLY A 1 340 ? -4.291 12.379 -4.533 1.00 77.31 340 GLY A C 1
ATOM 2720 O O . GLY A 1 340 ? -3.995 12.361 -5.725 1.00 77.31 340 GLY A O 1
ATOM 2721 N N . ARG A 1 341 ? -4.255 13.499 -3.802 1.00 85.00 341 ARG A N 1
ATOM 2722 C CA . ARG A 1 341 ? -3.821 14.807 -4.326 1.00 85.00 341 ARG A CA 1
ATOM 2723 C C . ARG A 1 341 ? -2.345 15.089 -4.063 1.00 85.00 341 ARG A C 1
ATOM 2725 O O . ARG A 1 341 ? -1.681 15.700 -4.893 1.00 85.00 341 ARG A O 1
ATOM 2732 N N . GLU A 1 342 ? -1.835 14.652 -2.917 1.00 90.06 342 GLU A N 1
ATOM 2733 C CA . GLU A 1 342 ? -0.451 14.906 -2.523 1.00 90.06 342 GLU A CA 1
ATOM 2734 C C . GLU A 1 342 ? 0.341 13.604 -2.498 1.00 90.06 342 GLU A C 1
ATOM 2736 O O . GLU A 1 342 ? -0.181 12.549 -2.133 1.00 90.06 342 GLU A O 1
ATOM 2741 N N . MET A 1 343 ? 1.615 13.671 -2.862 1.00 91.75 343 MET A N 1
ATOM 2742 C CA . MET A 1 343 ? 2.562 12.567 -2.795 1.00 91.75 343 MET A CA 1
ATOM 2743 C C . MET A 1 343 ? 3.601 12.836 -1.715 1.00 91.75 343 MET A C 1
ATOM 2745 O O . MET A 1 343 ? 4.126 13.942 -1.607 1.00 91.75 343 MET A O 1
ATOM 2749 N N . VAL A 1 344 ? 3.898 11.816 -0.918 1.00 91.44 344 VAL A N 1
ATOM 2750 C CA . VAL A 1 344 ? 4.797 11.922 0.228 1.00 91.44 344 VAL A CA 1
ATOM 2751 C C . VAL A 1 344 ? 6.079 11.173 -0.079 1.00 91.44 344 VAL A C 1
ATOM 2753 O O . VAL A 1 344 ? 6.058 9.984 -0.406 1.00 91.44 344 VAL A O 1
ATOM 2756 N N . PHE A 1 345 ? 7.195 11.866 0.084 1.00 91.88 345 PHE A N 1
ATOM 2757 C CA . PHE A 1 345 ? 8.529 11.319 -0.066 1.00 91.88 345 PHE A CA 1
ATOM 2758 C C . PHE A 1 345 ? 9.274 11.385 1.257 1.00 91.88 345 PHE A C 1
ATOM 2760 O O . PHE A 1 345 ? 9.101 12.312 2.049 1.00 91.88 345 PHE A O 1
ATOM 2767 N N . SER A 1 346 ? 10.157 10.421 1.463 1.00 89.06 346 SER A N 1
ATOM 2768 C CA . SER A 1 346 ? 11.177 10.488 2.502 1.00 89.06 346 SER A CA 1
ATOM 2769 C C . SER A 1 346 ? 12.540 10.763 1.894 1.00 89.06 346 SER A C 1
ATOM 2771 O O . SER A 1 346 ? 12.795 10.430 0.738 1.00 89.06 346 SER A O 1
ATOM 2773 N N . ARG A 1 347 ? 13.435 11.341 2.691 1.00 83.38 347 ARG A N 1
ATOM 2774 C CA . ARG A 1 347 ? 14.859 11.486 2.374 1.00 83.38 347 ARG A CA 1
ATOM 2775 C C . ARG A 1 347 ? 15.668 11.032 3.590 1.00 83.38 347 ARG A C 1
ATOM 2777 O O . ARG A 1 347 ? 15.132 11.010 4.687 1.00 83.38 347 ARG A O 1
ATOM 2784 N N . GLN A 1 348 ? 16.943 10.683 3.404 1.00 65.75 348 GLN A N 1
ATOM 2785 C CA . GLN A 1 348 ? 17.900 10.101 4.375 1.00 65.75 348 GLN A CA 1
ATOM 2786 C C . GLN A 1 348 ? 17.828 10.557 5.858 1.00 65.75 348 GLN A C 1
ATOM 2788 O O . GLN A 1 348 ? 18.302 9.830 6.729 1.00 65.75 348 GLN A O 1
ATOM 2793 N N . ARG A 1 349 ? 17.247 11.720 6.184 1.00 64.12 349 ARG A N 1
ATOM 2794 C CA . ARG A 1 349 ? 16.980 12.130 7.568 1.00 64.12 349 ARG A CA 1
ATOM 2795 C C . ARG A 1 349 ? 15.718 11.461 8.105 1.00 64.12 349 ARG A C 1
ATOM 2797 O O . ARG A 1 349 ? 14.610 11.732 7.643 1.00 64.12 349 ARG A O 1
ATOM 2804 N N . LYS A 1 350 ? 15.895 10.655 9.156 1.00 62.50 350 LYS A N 1
ATOM 2805 C CA . LYS A 1 350 ? 14.797 10.182 10.004 1.00 62.50 350 LYS A CA 1
ATOM 2806 C C . LYS A 1 350 ? 13.984 11.420 10.406 1.00 62.50 350 LYS A C 1
ATOM 2808 O O . LYS A 1 350 ? 14.562 12.361 10.941 1.00 62.50 350 LYS A O 1
ATOM 2813 N N . ASN A 1 351 ? 12.683 11.419 10.110 1.00 74.62 351 ASN A N 1
ATOM 2814 C CA . ASN A 1 351 ? 11.684 12.417 10.534 1.00 74.62 351 ASN A CA 1
ATOM 2815 C C . ASN A 1 351 ? 11.432 13.608 9.602 1.00 74.62 351 ASN A C 1
ATOM 2817 O O . ASN A 1 351 ? 10.562 14.407 9.926 1.00 74.62 351 ASN A O 1
ATOM 2821 N N . LEU A 1 352 ? 12.114 13.728 8.460 1.00 85.06 352 LEU A N 1
ATOM 2822 C CA . LEU A 1 352 ? 11.776 14.750 7.464 1.00 85.06 352 LEU A CA 1
ATOM 2823 C C . LEU A 1 352 ? 11.043 14.119 6.279 1.00 85.06 352 LEU A C 1
ATOM 2825 O O . LEU A 1 352 ? 11.558 13.210 5.623 1.00 85.06 352 LEU A O 1
ATOM 2829 N N . LEU A 1 353 ? 9.844 14.620 6.004 1.00 89.94 353 LEU A N 1
ATOM 2830 C CA . LEU A 1 353 ? 9.034 14.244 4.855 1.00 89.94 353 LEU A CA 1
ATOM 2831 C C . LEU A 1 353 ? 8.938 15.411 3.880 1.00 89.94 353 LEU A C 1
ATOM 2833 O O . LEU A 1 353 ? 8.865 16.568 4.285 1.00 89.94 353 LEU A O 1
ATOM 2837 N N . HIS A 1 354 ? 8.873 15.096 2.594 1.00 91.38 354 HIS A N 1
ATOM 2838 C CA . HIS A 1 354 ? 8.542 16.056 1.551 1.00 91.38 354 HIS A CA 1
ATOM 2839 C C . HIS A 1 354 ? 7.150 15.721 1.018 1.00 91.38 354 HIS A C 1
ATOM 2841 O O . HIS A 1 354 ? 6.936 14.638 0.475 1.00 91.38 354 HIS A O 1
ATOM 2847 N N . VAL A 1 355 ? 6.203 16.638 1.178 1.00 92.25 355 VAL A N 1
ATOM 2848 C CA . VAL A 1 355 ? 4.833 16.512 0.675 1.00 92.25 355 VAL A CA 1
ATOM 2849 C C . VAL A 1 355 ? 4.714 17.363 -0.580 1.00 92.25 355 VAL A C 1
ATOM 2851 O O . VAL A 1 355 ? 4.939 18.570 -0.540 1.00 92.25 355 VAL A O 1
ATOM 2854 N N . CYS A 1 356 ? 4.398 16.728 -1.702 1.00 93.12 356 CYS A N 1
ATOM 2855 C CA . CYS A 1 356 ? 4.233 17.368 -2.999 1.00 93.12 356 CYS A CA 1
ATOM 2856 C C . CYS A 1 356 ? 2.758 17.380 -3.388 1.00 93.12 356 CYS A C 1
ATOM 2858 O O . CYS A 1 356 ? 2.178 16.309 -3.549 1.00 93.12 356 CYS A O 1
ATOM 2860 N N . ASP A 1 357 ? 2.163 18.550 -3.592 1.00 92.50 357 ASP A N 1
ATOM 2861 C CA . ASP A 1 357 ? 0.854 18.661 -4.240 1.00 92.50 357 ASP A CA 1
ATOM 2862 C C . ASP A 1 357 ? 1.035 18.375 -5.740 1.00 92.50 357 ASP A C 1
ATOM 2864 O O . ASP A 1 357 ? 1.837 19.020 -6.414 1.00 92.50 357 ASP A O 1
ATOM 2868 N N . LEU A 1 358 ? 0.344 17.358 -6.259 1.00 90.38 358 LEU A N 1
ATOM 2869 C CA . LEU A 1 358 ? 0.498 16.916 -7.648 1.00 90.38 358 LEU A CA 1
ATOM 2870 C C . LEU A 1 358 ? -0.213 17.836 -8.653 1.00 90.38 358 LEU A C 1
ATOM 2872 O O . LEU A 1 358 ? 0.051 17.741 -9.851 1.00 90.38 358 LEU A O 1
ATOM 2876 N N . GLU A 1 359 ? -1.131 18.692 -8.199 1.00 89.31 359 GLU A N 1
ATOM 2877 C CA . GLU A 1 359 ? -1.860 19.638 -9.048 1.00 89.31 359 GLU A CA 1
ATOM 2878 C C . GLU A 1 359 ? -1.134 20.978 -9.156 1.00 89.31 359 GLU A C 1
ATOM 2880 O O . GLU A 1 359 ? -1.028 21.519 -10.256 1.00 89.31 359 GLU A O 1
ATOM 2885 N N . SER A 1 360 ? -0.626 21.506 -8.038 1.00 89.19 360 SER A N 1
ATOM 2886 C CA . SER A 1 360 ? 0.121 22.772 -8.032 1.00 89.19 360 SER A CA 1
ATOM 2887 C C . SER A 1 360 ? 1.628 22.611 -8.243 1.00 89.19 360 SER A C 1
ATOM 2889 O O . SER A 1 360 ? 2.307 23.608 -8.469 1.00 89.19 360 SER A O 1
ATOM 2891 N N . ASP A 1 361 ? 2.153 21.382 -8.166 1.00 88.19 361 ASP A N 1
ATOM 2892 C CA . ASP A 1 361 ? 3.592 21.067 -8.154 1.00 88.19 361 ASP A CA 1
ATOM 2893 C C . ASP A 1 361 ? 4.369 21.769 -7.016 1.00 88.19 361 ASP A C 1
ATOM 2895 O O . ASP A 1 361 ? 5.591 21.924 -7.058 1.00 88.19 361 ASP A O 1
ATOM 2899 N N . GLU A 1 362 ? 3.673 22.176 -5.951 1.00 91.25 362 GLU A N 1
ATOM 2900 C CA . GLU A 1 362 ? 4.303 22.712 -4.746 1.00 91.25 362 GLU A CA 1
ATOM 2901 C C . GLU A 1 362 ? 4.841 21.582 -3.867 1.00 91.25 362 GLU A C 1
ATOM 2903 O O . GLU A 1 362 ? 4.130 20.625 -3.561 1.00 91.25 362 GLU A O 1
ATOM 2908 N N . MET A 1 363 ? 6.077 21.721 -3.382 1.00 92.19 363 MET A N 1
ATOM 2909 C CA . MET A 1 363 ? 6.668 20.804 -2.408 1.00 92.19 363 MET A CA 1
ATOM 2910 C C . MET A 1 363 ? 6.928 21.507 -1.085 1.00 92.19 363 MET A C 1
ATOM 2912 O O . MET A 1 363 ? 7.530 22.579 -1.048 1.00 92.19 363 MET A O 1
ATOM 2916 N N . LYS A 1 364 ? 6.487 20.879 0.001 1.00 92.38 364 LYS A N 1
ATOM 2917 C CA . LYS A 1 364 ? 6.631 21.366 1.372 1.00 92.38 364 LYS A CA 1
ATOM 2918 C C . LYS A 1 364 ? 7.363 20.328 2.201 1.00 92.38 364 LYS A C 1
ATOM 2920 O O . LYS A 1 364 ? 7.196 19.128 1.999 1.00 92.38 364 LYS A O 1
ATOM 2925 N N . GLU A 1 365 ? 8.170 20.802 3.133 1.00 91.38 365 GLU A N 1
ATOM 2926 C CA . GLU A 1 365 ? 8.839 19.954 4.110 1.00 91.38 365 GLU A CA 1
ATOM 2927 C C . GLU A 1 365 ? 7.989 19.852 5.373 1.00 91.38 365 GLU A C 1
ATOM 2929 O O . GLU A 1 365 ? 7.475 20.854 5.870 1.00 91.38 365 GLU A O 1
ATOM 2934 N N . VAL A 1 366 ? 7.834 18.633 5.879 1.00 88.00 366 VAL A N 1
ATOM 2935 C CA . VAL A 1 366 ? 7.097 18.337 7.104 1.00 88.00 366 VAL A CA 1
ATOM 2936 C C . VAL A 1 366 ? 7.997 17.525 8.019 1.00 88.00 366 VAL A C 1
ATOM 2938 O O . VAL A 1 366 ? 8.397 16.406 7.694 1.00 88.00 366 VAL A O 1
ATOM 2941 N N . THR A 1 367 ? 8.306 18.096 9.176 1.00 86.75 367 THR A N 1
ATOM 2942 C CA . THR A 1 367 ? 9.064 17.419 10.227 1.00 86.75 367 THR A CA 1
ATOM 2943 C C . THR A 1 367 ? 8.102 16.666 11.137 1.00 86.75 367 THR A C 1
ATOM 2945 O O . THR A 1 367 ? 7.104 17.220 11.586 1.00 86.75 367 THR A O 1
ATOM 2948 N N . LEU A 1 368 ? 8.397 15.400 11.412 1.00 81.81 368 LEU A N 1
ATOM 2949 C CA . LEU A 1 368 ? 7.658 14.588 12.372 1.00 81.81 368 LEU A CA 1
ATOM 2950 C C . LEU A 1 368 ? 8.137 14.907 13.795 1.00 81.81 368 LEU A C 1
ATOM 2952 O O . LEU A 1 368 ? 9.336 14.871 14.068 1.00 81.81 368 LEU A O 1
ATOM 2956 N N . ASP A 1 369 ? 7.207 15.182 14.709 1.00 75.06 369 ASP A N 1
ATOM 2957 C CA . ASP A 1 369 ? 7.514 15.528 16.103 1.00 75.06 369 ASP A CA 1
ATOM 2958 C C . ASP A 1 369 ? 8.125 14.333 16.870 1.00 75.06 369 ASP A C 1
ATOM 2960 O O . ASP A 1 369 ? 7.414 13.456 17.375 1.00 75.06 369 ASP A O 1
ATOM 2964 N N . THR A 1 370 ? 9.457 14.276 16.977 1.00 61.59 370 THR A N 1
ATOM 2965 C CA . THR A 1 370 ? 10.189 13.099 17.492 1.00 61.59 370 THR A CA 1
ATOM 2966 C C . THR A 1 370 ? 10.686 13.146 18.923 1.00 61.59 370 THR A C 1
ATOM 2968 O O . THR A 1 370 ? 11.451 12.268 19.320 1.00 61.59 370 THR A O 1
ATOM 2971 N N . GLU A 1 371 ? 10.170 14.042 19.764 1.00 51.66 371 GLU A N 1
ATOM 2972 C CA . GLU A 1 371 ? 10.471 14.056 21.210 1.00 51.66 371 GLU A CA 1
ATOM 2973 C C . GLU A 1 371 ? 10.105 12.747 21.961 1.00 51.66 371 GLU A C 1
ATOM 2975 O O . GLU A 1 371 ? 10.261 12.649 23.174 1.00 51.66 371 GLU A O 1
ATOM 2980 N N . LYS A 1 372 ? 9.612 11.703 21.277 1.00 48.19 372 LYS A N 1
ATOM 2981 C CA . LYS A 1 372 ? 9.175 10.425 21.867 1.00 48.19 372 LYS A CA 1
ATOM 2982 C C . LYS A 1 372 ? 9.811 9.175 21.240 1.00 48.19 372 LYS A C 1
ATOM 2984 O O . LYS A 1 372 ? 9.338 8.079 21.531 1.00 48.19 372 LYS A O 1
ATOM 2989 N N . MET A 1 373 ? 10.841 9.311 20.396 1.00 44.91 373 MET A N 1
ATOM 2990 C CA . MET A 1 373 ? 11.471 8.174 19.694 1.00 44.91 373 MET A CA 1
ATOM 2991 C C . MET A 1 373 ? 12.684 7.564 20.434 1.00 44.91 373 MET A C 1
ATOM 2993 O O . MET A 1 373 ? 13.008 6.401 20.212 1.00 44.91 373 MET A O 1
ATOM 2997 N N . ASN A 1 374 ? 13.312 8.297 21.361 1.00 35.44 374 ASN A N 1
ATOM 2998 C CA . ASN A 1 374 ? 14.628 7.960 21.938 1.00 35.44 374 ASN A CA 1
ATOM 2999 C C . ASN A 1 374 ? 14.591 7.056 23.190 1.00 35.44 374 ASN A C 1
ATOM 3001 O O . ASN A 1 374 ? 15.436 7.167 24.068 1.00 35.44 374 ASN A O 1
ATOM 3005 N N . GLY A 1 375 ? 13.610 6.162 23.315 1.00 34.84 375 GLY A N 1
ATOM 3006 C CA . GLY A 1 375 ? 13.475 5.312 24.509 1.00 34.84 375 GLY A CA 1
ATOM 3007 C C . GLY A 1 375 ? 14.205 3.964 24.470 1.00 34.84 375 GLY A C 1
ATOM 3008 O O . GLY A 1 375 ? 14.145 3.245 25.464 1.00 34.84 375 GLY A O 1
ATOM 3009 N N . ALA A 1 376 ? 14.808 3.567 23.343 1.00 35.59 376 ALA A N 1
ATOM 3010 C CA . ALA A 1 376 ? 15.160 2.157 23.127 1.00 35.59 376 ALA A CA 1
ATOM 3011 C C . ALA A 1 376 ? 16.492 1.870 22.406 1.00 35.59 376 ALA A C 1
ATOM 3013 O O . ALA A 1 376 ? 16.733 0.707 22.107 1.00 35.59 376 ALA A O 1
ATOM 3014 N N . ALA A 1 377 ? 17.342 2.865 22.123 1.00 32.25 377 ALA A N 1
ATOM 3015 C CA . ALA A 1 377 ? 18.558 2.641 21.323 1.00 32.25 377 ALA A CA 1
ATOM 3016 C C . ALA A 1 377 ? 19.895 2.677 22.096 1.00 32.25 377 ALA A C 1
ATOM 3018 O O . ALA A 1 377 ? 20.859 2.116 21.601 1.00 32.25 377 ALA A O 1
ATOM 3019 N N . ASP A 1 378 ? 19.970 3.235 23.310 1.00 28.66 378 ASP A N 1
ATOM 3020 C CA . ASP A 1 378 ? 21.275 3.552 23.938 1.00 28.66 378 ASP A CA 1
ATOM 3021 C C . ASP A 1 378 ? 21.746 2.581 25.040 1.00 28.66 378 ASP A C 1
ATOM 3023 O O . ASP A 1 378 ? 22.455 2.990 25.954 1.00 28.66 378 ASP A O 1
ATOM 3027 N N . LYS A 1 379 ? 21.362 1.295 25.026 1.00 29.92 379 LYS A N 1
ATOM 3028 C CA . LYS A 1 379 ? 21.861 0.333 26.042 1.00 29.92 379 LYS A CA 1
ATOM 3029 C C . LYS A 1 379 ? 22.174 -1.072 25.523 1.00 29.92 379 LYS A C 1
ATOM 3031 O O . LYS A 1 379 ? 21.871 -2.046 26.208 1.00 29.92 379 LYS A O 1
ATOM 3036 N N . GLN A 1 380 ? 22.751 -1.195 24.329 1.00 29.47 380 GLN A N 1
ATOM 3037 C CA . GLN A 1 380 ? 23.267 -2.490 23.856 1.00 29.47 380 GLN A CA 1
ATOM 3038 C C . GLN A 1 380 ? 24.740 -2.503 23.439 1.00 29.47 380 GLN A C 1
ATOM 3040 O O . GLN A 1 380 ? 25.264 -3.589 23.223 1.00 29.47 380 GLN A O 1
ATOM 3045 N N . ASP A 1 381 ? 25.431 -1.366 23.484 1.00 31.53 381 ASP A N 1
ATOM 3046 C CA . ASP A 1 381 ? 26.877 -1.300 23.267 1.00 31.53 381 ASP A CA 1
ATOM 3047 C C . ASP A 1 381 ? 27.589 -1.039 24.598 1.00 31.53 381 ASP A C 1
ATOM 3049 O O . ASP A 1 381 ? 27.936 0.096 24.892 1.00 31.53 381 ASP A O 1
ATOM 3053 N N . GLU A 1 382 ? 27.717 -2.067 25.444 1.00 31.48 382 GLU A N 1
ATOM 3054 C CA . GLU A 1 382 ? 28.715 -2.127 26.533 1.00 31.48 382 GLU A CA 1
ATOM 3055 C C . GLU A 1 382 ? 28.684 -3.505 27.226 1.00 31.48 382 GLU A C 1
ATOM 3057 O O . GLU A 1 382 ? 28.343 -3.614 28.398 1.00 31.48 382 GLU A O 1
ATOM 3062 N N . ILE A 1 383 ? 29.003 -4.580 26.494 1.00 28.19 383 ILE A N 1
ATOM 3063 C CA . ILE A 1 383 ? 29.724 -5.748 27.041 1.00 28.19 383 ILE A CA 1
ATOM 3064 C C . ILE A 1 383 ? 30.611 -6.275 25.905 1.00 28.19 383 ILE A C 1
ATOM 3066 O O . ILE A 1 383 ? 30.158 -7.041 25.055 1.00 28.19 383 ILE A O 1
ATOM 3070 N N . ALA A 1 384 ? 31.848 -5.788 25.861 1.00 31.03 384 ALA A N 1
ATOM 3071 C CA . ALA A 1 384 ? 32.952 -6.469 25.202 1.00 31.03 384 ALA A CA 1
ATOM 3072 C C . ALA A 1 384 ? 33.660 -7.370 26.230 1.00 31.03 384 ALA A C 1
ATOM 3074 O O . ALA A 1 384 ? 33.526 -7.140 27.433 1.00 31.03 384 ALA A O 1
ATOM 3075 N N . ASP A 1 385 ? 34.423 -8.320 25.690 1.00 27.50 385 ASP A N 1
ATOM 3076 C CA . ASP A 1 385 ? 35.463 -9.143 26.323 1.00 27.50 385 ASP A CA 1
ATOM 3077 C C . ASP A 1 385 ? 34.989 -10.476 26.939 1.00 27.50 385 ASP A C 1
ATOM 3079 O O . ASP A 1 385 ? 34.378 -10.524 28.003 1.00 27.50 385 ASP A O 1
ATOM 3083 N N . ASP A 1 386 ? 35.193 -11.577 26.201 1.00 28.25 386 ASP A N 1
ATOM 3084 C CA . ASP A 1 386 ?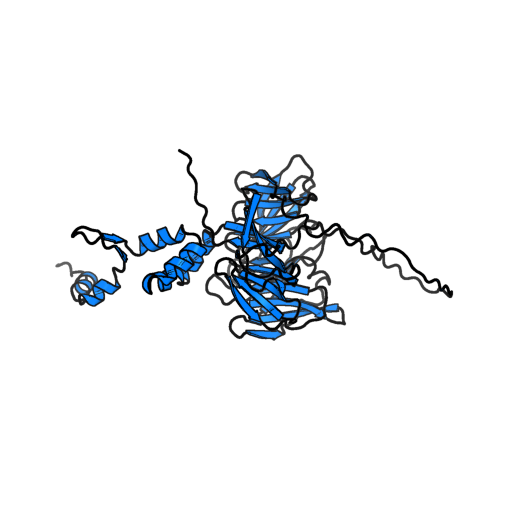 36.270 -12.543 26.499 1.00 28.25 386 ASP A CA 1
ATOM 3085 C C . ASP A 1 386 ? 36.295 -13.718 25.484 1.00 28.25 386 ASP A C 1
ATOM 3087 O O . ASP A 1 386 ? 35.285 -14.381 25.252 1.00 28.25 386 ASP A O 1
ATOM 3091 N N . GLU A 1 387 ? 37.478 -13.898 24.877 1.00 30.78 387 GLU A N 1
ATOM 3092 C CA . GLU A 1 387 ? 38.188 -15.145 24.502 1.00 30.78 387 GLU A CA 1
ATOM 3093 C C . GLU A 1 387 ? 37.459 -16.266 23.709 1.00 30.78 387 GLU A C 1
ATOM 3095 O O . GLU A 1 387 ? 36.527 -16.905 24.186 1.00 30.78 387 GLU A O 1
ATOM 3100 N N . ASP A 1 388 ? 37.923 -16.599 22.492 1.00 28.28 388 ASP A N 1
ATOM 3101 C CA . ASP A 1 388 ? 39.039 -17.553 22.330 1.00 28.28 388 ASP A CA 1
ATOM 3102 C C . ASP A 1 388 ? 39.438 -17.812 20.862 1.00 28.28 388 ASP A C 1
ATOM 3104 O O . ASP A 1 388 ? 38.642 -17.782 19.920 1.00 28.28 388 ASP A O 1
ATOM 3108 N N . GLU A 1 389 ? 40.731 -18.066 20.716 1.00 29.38 389 GLU A N 1
ATOM 3109 C CA . GLU A 1 389 ? 41.560 -18.150 19.521 1.00 29.38 389 GLU A CA 1
ATOM 3110 C C . GLU A 1 389 ? 41.761 -19.624 19.121 1.00 29.38 389 GLU A C 1
ATOM 3112 O O . GLU A 1 389 ? 42.345 -20.377 19.892 1.00 29.38 389 GLU A O 1
ATOM 3117 N N . ILE A 1 390 ? 41.335 -20.059 17.925 1.00 28.72 390 ILE A N 1
ATOM 3118 C CA . ILE A 1 390 ? 41.902 -21.258 17.272 1.00 28.72 390 ILE A CA 1
ATOM 3119 C C . ILE A 1 390 ? 42.004 -21.011 15.765 1.00 28.72 390 ILE A C 1
ATOM 3121 O O . ILE A 1 390 ? 41.003 -20.955 15.048 1.00 28.72 390 ILE A O 1
ATOM 3125 N N . ALA A 1 391 ? 43.245 -20.876 15.305 1.00 28.84 391 ALA A N 1
ATOM 3126 C CA . ALA A 1 391 ? 43.642 -21.034 13.917 1.00 28.84 391 ALA A CA 1
ATOM 3127 C C . ALA A 1 391 ? 43.766 -22.527 13.581 1.00 28.84 391 ALA A C 1
ATOM 3129 O O . ALA A 1 391 ? 44.264 -23.287 14.404 1.00 28.84 391 ALA A O 1
ATOM 3130 N N . ASP A 1 392 ? 43.368 -22.917 12.371 1.00 28.47 392 ASP A N 1
ATOM 3131 C CA . ASP A 1 392 ? 44.075 -23.949 11.612 1.00 28.47 392 ASP A CA 1
ATOM 3132 C C . ASP A 1 392 ? 43.765 -23.817 10.112 1.00 28.47 392 ASP A C 1
ATOM 3134 O O . ASP A 1 392 ? 42.628 -23.607 9.683 1.00 28.47 392 ASP A O 1
ATOM 3138 N N . GLU A 1 393 ? 44.845 -23.880 9.340 1.00 30.36 393 GLU A N 1
ATOM 3139 C CA . GLU A 1 393 ? 44.954 -23.767 7.888 1.00 30.36 393 GLU A CA 1
ATOM 3140 C C . GLU A 1 393 ? 44.444 -25.038 7.176 1.00 30.36 393 GLU A C 1
ATOM 3142 O O . GLU A 1 393 ? 44.657 -26.143 7.669 1.00 30.36 393 GLU A O 1
ATOM 3147 N N . GLN A 1 394 ? 43.859 -24.908 5.974 1.00 30.83 394 GLN A N 1
ATOM 3148 C CA . GLN A 1 394 ? 44.481 -25.369 4.713 1.00 30.83 394 GLN A CA 1
ATOM 3149 C C . GLN A 1 394 ? 43.526 -25.361 3.499 1.00 30.83 394 GLN A C 1
ATOM 3151 O O . GLN A 1 394 ? 42.438 -25.933 3.507 1.00 30.83 394 GLN A O 1
ATOM 3156 N N . ASP A 1 395 ? 44.077 -24.751 2.449 1.00 29.05 395 ASP A N 1
ATOM 3157 C CA . ASP A 1 395 ? 44.087 -25.117 1.031 1.00 29.05 395 ASP A CA 1
ATOM 3158 C C . ASP A 1 395 ? 42.953 -24.744 0.055 1.00 29.05 395 ASP A C 1
ATOM 3160 O O . ASP A 1 395 ? 41.829 -25.247 0.042 1.00 29.05 395 ASP A O 1
ATOM 3164 N N . GLU A 1 396 ? 43.389 -23.867 -0.856 1.00 30.56 396 GLU A N 1
ATOM 3165 C CA . GLU A 1 396 ? 42.835 -23.432 -2.129 1.00 30.56 396 GLU A CA 1
ATOM 3166 C C . GLU A 1 396 ? 42.608 -24.593 -3.115 1.00 30.56 396 GLU A C 1
ATOM 3168 O O . GLU A 1 396 ? 43.392 -25.536 -3.177 1.00 30.56 396 GLU A O 1
ATOM 3173 N N . ILE A 1 397 ? 41.581 -24.465 -3.964 1.00 28.25 397 ILE A N 1
ATOM 3174 C CA . ILE A 1 397 ? 41.668 -24.469 -5.441 1.00 28.25 397 ILE A CA 1
ATOM 3175 C C . ILE A 1 397 ? 40.263 -24.183 -6.002 1.00 28.25 397 ILE A C 1
ATOM 3177 O O . ILE A 1 397 ? 39.309 -24.903 -5.715 1.00 28.25 397 ILE A O 1
ATOM 3181 N N . GLY A 1 398 ? 40.169 -23.199 -6.904 1.00 25.95 398 GLY A N 1
ATOM 3182 C CA . GLY A 1 398 ? 39.151 -23.184 -7.964 1.00 25.95 398 GLY A CA 1
ATOM 3183 C C . GLY A 1 398 ? 38.196 -21.996 -7.944 1.00 25.95 398 GLY A C 1
ATOM 3184 O O . GLY A 1 398 ? 37.100 -22.088 -7.406 1.00 25.95 398 GLY A O 1
ATOM 3185 N N . GLY A 1 399 ? 38.608 -20.902 -8.587 1.00 28.25 399 GLY A N 1
ATOM 3186 C CA . GLY A 1 399 ? 37.873 -19.646 -8.651 1.00 28.25 399 GLY A CA 1
ATOM 3187 C C . GLY A 1 399 ? 36.464 -19.744 -9.242 1.00 28.25 399 GLY A C 1
ATOM 3188 O O . GLY A 1 399 ? 36.244 -20.269 -10.333 1.00 28.25 399 GLY A O 1
ATOM 3189 N N . PHE A 1 400 ? 35.538 -19.127 -8.524 1.00 25.28 400 PHE A N 1
ATOM 3190 C CA . PHE A 1 400 ? 34.374 -18.444 -9.057 1.00 25.28 400 PHE A CA 1
ATOM 3191 C C . PHE A 1 400 ? 34.262 -17.172 -8.219 1.00 25.28 400 PHE A C 1
ATOM 3193 O O . PHE A 1 400 ? 34.114 -17.269 -7.005 1.00 25.28 400 PHE A O 1
ATOM 3200 N N . ASP A 1 401 ? 34.390 -16.006 -8.847 1.00 25.92 401 ASP A N 1
ATOM 3201 C CA . ASP A 1 401 ? 34.007 -14.727 -8.250 1.00 25.92 401 ASP A CA 1
ATOM 3202 C C . ASP A 1 401 ? 32.477 -14.626 -8.302 1.00 25.92 401 ASP A C 1
ATOM 3204 O O . ASP A 1 401 ? 31.907 -14.474 -9.387 1.00 25.92 401 ASP A O 1
ATOM 3208 N N . PRO A 1 402 ? 31.767 -14.656 -7.168 1.00 30.75 402 PRO A N 1
ATOM 3209 C CA . PRO A 1 402 ? 30.662 -13.760 -6.969 1.00 30.75 402 PRO A CA 1
ATOM 3210 C C . PRO A 1 402 ? 31.231 -12.539 -6.250 1.00 30.75 402 PRO A C 1
ATOM 3212 O O . PRO A 1 402 ? 31.727 -12.652 -5.130 1.00 30.75 402 PRO A O 1
ATOM 3215 N N . GLU A 1 403 ? 31.099 -11.358 -6.851 1.00 25.36 403 GLU A N 1
ATOM 3216 C CA . GLU A 1 403 ? 30.955 -10.132 -6.068 1.00 25.36 403 GLU A CA 1
ATOM 3217 C C . GLU A 1 403 ? 29.743 -10.338 -5.141 1.00 25.36 403 GLU A C 1
ATOM 3219 O O . GLU A 1 403 ? 28.594 -10.025 -5.457 1.00 25.36 403 GLU A O 1
ATOM 3224 N N . VAL A 1 404 ? 29.994 -10.967 -3.994 1.00 28.36 404 VAL A N 1
ATOM 3225 C CA . VAL A 1 404 ? 29.143 -10.917 -2.819 1.00 28.36 404 VAL A CA 1
ATOM 3226 C C . VAL A 1 404 ? 29.347 -9.512 -2.305 1.00 28.36 404 VAL A C 1
ATOM 3228 O O . VAL A 1 404 ? 30.210 -9.255 -1.469 1.00 28.36 404 VAL A O 1
ATOM 3231 N N . ASP A 1 405 ? 28.573 -8.594 -2.878 1.00 24.75 405 ASP A N 1
ATOM 3232 C CA . ASP A 1 405 ? 28.373 -7.272 -2.320 1.00 24.75 405 ASP A CA 1
ATOM 3233 C C . ASP A 1 405 ? 27.977 -7.485 -0.861 1.00 24.75 405 ASP A C 1
ATOM 3235 O O . ASP A 1 405 ? 26.896 -7.996 -0.534 1.00 24.75 405 ASP A O 1
ATOM 3239 N N . SER A 1 406 ? 28.941 -7.186 0.003 1.00 25.14 406 SER A N 1
ATOM 3240 C CA . SER A 1 406 ? 28.879 -7.364 1.435 1.00 25.14 406 SER A CA 1
ATOM 3241 C C . SER A 1 406 ? 27.566 -6.799 1.948 1.00 25.14 406 SER A C 1
ATOM 3243 O O . SER A 1 406 ? 27.236 -5.626 1.761 1.00 25.14 406 SER A O 1
ATOM 3245 N N . VAL A 1 407 ? 26.815 -7.677 2.597 1.00 32.50 407 VAL A N 1
ATOM 3246 C CA . VAL A 1 407 ? 25.645 -7.362 3.396 1.00 32.50 407 VAL A CA 1
ATOM 3247 C C . VAL A 1 407 ? 26.089 -6.412 4.514 1.00 32.50 407 VAL A C 1
ATOM 3249 O O . VAL A 1 407 ? 26.556 -6.852 5.556 1.00 32.50 407 VAL A O 1
ATOM 3252 N N . SER A 1 408 ? 25.965 -5.105 4.284 1.00 23.45 408 SER A N 1
ATOM 3253 C CA . SER A 1 408 ? 26.012 -4.077 5.325 1.00 23.45 408 SER A CA 1
ATOM 3254 C C . SER A 1 408 ? 25.032 -2.938 5.004 1.00 23.45 408 SER A C 1
ATOM 3256 O O . SER A 1 408 ? 25.180 -2.131 4.088 1.00 23.45 408 SER A O 1
ATOM 3258 N N . ASP A 1 409 ? 23.919 -2.980 5.732 1.00 29.20 409 ASP A N 1
ATOM 3259 C CA . ASP A 1 409 ? 23.273 -1.841 6.384 1.00 29.20 409 ASP A CA 1
ATOM 3260 C C . ASP A 1 409 ? 23.182 -0.503 5.654 1.00 29.20 409 ASP A C 1
ATOM 3262 O O . ASP A 1 409 ? 23.762 0.482 6.083 1.00 29.20 409 ASP A O 1
ATOM 3266 N N . PHE A 1 410 ? 22.279 -0.399 4.678 1.00 25.52 410 PHE A N 1
ATOM 3267 C CA . PHE A 1 410 ? 21.560 0.862 4.446 1.00 25.52 410 PHE A CA 1
ATOM 3268 C C . PHE A 1 410 ? 20.109 0.603 4.024 1.00 25.52 410 PHE A C 1
ATOM 3270 O O . PHE A 1 410 ? 19.644 1.038 2.969 1.00 25.52 410 PHE A O 1
ATOM 3277 N N . THR A 1 411 ? 19.337 -0.079 4.875 1.00 26.03 411 THR A N 1
ATOM 3278 C CA . THR A 1 411 ? 17.917 0.266 4.987 1.00 26.03 411 THR A CA 1
ATOM 3279 C C . THR A 1 411 ? 17.870 1.652 5.608 1.00 26.03 411 THR A C 1
ATOM 3281 O O . THR A 1 411 ? 18.200 1.823 6.777 1.00 26.03 411 THR A O 1
ATOM 3284 N N . SER A 1 412 ? 17.504 2.668 4.831 1.00 25.38 412 SER A N 1
ATOM 3285 C CA . SER A 1 412 ? 17.088 3.961 5.364 1.00 25.38 412 SER A CA 1
ATOM 3286 C C . SER A 1 412 ? 15.915 3.713 6.317 1.00 25.38 412 SER A C 1
ATOM 3288 O O . SER A 1 412 ? 14.765 3.584 5.904 1.00 25.38 412 SER A O 1
ATOM 3290 N N . TYR A 1 413 ? 16.251 3.539 7.598 1.00 27.12 413 TYR A N 1
ATOM 3291 C CA . TYR A 1 413 ? 15.356 3.171 8.686 1.00 27.12 413 TYR A CA 1
ATOM 3292 C C . TYR A 1 413 ? 14.341 4.285 8.921 1.00 27.12 413 TYR A C 1
ATOM 3294 O O . TYR A 1 413 ? 14.542 5.174 9.748 1.00 27.12 413 TYR A O 1
ATOM 3302 N N . ILE A 1 414 ? 13.225 4.201 8.209 1.00 29.28 414 ILE A N 1
ATOM 3303 C CA . ILE A 1 414 ? 11.939 4.644 8.716 1.00 29.28 414 ILE A CA 1
ATOM 3304 C C . ILE A 1 414 ? 11.314 3.390 9.335 1.00 29.28 414 ILE A C 1
ATOM 3306 O O . ILE A 1 414 ? 10.989 2.459 8.596 1.00 29.28 414 ILE A O 1
ATOM 3310 N N . PRO A 1 415 ? 11.212 3.288 10.669 1.00 30.41 415 PRO A N 1
ATOM 3311 C CA . PRO A 1 415 ? 10.722 2.076 11.311 1.00 30.41 415 PRO A CA 1
ATOM 3312 C C . PRO A 1 415 ? 9.291 1.799 10.856 1.00 30.41 415 PRO A C 1
ATOM 3314 O O . PRO A 1 415 ? 8.393 2.574 11.166 1.00 30.41 415 PRO A O 1
ATOM 3317 N N . HIS A 1 416 ? 9.109 0.709 10.103 1.00 45.59 416 HIS A N 1
ATOM 3318 C CA . HIS A 1 416 ? 7.828 0.117 9.702 1.00 45.59 416 HIS A CA 1
ATOM 3319 C C . HIS A 1 416 ? 6.710 1.134 9.437 1.00 45.59 416 HIS A C 1
ATOM 3321 O O . HIS A 1 416 ? 5.616 1.004 9.987 1.00 45.59 416 HIS A O 1
ATOM 3327 N N . VAL A 1 417 ? 6.995 2.157 8.624 1.00 48.03 417 VAL A N 1
ATOM 3328 C CA . VAL A 1 417 ? 5.967 3.103 8.198 1.00 48.03 417 VAL A CA 1
ATOM 3329 C C . VAL A 1 417 ? 5.130 2.452 7.116 1.00 48.03 417 VAL A C 1
ATOM 3331 O O . VAL A 1 417 ? 5.602 2.212 6.010 1.00 48.03 417 VAL A O 1
ATOM 3334 N N . ASN A 1 418 ? 3.871 2.205 7.446 1.00 55.00 418 ASN A N 1
ATOM 3335 C CA . ASN A 1 418 ? 2.849 1.900 6.460 1.00 55.00 418 ASN A CA 1
ATOM 3336 C C . ASN A 1 418 ? 1.880 3.074 6.367 1.00 55.00 418 ASN A C 1
ATOM 3338 O O . ASN A 1 418 ? 1.594 3.728 7.370 1.00 55.00 418 ASN A O 1
ATOM 3342 N N . SER A 1 419 ? 1.358 3.348 5.176 1.00 53.34 419 SER A N 1
ATOM 3343 C CA . SER A 1 419 ? 0.269 4.310 5.049 1.00 53.34 419 SER A CA 1
ATOM 3344 C C . SER A 1 419 ? -1.051 3.646 5.407 1.00 53.34 419 SER A C 1
ATOM 3346 O O . SER A 1 419 ? -1.329 2.502 5.047 1.00 53.34 419 SER A O 1
ATOM 3348 N N . LEU A 1 420 ? -1.868 4.346 6.177 1.00 57.81 420 LEU A N 1
ATOM 3349 C CA . LEU A 1 420 ? -3.164 3.859 6.605 1.00 57.81 420 LEU A CA 1
ATOM 3350 C C . LEU A 1 420 ? -4.202 4.943 6.364 1.00 57.81 420 LEU A C 1
ATOM 3352 O O . LEU A 1 420 ? -3.969 6.119 6.625 1.00 57.81 420 LEU A O 1
ATOM 3356 N N . VAL A 1 421 ? -5.375 4.527 5.907 1.00 52.53 421 VAL A N 1
ATOM 3357 C CA . VAL A 1 421 ? -6.561 5.374 5.896 1.00 52.53 421 VAL A CA 1
ATOM 3358 C C . VAL A 1 421 ? -7.064 5.484 7.338 1.00 52.53 421 VAL A C 1
ATOM 3360 O O . VAL A 1 421 ? -7.633 4.543 7.892 1.00 52.53 421 VAL A O 1
ATOM 3363 N N . SER A 1 422 ? -6.786 6.612 7.986 1.00 50.78 422 SER A N 1
ATOM 3364 C CA . SER A 1 422 ? -7.301 6.939 9.310 1.00 50.78 422 SER A CA 1
ATOM 3365 C C . SER A 1 422 ? -8.736 7.396 9.176 1.00 50.78 422 SER A C 1
ATOM 3367 O O . SER A 1 422 ? -9.007 8.415 8.551 1.00 50.78 422 SER A O 1
ATOM 3369 N N . LEU A 1 423 ? -9.648 6.723 9.869 1.00 56.19 423 LEU A N 1
ATOM 3370 C CA . LEU A 1 423 ? -11.057 7.104 9.928 1.00 56.19 423 LEU A CA 1
ATOM 3371 C C . LEU A 1 423 ? -11.317 8.418 10.711 1.00 56.19 423 LEU A C 1
ATOM 3373 O O . LEU A 1 423 ? -12.384 8.613 11.293 1.00 56.19 423 LEU A O 1
ATOM 3377 N N . ARG A 1 424 ? -10.331 9.315 10.802 1.00 53.00 424 ARG A N 1
ATOM 3378 C CA . ARG A 1 424 ? -10.515 10.700 11.234 1.00 53.00 424 ARG A CA 1
ATOM 3379 C C . ARG A 1 424 ? -10.812 11.541 9.999 1.00 53.00 424 ARG A C 1
ATOM 3381 O O . ARG A 1 424 ? -10.086 11.509 9.012 1.00 53.00 424 ARG A O 1
ATOM 3388 N N . THR A 1 425 ? -11.902 12.280 10.064 1.00 48.91 425 THR A N 1
ATOM 3389 C CA . THR A 1 425 ? -12.338 13.229 9.044 1.00 48.91 425 THR A CA 1
ATOM 3390 C C . THR A 1 425 ? -11.623 14.564 9.257 1.00 48.91 425 THR A C 1
ATOM 3392 O O . THR A 1 425 ? -11.523 15.033 10.393 1.00 48.91 425 THR A O 1
ATOM 3395 N N . ARG A 1 426 ? -11.120 15.198 8.184 1.00 46.94 426 ARG A N 1
ATOM 3396 C CA . ARG A 1 426 ? -10.542 16.551 8.283 1.00 46.94 426 ARG A CA 1
ATOM 3397 C C . ARG A 1 426 ? -11.627 17.523 8.759 1.00 46.94 426 ARG A C 1
ATOM 3399 O O . ARG A 1 426 ? -12.597 17.766 8.040 1.00 46.94 426 ARG A O 1
ATOM 3406 N N . TYR A 1 427 ? -11.446 18.112 9.938 1.00 40.47 427 TYR A N 1
ATOM 3407 C CA . TYR A 1 427 ? -12.140 19.344 10.297 1.00 40.47 427 TYR A CA 1
ATOM 3408 C C . TYR A 1 427 ? -11.356 20.503 9.686 1.00 40.47 427 TYR A C 1
ATOM 3410 O O . TYR A 1 427 ? -10.240 20.794 10.112 1.00 40.47 427 TYR A O 1
ATOM 3418 N N . HIS A 1 428 ? -11.918 21.174 8.680 1.00 38.88 428 HIS A N 1
ATOM 3419 C CA . HIS A 1 428 ? -11.414 22.492 8.316 1.00 38.88 428 HIS A CA 1
ATOM 3420 C C . HIS A 1 428 ? -11.746 23.452 9.459 1.00 38.88 428 HIS A C 1
ATOM 3422 O O . HIS A 1 428 ? -12.882 23.902 9.596 1.00 38.88 428 HIS A O 1
ATOM 3428 N N . HIS A 1 429 ? -10.750 23.770 10.287 1.00 33.56 429 HIS A N 1
ATOM 3429 C CA . HIS A 1 429 ? -10.773 25.018 11.034 1.00 33.56 429 HIS A CA 1
ATOM 3430 C C . HIS A 1 429 ? -10.649 26.155 10.018 1.00 33.56 429 HIS A C 1
ATOM 3432 O O . HIS A 1 429 ? -9.552 26.558 9.642 1.00 33.56 429 HIS A O 1
ATOM 3438 N N . HIS A 1 430 ? -11.789 26.658 9.545 1.00 29.47 430 HIS A N 1
ATOM 3439 C CA . HIS A 1 430 ? -11.839 28.037 9.090 1.00 29.47 430 HIS A CA 1
ATOM 3440 C C . HIS A 1 430 ? -11.620 28.910 10.325 1.00 29.47 430 HIS A C 1
ATOM 3442 O O . HIS A 1 430 ? -12.524 29.084 11.139 1.00 29.47 430 HIS A O 1
ATOM 3448 N N . HIS A 1 431 ? -10.393 29.401 10.485 1.00 32.91 431 HIS A N 1
ATOM 3449 C CA . HIS A 1 431 ? -10.165 30.607 11.263 1.00 32.91 431 HIS A CA 1
ATOM 3450 C C . HIS A 1 431 ? -10.883 31.751 10.536 1.00 32.91 431 HIS A C 1
ATOM 3452 O O . HIS A 1 431 ? -10.550 32.056 9.389 1.00 32.91 431 HIS A O 1
ATOM 3458 N N . GLN A 1 432 ? -11.925 32.281 11.181 1.00 32.34 432 GLN A N 1
ATOM 3459 C CA . GLN A 1 432 ? -12.410 33.643 10.951 1.00 32.34 432 GLN A CA 1
ATOM 3460 C C . GLN A 1 432 ? -11.438 34.641 11.567 1.00 32.34 432 GLN A C 1
ATOM 3462 O O . GLN A 1 432 ? -10.860 34.299 12.629 1.00 32.34 432 GLN A O 1
#

pLDDT: mean 73.19, std 22.08, range [23.45, 97.12]

Organism: Cuscuta europaea (NCBI:txid41803)

Foldseek 3Di:
DDDDDDPVVVVVVPDDPVVVCVVFDFDFDDDPDPDTDGDGPVNVLVVVLQAFLLVLLVVLVPDVVSVCSCPPLVSLVSLLQQFFKWWKFKDKDWDFPPPDPVDDDDDPTPTDIFIWIWTAHPPALEIDTQGQPPCVQFDAWQEADSQWTWTAGNPPRWIKIARSSNSDIDIAHNPDDDFPPKHWYWFADPSPGFIKIWIWGADPVLDIWIWIAGPVVSDIDTDDGAPPPQASQQSVDHWDYFPQKIKTQRDQWQGQWIWIAHNPVRDIDTAGDPDTAHRQWDWEQQRPRWIWTWHCPDQFKIWIWTWDDDPDPDRIDIDTDAIQGHPGGCSQWHWAYDRNQWTWTDGLDAFWIWIAGRVVSDIDIRGNDVPPRPRPDPPDPPDDDDDDDDDDDDDDDDDDDDPPVDDDDDPSDPRNIHIYRRSNRDDPPPDD

Nearest PDB structures (foldseek):
  8pju-assembly1_A  TM=6.463E-01  e=6.741E-08  synthetic construct
  3s8v-assembly1_A  TM=5.867E-01  e=2.551E-06  Homo sapiens
  8h33-assembly1_J  TM=4.024E-01  e=1.655E-05  Homo sapiens
  3iuj-assembly1_A  TM=3.765E-01  e=5.967E-05  Aeromonas caviae
  5muk-assembly1_A  TM=3.870E-01  e=3.872E-04  Bacteroides thetaiotaomicron VPI-5482

Radius of gyration: 26.91 Å; Cα contacts (8 Å, |Δi|>4): 809; chains: 1; bounding box: 104×59×76 Å

Secondary structure (DSSP, 8-state):
------TTHHHHTTS-HHHHHHHS--EEE--SSS--EEE-HHHHHHHHTTS-HHHHHHHHTT-HHHHHHHTSHHHHHHHHHHEEEEEEEEEEEEEP-----TTS-------EEEEEEEEEETTT--EEEEE-TTGGGEEEEEEEETTEEEEEETTTSEEEEEETTTTEEEEEE--S-S-SSEEEEEEESTTTSPEEEEEEEE-TTSPEEEEEEETTTTEEEEEPPSPTTS-GGGGSS--EEETTEEEE--SSS---EEEEEETTT--EEEEE-SS---TT-EEEE-STT-EEEEEEEETTEEEEEEEE--SSSPPPEEEEEEEEE-SS--TT-EEEEE-SSEEEEE-SSTTEEEEEETTT--EEEEE---TTS-SSSSSSS---------------------------------TT-EEEEEEEEP------

Sequence (432 aa):
MEKRPDKKAKQIESMNEKEREVLLCGLEIEGSSNHKTWIPFDLLFKIFLLLPADTLCRVSCTCKTLFNMITSPNFIEAHLRRSETVLLTLSSNYENHNKSLPFAPQQPHSQSIVYFFQLWELHSGKSSKIPVQNLARIDSVLASCDGLVLAKMKTTRGLVVVNPSSRKHLRYPLGTAGFRPESFGFMRRGHMGEYKVVHLFRDEYLHVRCEILSLSTRSWHAVDGPPLAVHPHIILHPPVSATGAMYWLPGRSHCTYIVSLGYDNERFLIIPLPIISTKNDRLVELGGGLLSFVTHATMHLIQVWILRRDGGDVEGYWIKRYSINRNYDVTGMVPICTSGREMVFSRQRKNLLHVCDLESDEMKEVTLDTEKMNGAADKQDEIADDEDEIADEQDEIGGFDPEVDS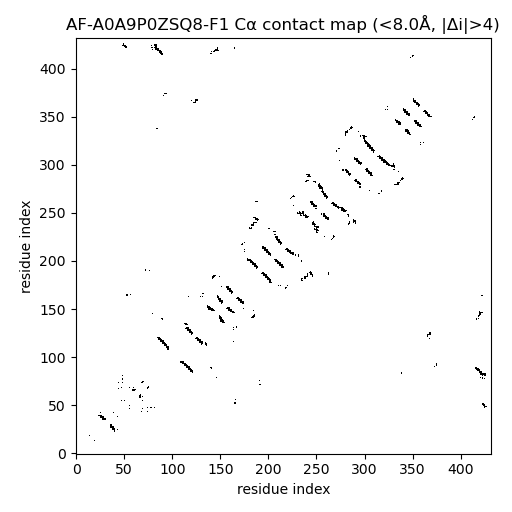VSDFTSYIPHVNSLVSLRTRYHHHHQ

InterPro domains:
  IPR001810 F-box domain [PF00646] (39-75)
  IPR001810 F-box domain [SM00256] (39-79)
  IPR006527 F-box associated beta-propeller, type 1 [PF07734] (128-363)
  IPR011043 Galactose oxidase/kelch, beta-propeller [SSF50965] (113-328)
  IPR036047 F-box-like domain superfamily [SSF81383] (32-107)
  IPR050796 SCF complex F-box component [PTHR31672] (37-361)

Solvent-accessible surface area (backbone atoms only — not comparable to full-atom values): 25526 Å² total; per-residue (Å²): 135,84,83,80,79,64,72,68,64,62,55,65,75,72,55,53,75,73,61,53,52,73,76,61,59,40,51,81,48,93,53,102,50,102,59,84,43,70,47,49,46,70,55,52,51,55,53,53,55,58,44,33,43,56,58,48,57,58,53,32,71,74,42,70,68,50,27,53,48,61,69,28,68,69,44,46,46,58,34,57,75,52,24,38,55,23,41,34,28,80,47,69,45,82,42,76,78,75,76,74,55,99,81,63,82,87,68,80,87,66,72,42,71,46,30,28,43,36,38,30,40,71,85,75,17,46,72,48,78,43,79,42,88,75,38,72,42,54,67,48,73,57,34,46,50,91,34,35,35,37,29,38,32,64,85,71,66,25,28,35,44,33,29,73,66,81,62,49,72,49,78,40,75,53,71,88,78,93,49,74,66,55,36,46,34,54,37,46,45,75,86,85,41,69,54,31,38,41,40,39,32,33,49,99,84,62,46,57,42,32,35,38,32,37,66,87,80,64,44,73,47,81,43,77,39,63,64,86,89,52,57,86,42,37,54,76,41,84,56,37,52,24,76,38,24,35,36,28,50,33,48,62,45,70,32,56,41,33,39,34,37,36,70,88,76,61,43,67,46,81,43,77,45,92,58,69,37,42,73,44,39,35,74,37,45,49,43,97,43,32,40,27,44,38,36,64,81,44,57,34,31,38,35,36,27,32,60,43,65,67,91,72,94,55,80,65,48,70,43,80,75,47,75,50,78,49,100,51,82,48,60,67,41,32,66,72,41,44,68,50,56,34,40,33,28,38,44,93,53,79,51,45,32,40,41,29,35,69,84,81,68,48,74,44,80,31,58,45,75,59,96,78,68,86,80,79,77,92,84,79,90,83,81,80,90,83,90,86,88,82,89,82,89,86,84,89,85,83,92,75,88,71,89,69,75,72,93,72,91,76,75,79,72,61,71,63,67,39,60,30,39,36,53,44,35,82,74,81,77,75,80,126